Protein AF-0000000077088916 (afdb_homodimer)

Solvent-accessible surface area (backbone atoms only — not comparable to full-atom values): 24197 Å² total; per-residue (Å²): 122,92,85,76,86,77,90,80,79,76,78,78,75,80,79,76,80,74,80,77,79,80,79,78,77,78,74,75,70,61,64,63,54,52,52,54,51,51,52,48,49,51,53,50,50,52,49,49,51,50,51,51,52,49,51,51,49,51,52,51,34,54,51,36,52,51,50,38,54,52,37,53,50,48,33,53,50,29,47,49,47,21,52,50,28,41,50,51,21,52,52,47,25,51,48,24,46,69,51,42,40,49,67,58,50,52,53,51,47,54,38,51,51,49,49,51,52,47,50,54,58,54,65,72,46,55,68,64,60,33,66,72,30,66,67,50,38,52,47,53,48,46,54,51,50,34,50,52,50,45,52,50,48,37,42,75,69,39,32,40,77,51,87,79,61,73,50,36,74,63,42,79,90,57,40,36,78,77,44,76,34,76,54,42,95,80,22,43,68,53,10,22,62,40,78,79,36,86,16,31,24,44,74,93,40,79,67,37,56,23,30,26,23,31,10,28,78,77,126,131,96,74,87,79,72,84,77,78,86,80,77,76,82,80,77,83,76,83,79,79,78,78,82,79,79,76,76,71,61,65,64,54,53,53,53,50,51,53,49,49,52,51,49,52,53,48,50,52,52,50,50,53,47,54,51,51,52,52,52,34,53,52,37,52,50,51,39,54,52,38,52,51,48,33,53,50,29,46,48,48,20,53,48,29,42,52,50,22,53,51,47,26,50,49,23,45,68,52,43,40,48,67,58,49,52,54,50,46,54,36,51,51,47,49,51,52,47,50,53,59,52,64,70,46,55,68,63,59,31,67,72,30,66,66,49,38,52,47,53,49,44,53,52,49,34,50,51,50,45,53,50,50,37,41,74,70,38,32,41,77,51,88,75,60,73,48,36,75,64,43,78,92,56,40,36,79,77,43,76,34,75,52,42,94,82,21,42,67,52,10,23,63,38,79,79,38,85,16,31,24,44,74,93,38,78,66,38,56,24,30,24,25,31,10,26,79,77,126

Organism: NCBI:txid85056

Structure (mmCIF, N/CA/C/O backbone):
data_AF-0000000077088916-model_v1
#
loop_
_entity.id
_entity.type
_entity.pdbx_description
1 polymer 'Co-chaperone GrpE, putative'
#
loop_
_atom_site.group_PDB
_atom_site.id
_atom_site.type_symbol
_atom_site.label_atom_id
_atom_site.label_alt_id
_atom_site.label_comp_id
_atom_site.label_asym_id
_atom_site.label_entity_id
_atom_site.label_seq_id
_atom_site.pdbx_PDB_ins_code
_atom_site.Cartn_x
_atom_site.Cartn_y
_atom_site.Cartn_z
_atom_site.occupancy
_atom_site.B_iso_or_equiv
_atom_site.auth_seq_id
_atom_site.auth_comp_id
_atom_site.auth_asym_id
_atom_site.auth_atom_id
_atom_site.pdbx_PDB_model_num
ATOM 1 N N . MET A 1 1 ? -25.578 124.562 124.375 1 22.97 1 MET A N 1
ATOM 2 C CA . MET A 1 1 ? -25.5 125.562 123.25 1 22.97 1 MET A CA 1
ATOM 3 C C . MET A 1 1 ? -24.906 124.938 122 1 22.97 1 MET A C 1
ATOM 5 O O . MET A 1 1 ? -25.344 125.188 120.938 1 22.97 1 MET A O 1
ATOM 9 N N . ARG A 1 2 ? -23.594 124.562 122.125 1 23.72 2 ARG A N 1
ATOM 10 C CA . ARG A 1 2 ? -23.234 124.875 120.75 1 23.72 2 ARG A CA 1
ATOM 11 C C . ARG A 1 2 ? -24 124 119.75 1 23.72 2 ARG A C 1
ATOM 13 O O . ARG A 1 2 ? -24.453 122.938 120.125 1 23.72 2 ARG A O 1
ATOM 20 N N . ALA A 1 3 ? -23.844 124.5 118.562 1 26.16 3 ALA A N 1
ATOM 21 C CA . ALA A 1 3 ? -24.219 124.812 117.188 1 26.16 3 ALA A CA 1
ATOM 22 C C . ALA A 1 3 ? -24.109 123.562 116.312 1 26.16 3 ALA A C 1
ATOM 24 O O . ALA A 1 3 ? -23.422 122.562 116.625 1 26.16 3 ALA A O 1
ATOM 25 N N . PHE A 1 4 ? -24.641 123.688 115.125 1 28.48 4 PHE A N 1
ATOM 26 C CA . PHE A 1 4 ? -25.391 123.188 114 1 28.48 4 PHE A CA 1
ATOM 27 C C . PHE A 1 4 ? -24.5 122.375 113.062 1 28.48 4 PHE A C 1
ATOM 29 O O . PHE A 1 4 ? -24.969 121.562 112.312 1 28.48 4 PHE A O 1
ATOM 36 N N . ARG A 1 5 ? -23.141 122.688 112.938 1 31.05 5 ARG A N 1
ATOM 37 C CA . ARG A 1 5 ? -22.703 123 111.562 1 31.05 5 ARG A CA 1
ATOM 38 C C . ARG A 1 5 ? -22.484 121.688 110.75 1 31.05 5 ARG A C 1
ATOM 40 O O . ARG A 1 5 ? -21.672 120.875 111.125 1 31.05 5 ARG A O 1
ATOM 47 N N . SER A 1 6 ? -23.594 121.312 110.125 1 28.97 6 SER A N 1
ATOM 48 C CA . SER A 1 6 ? -23.828 120.25 109.188 1 28.97 6 SER A CA 1
ATOM 49 C C . SER A 1 6 ? -22.688 120.125 108.188 1 28.97 6 SER A C 1
ATOM 51 O O . SER A 1 6 ? -21.938 121.062 107.938 1 28.97 6 SER A O 1
ATOM 53 N N . ARG A 1 7 ? -22.672 118.875 107.438 1 31.88 7 ARG A N 1
ATOM 54 C CA . ARG A 1 7 ? -21.969 117.812 106.75 1 31.88 7 ARG A CA 1
ATOM 55 C C . ARG A 1 7 ? -21.484 118.312 105.375 1 31.88 7 ARG A C 1
ATOM 57 O O . ARG A 1 7 ? -21.984 119.312 104.812 1 31.88 7 ARG A O 1
ATOM 64 N N . GLY A 1 8 ? -20.922 117.375 104.438 1 27.23 8 GLY A N 1
ATOM 65 C CA . GLY A 1 8 ? -19.766 116.938 103.625 1 27.23 8 GLY A CA 1
ATOM 66 C C . GLY A 1 8 ? -19.875 117.312 102.188 1 27.23 8 GLY A C 1
ATOM 67 O O . GLY A 1 8 ? -20.938 117.125 101.562 1 27.23 8 GLY A O 1
ATOM 68 N N . ALA A 1 9 ? -19.422 118.438 101.75 1 32 9 ALA A N 1
ATOM 69 C CA . ALA A 1 9 ? -19.422 119.125 100.438 1 32 9 ALA A CA 1
ATOM 70 C C . ALA A 1 9 ? -18.953 118.188 99.312 1 32 9 ALA A C 1
ATOM 72 O O . ALA A 1 9 ? -17.781 117.812 99.312 1 32 9 ALA A O 1
ATOM 73 N N . SER A 1 10 ? -19.672 117 99.125 1 29.8 10 SER A N 1
ATOM 74 C CA . SER A 1 10 ? -19.016 116.062 98.25 1 29.8 10 SER A CA 1
ATOM 75 C C . SER A 1 10 ? -18.75 116.688 96.875 1 29.8 10 SER A C 1
ATOM 77 O O . SER A 1 10 ? -19.609 117.438 96.312 1 29.8 10 SER A O 1
ATOM 79 N N . PHE A 1 11 ? -17.5 117.062 96.625 1 32 11 PHE A N 1
ATOM 80 C CA . PHE A 1 11 ? -16.797 117.688 95.5 1 32 11 PHE A CA 1
ATOM 81 C C . PHE A 1 11 ? -17.141 116.938 94.188 1 32 11 PHE A C 1
ATOM 83 O O . PHE A 1 11 ? -16.906 115.75 94.062 1 32 11 PHE A O 1
ATOM 90 N N . PHE A 1 12 ? -18.328 117.188 93.562 1 32.94 12 PHE A N 1
ATOM 91 C CA . PHE A 1 12 ? -18.781 116.562 92.312 1 32.94 12 PHE A CA 1
ATOM 92 C C . PHE A 1 12 ? -17.812 116.938 91.188 1 32.94 12 PHE A C 1
ATOM 94 O O . PHE A 1 12 ? -17.688 118.062 90.75 1 32.94 12 PHE A O 1
ATOM 101 N N . GLY A 1 13 ? -16.531 116.438 91.312 1 29.89 13 GLY A N 1
ATOM 102 C CA . GLY A 1 13 ? -15.586 116.812 90.25 1 29.89 13 GLY A CA 1
ATOM 103 C C . GLY A 1 13 ? -16.094 116.5 88.875 1 29.89 13 GLY A C 1
ATOM 104 O O . GLY A 1 13 ? -16.859 115.562 88.625 1 29.89 13 GLY A O 1
ATOM 105 N N . GLN A 1 14 ? -16.156 117.5 88 1 36.22 14 GLN A N 1
ATOM 106 C CA . GLN A 1 14 ? -16.562 117.625 86.625 1 36.22 14 GLN A CA 1
ATOM 107 C C . GLN A 1 14 ? -15.734 116.75 85.688 1 36.22 14 GLN A C 1
ATOM 109 O O . GLN A 1 14 ? -14.508 116.75 85.75 1 36.22 14 GLN A O 1
ATOM 114 N N . TRP A 1 15 ? -16.234 115.5 85.312 1 35.16 15 TRP A N 1
ATOM 115 C CA . TRP A 1 15 ? -15.719 114.438 84.438 1 35.16 15 TRP A CA 1
ATOM 116 C C . TRP A 1 15 ? -15.43 115 83.062 1 35.16 15 TRP A C 1
ATOM 118 O O . TRP A 1 15 ? -16.297 115.625 82.438 1 35.16 15 TRP A O 1
ATOM 128 N N . ALA A 1 16 ? -14.297 115.625 82.875 1 36.19 16 ALA A N 1
ATOM 129 C CA . ALA A 1 16 ? -13.867 116.188 81.625 1 36.19 16 ALA A CA 1
ATOM 130 C C . ALA A 1 16 ? -13.922 115.062 80.562 1 36.19 16 ALA A C 1
ATOM 132 O O . ALA A 1 16 ? -13.523 113.938 80.75 1 36.19 16 ALA A O 1
ATOM 133 N N . LEU A 1 17 ? -14.789 115.125 79.562 1 35.72 17 LEU A N 1
ATOM 134 C CA . LEU A 1 17 ? -15.117 114.312 78.438 1 35.72 17 LEU A CA 1
ATOM 135 C C . LEU A 1 17 ? -13.922 114.125 77.5 1 35.72 17 LEU A C 1
ATOM 137 O O . LEU A 1 17 ? -13.43 115.125 76.938 1 35.72 17 LEU A O 1
ATOM 141 N N . VAL A 1 18 ? -12.812 113.5 77.938 1 37.78 18 VAL A N 1
ATOM 142 C CA . VAL A 1 18 ? -11.68 113.375 77 1 37.78 18 VAL A CA 1
ATOM 143 C C . VAL A 1 18 ? -12.125 112.625 75.75 1 37.78 18 VAL A C 1
ATOM 145 O O . VAL A 1 18 ? -12.773 111.625 75.812 1 37.78 18 VAL A O 1
ATOM 148 N N . SER A 1 19 ? -12.266 113.25 74.562 1 37.31 19 SER A N 1
ATOM 149 C CA . SER A 1 19 ? -12.617 112.812 73.25 1 37.31 19 SER A CA 1
ATOM 150 C C . SER A 1 19 ? -11.641 111.75 72.75 1 37.31 19 SER A C 1
ATOM 152 O O . SER A 1 19 ? -10.438 112 72.688 1 37.31 19 SER A O 1
ATOM 154 N N . TYR A 1 20 ? -11.734 110.438 73.125 1 36.53 20 TYR A N 1
ATOM 155 C CA . TYR A 1 20 ? -10.938 109.312 72.688 1 36.53 20 TYR A CA 1
ATOM 156 C C . TYR A 1 20 ? -10.898 109.188 71.188 1 36.53 20 TYR A C 1
ATOM 158 O O . TYR A 1 20 ? -11.938 109.188 70.562 1 36.53 20 TYR A O 1
ATOM 166 N N . ARG A 1 21 ? -9.852 109.688 70.562 1 38.66 21 ARG A N 1
ATOM 167 C CA . ARG A 1 21 ? -9.562 109.562 69.125 1 38.66 21 ARG A CA 1
ATOM 168 C C . ARG A 1 21 ? -9.562 108.062 68.688 1 38.66 21 ARG A C 1
ATOM 170 O O . ARG A 1 21 ? -9.039 107.25 69.438 1 38.66 21 ARG A O 1
ATOM 177 N N . THR A 1 22 ? -10.438 107.625 67.75 1 40.09 22 THR A N 1
ATOM 178 C CA . THR A 1 22 ? -10.781 106.312 67.188 1 40.09 22 THR A CA 1
ATOM 179 C C . THR A 1 22 ? -9.562 105.688 66.562 1 40.09 22 THR A C 1
ATOM 181 O O . THR A 1 22 ? -8.867 106.312 65.75 1 40.09 22 THR A O 1
ATOM 184 N N . PRO A 1 23 ? -8.805 104.75 67.125 1 44.91 23 PRO A N 1
ATOM 185 C CA . PRO A 1 23 ? -7.637 104.062 66.562 1 44.91 23 PRO A CA 1
ATOM 186 C C . PRO A 1 23 ? -7.914 103.5 65.188 1 44.91 23 PRO A C 1
ATOM 188 O O . PRO A 1 23 ? -9.055 103.125 64.875 1 44.91 23 PRO A O 1
ATOM 191 N N . ARG A 1 24 ? -7.168 103.812 64.188 1 43.09 24 ARG A N 1
ATOM 192 C CA . ARG A 1 24 ? -7.145 103.312 62.812 1 43.09 24 ARG A CA 1
ATOM 193 C C . ARG A 1 24 ? -7.105 101.812 62.75 1 43.09 24 ARG A C 1
ATOM 195 O O . ARG A 1 24 ? -6.293 101.188 63.438 1 43.09 24 ARG A O 1
ATOM 202 N N . ALA A 1 25 ? -8.211 101.188 62.375 1 42.19 25 ALA A N 1
ATOM 203 C CA . ALA A 1 25 ? -8.422 99.75 62.125 1 42.19 25 ALA A CA 1
ATOM 204 C C . ALA A 1 25 ? -7.344 99.188 61.188 1 42.19 25 ALA A C 1
ATOM 206 O O . ALA A 1 25 ? -7.156 99.688 60.062 1 42.19 25 ALA A O 1
ATOM 207 N N . TRP A 1 26 ? -6.133 98.75 61.719 1 45.47 26 TRP A N 1
ATOM 208 C CA . TRP A 1 26 ? -5.195 97.938 60.969 1 45.47 26 TRP A CA 1
ATOM 209 C C . TRP A 1 26 ? -5.918 96.812 60.25 1 45.47 26 TRP A C 1
ATOM 211 O O . TRP A 1 26 ? -6.492 95.938 60.906 1 45.47 26 TRP A O 1
ATOM 221 N N . CYS A 1 27 ? -6.754 97.062 59.25 1 46.06 27 CYS A N 1
ATOM 222 C CA . CYS A 1 27 ? -7.359 96.062 58.375 1 46.06 27 CYS A CA 1
ATOM 223 C C . CYS A 1 27 ? -6.355 95 58.031 1 46.06 27 CYS A C 1
ATOM 225 O O . CYS A 1 27 ? -5.242 95.25 57.594 1 46.06 27 CYS A O 1
ATOM 227 N N . SER A 1 28 ? -6.484 93.75 58.719 1 46.12 28 SER A N 1
ATOM 228 C CA . SER A 1 28 ? -5.805 92.5 58.594 1 46.12 28 SER A CA 1
ATOM 229 C C . SER A 1 28 ? -5.734 92 57.156 1 46.12 28 SER A C 1
ATOM 231 O O . SER A 1 28 ? -6.762 91.688 56.531 1 46.12 28 SER A O 1
ATOM 233 N N . ASN A 1 29 ? -4.848 92.562 56.344 1 50.56 29 ASN A N 1
ATOM 234 C CA . ASN A 1 29 ? -4.438 92.062 55.031 1 50.56 29 ASN A CA 1
ATOM 235 C C . ASN A 1 29 ? -4.031 90.625 55.062 1 50.56 29 ASN A C 1
ATOM 237 O O . ASN A 1 29 ? -3.521 90.125 54.062 1 50.56 29 ASN A O 1
ATOM 241 N N . GLN A 1 30 ? -4.215 89.938 56.25 1 52.75 30 GLN A N 1
ATOM 242 C CA . GLN A 1 30 ? -3.717 88.562 56.344 1 52.75 30 GLN A CA 1
ATOM 243 C C . GLN A 1 30 ? -4.695 87.625 55.688 1 52.75 30 GLN A C 1
ATOM 245 O O . GLN A 1 30 ? -4.316 86.5 55.344 1 52.75 30 GLN A O 1
ATOM 250 N N . GLU A 1 31 ? -5.902 88 55.594 1 55.75 31 GLU A N 1
ATOM 251 C CA . GLU A 1 31 ? -6.84 86.938 55.125 1 55.75 31 GLU A CA 1
ATOM 252 C C . GLU A 1 31 ? -6.746 86.75 53.625 1 55.75 31 GLU A C 1
ATOM 254 O O . GLU A 1 31 ? -7.066 85.688 53.125 1 55.75 31 GLU A O 1
ATOM 259 N N . VAL A 1 32 ? -6.246 87.75 52.938 1 53.5 32 VAL A N 1
ATOM 260 C CA . VAL A 1 32 ? -6.238 87.625 51.469 1 53.5 32 VAL A CA 1
ATOM 261 C C . VAL A 1 32 ? -5.031 86.812 51.031 1 53.5 32 VAL A C 1
ATOM 263 O O . VAL A 1 32 ? -5.051 86.188 49.969 1 53.5 32 VAL A O 1
ATOM 266 N N . LYS A 1 33 ? -3.971 86.75 51.844 1 59.06 33 LYS A N 1
ATOM 267 C CA . LYS A 1 33 ? -2.775 86 51.438 1 59.06 33 LYS A CA 1
ATOM 268 C C . LYS A 1 33 ? -2.965 84.5 51.625 1 59.06 33 LYS A C 1
ATOM 270 O O . LYS A 1 33 ? -2.443 83.688 50.844 1 59.06 33 LYS A O 1
ATOM 275 N N . GLU A 1 34 ? -3.863 84.188 52.531 1 56.78 34 GLU A N 1
ATOM 276 C CA . GLU A 1 34 ? -4.023 82.75 52.812 1 56.78 34 GLU A CA 1
ATOM 277 C C . GLU A 1 34 ? -4.883 82.062 51.75 1 56.78 34 GLU A C 1
ATOM 279 O O . GLU A 1 34 ? -4.656 80.875 51.406 1 56.78 34 GLU A O 1
ATOM 284 N N . LYS A 1 35 ? -5.809 82.812 51.219 1 61.09 35 LYS A N 1
ATOM 285 C CA . LYS A 1 35 ? -6.652 82.25 50.188 1 61.09 35 LYS A CA 1
ATOM 286 C C . LYS A 1 35 ? -5.895 82.062 48.875 1 61.09 35 LYS A C 1
ATOM 288 O O . LYS A 1 35 ? -6.105 81.125 48.125 1 61.09 35 LYS A O 1
ATOM 293 N N . GLU A 1 36 ? -5.004 83 48.656 1 58.25 36 GLU A N 1
ATOM 294 C CA . GLU A 1 36 ? -4.207 82.938 47.438 1 58.25 36 GLU A CA 1
ATOM 295 C C . GLU A 1 36 ? -3.229 81.75 47.5 1 58.25 36 GLU A C 1
ATOM 297 O O . GLU A 1 36 ? -2.977 81.062 46.5 1 58.25 36 GLU A O 1
ATOM 302 N N . ASP A 1 37 ? -2.713 81.562 48.719 1 61 37 ASP A N 1
ATOM 303 C CA . ASP A 1 37 ? -1.768 80.438 48.906 1 61 37 ASP A CA 1
ATOM 304 C C . ASP A 1 37 ? -2.477 79.125 48.844 1 61 37 ASP A C 1
ATOM 306 O O . ASP A 1 37 ? -1.909 78.125 48.375 1 61 37 ASP A O 1
ATOM 310 N N . ALA A 1 38 ? -3.707 79 49.312 1 66.44 38 ALA A N 1
ATOM 311 C CA . ALA A 1 38 ? -4.465 77.75 49.281 1 66.44 38 ALA A CA 1
ATOM 312 C C . ALA A 1 38 ? -4.883 77.438 47.844 1 66.44 38 ALA A C 1
ATOM 314 O O . ALA A 1 38 ? -4.848 76.25 47.438 1 66.44 38 ALA A O 1
ATOM 315 N N . ASP A 1 39 ? -5.188 78.5 47.094 1 62.66 39 ASP A N 1
ATOM 316 C CA . ASP A 1 39 ? -5.574 78.312 45.719 1 62.66 39 ASP A CA 1
ATOM 317 C C . ASP A 1 39 ? -4.375 77.875 44.844 1 62.66 39 ASP A C 1
ATOM 319 O O . ASP A 1 39 ? -4.504 77.062 43.938 1 62.66 39 ASP A O 1
ATOM 323 N N . THR A 1 40 ? -3.275 78.438 45.219 1 64.38 40 THR A N 1
ATOM 324 C CA . THR A 1 40 ? -2.053 78.062 44.5 1 64.38 40 THR A CA 1
ATOM 325 C C . THR A 1 40 ? -1.625 76.688 44.844 1 64.38 40 THR A C 1
ATOM 327 O O . THR A 1 40 ? -1.144 75.938 43.969 1 64.38 40 THR A O 1
ATOM 330 N N . LYS A 1 41 ? -1.805 76.188 46.031 1 65.56 41 LYS A N 1
ATOM 331 C CA . LYS A 1 41 ? -1.452 74.875 46.438 1 65.56 41 LYS A CA 1
ATOM 332 C C . LYS A 1 41 ? -2.381 73.812 45.812 1 65.56 41 LYS A C 1
ATOM 334 O O . LYS A 1 41 ? -1.939 72.75 45.375 1 65.56 41 LYS A O 1
ATOM 339 N N . LYS A 1 42 ? -3.613 74.125 45.781 1 65 42 LYS A N 1
ATOM 340 C CA . LYS A 1 42 ? -4.566 73.25 45.125 1 65 42 LYS A CA 1
ATOM 341 C C . LYS A 1 42 ? -4.293 73.125 43.625 1 65 42 LYS A C 1
ATOM 343 O O . LYS A 1 42 ? -4.383 72.062 43.062 1 65 42 LYS A O 1
ATOM 348 N N . ALA A 1 43 ? -3.914 74.188 43.062 1 67.44 43 ALA A N 1
ATOM 349 C CA . ALA A 1 43 ? -3.59 74.25 41.625 1 67.44 43 ALA A CA 1
ATOM 350 C C . ALA A 1 43 ? -2.32 73.438 41.344 1 67.44 43 ALA A C 1
ATOM 352 O O . ALA A 1 43 ? -2.23 72.75 40.344 1 67.44 43 ALA A O 1
ATOM 353 N N . THR A 1 44 ? -1.382 73.562 42.312 1 68.62 44 THR A N 1
ATOM 354 C CA . THR A 1 44 ? -0.138 72.812 42.188 1 68.62 44 THR A CA 1
ATOM 355 C C . THR A 1 44 ? -0.379 71.312 42.375 1 68.62 44 THR A C 1
ATOM 357 O O . THR A 1 44 ? 0.172 70.5 41.625 1 68.62 44 THR A O 1
ATOM 360 N N . GLU A 1 45 ? -1.164 70.938 43.312 1 72.19 45 GLU A N 1
ATOM 361 C CA . GLU A 1 45 ? -1.493 69.5 43.562 1 72.19 45 GLU A CA 1
ATOM 362 C C . GLU A 1 45 ? -2.277 68.938 42.406 1 72.19 45 GLU A C 1
ATOM 364 O O . GLU A 1 45 ? -2.051 67.75 42.031 1 72.19 45 GLU A O 1
ATOM 369 N N . GLU A 1 46 ? -3.182 69.625 41.938 1 73.25 46 GLU A N 1
ATOM 370 C CA . GLU A 1 46 ? -3.961 69.188 40.781 1 73.25 46 GLU A CA 1
ATOM 371 C C . GLU A 1 46 ? -3.08 69 39.531 1 73.25 46 GLU A C 1
ATOM 373 O O . GLU A 1 46 ? -3.271 68.062 38.75 1 73.25 46 GLU A O 1
ATOM 378 N N . SER A 1 47 ? -2.145 69.938 39.438 1 75.25 47 SER A N 1
ATOM 379 C CA . SER A 1 47 ? -1.201 69.875 38.344 1 75.25 47 SER A CA 1
ATOM 380 C C . SER A 1 47 ? -0.296 68.625 38.469 1 75.25 47 SER A C 1
ATOM 382 O O . SER A 1 47 ? -0.013 67.938 37.469 1 75.25 47 SER A O 1
ATOM 384 N N . GLN A 1 48 ? 0.089 68.375 39.625 1 74.5 48 GLN A N 1
ATOM 385 C CA . GLN A 1 48 ? 0.941 67.25 39.875 1 74.5 48 GLN A CA 1
ATOM 386 C C . GLN A 1 48 ? 0.191 65.938 39.656 1 74.5 48 GLN A C 1
ATOM 388 O O . GLN A 1 48 ? 0.75 65 39.094 1 74.5 48 GLN A O 1
ATOM 393 N N . LEU A 1 49 ? -0.993 65.875 40.094 1 74.81 49 LEU A N 1
ATOM 394 C CA . LEU A 1 49 ? -1.825 64.688 39.875 1 74.81 49 LEU A CA 1
ATOM 395 C C . LEU A 1 49 ? -2.053 64.438 38.406 1 74.81 49 LEU A C 1
ATOM 397 O O . LEU A 1 49 ? -2.041 63.281 37.938 1 74.81 49 LEU A O 1
ATOM 401 N N . ARG A 1 50 ? -2.211 65.5 37.688 1 79.56 50 ARG A N 1
ATOM 402 C CA . ARG A 1 50 ? -2.408 65.375 36.25 1 79.56 50 ARG A CA 1
ATOM 403 C C . ARG A 1 50 ? -1.145 64.875 35.562 1 79.56 50 ARG A C 1
ATOM 405 O O . ARG A 1 50 ? -1.216 64.062 34.625 1 79.56 50 ARG A O 1
ATOM 412 N N . GLU A 1 51 ? -0.001 65.312 36.062 1 81.5 51 GLU A N 1
ATOM 413 C CA . GLU A 1 51 ? 1.272 64.938 35.5 1 81.5 51 GLU A CA 1
ATOM 414 C C . GLU A 1 51 ? 1.542 63.438 35.781 1 81.5 51 GLU A C 1
ATOM 416 O O . GLU A 1 51 ? 2.055 62.719 34.938 1 81.5 51 GLU A O 1
ATOM 421 N N . GLU A 1 52 ? 1.171 63 36.969 1 83.94 52 GLU A N 1
ATOM 422 C CA . GLU A 1 52 ? 1.34 61.594 37.344 1 83.94 52 GLU A CA 1
ATOM 423 C C . GLU A 1 52 ? 0.427 60.688 36.5 1 83.94 52 GLU A C 1
ATOM 425 O O . GLU A 1 52 ? 0.835 59.625 36.094 1 83.94 52 GLU A O 1
ATOM 430 N N . THR A 1 53 ? -0.793 61.094 36.375 1 86.56 53 THR A N 1
ATOM 431 C CA . THR A 1 53 ? -1.74 60.312 35.562 1 86.56 53 THR A CA 1
ATOM 432 C C . THR A 1 53 ? -1.281 60.25 34.094 1 86.56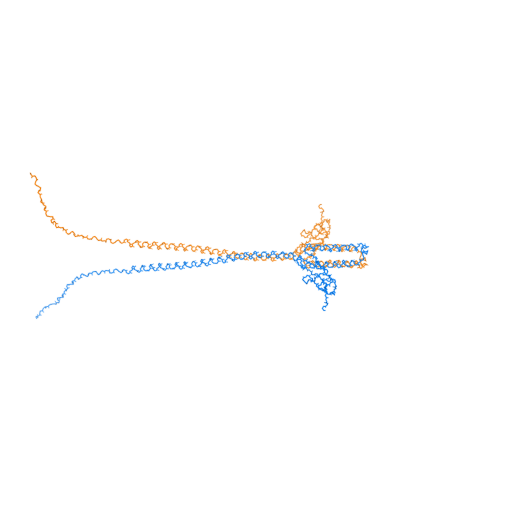 53 THR A C 1
ATOM 434 O O . THR A 1 53 ? -1.411 59.188 33.469 1 86.56 53 THR A O 1
ATOM 437 N N . PHE A 1 54 ? -0.71 61.344 33.656 1 86.38 54 PHE A N 1
ATOM 438 C CA . PHE A 1 54 ? -0.169 61.406 32.281 1 86.38 54 PHE A CA 1
ATOM 439 C C . PHE A 1 54 ? 0.992 60.438 32.156 1 86.38 54 PHE A C 1
ATOM 441 O O . PHE A 1 54 ? 1.066 59.688 31.156 1 86.38 54 PHE A O 1
ATOM 448 N N . ALA A 1 55 ? 1.842 60.438 33.094 1 87.12 55 ALA A N 1
ATOM 449 C CA . ALA A 1 55 ? 2.994 59.562 33.062 1 87.12 55 ALA A CA 1
ATOM 450 C C . ALA A 1 55 ? 2.555 58.094 33.094 1 87.12 55 ALA A C 1
ATOM 452 O O . ALA A 1 55 ? 3.119 57.25 32.406 1 87.12 55 ALA A O 1
ATOM 453 N N . LYS A 1 56 ? 1.584 57.812 33.875 1 90.12 56 LYS A N 1
ATOM 454 C CA . LYS A 1 56 ? 1.055 56.438 34 1 90.12 56 LYS A CA 1
ATOM 455 C C . LYS A 1 56 ? 0.419 56 32.688 1 90.12 56 LYS A C 1
ATOM 457 O O . LYS A 1 56 ? 0.622 54.875 32.25 1 90.12 56 LYS A O 1
ATOM 462 N N . LEU A 1 57 ? -0.344 56.875 32 1 91 57 LEU A N 1
ATOM 463 C CA . LEU A 1 57 ? -1.004 56.562 30.75 1 91 57 LEU A CA 1
ATOM 464 C C . LEU A 1 57 ? 0.021 56.312 29.641 1 91 57 LEU A C 1
ATOM 466 O O . LEU A 1 57 ? -0.152 55.406 28.828 1 91 57 LEU A O 1
ATOM 470 N N . GLU A 1 58 ? 1.074 57.094 29.672 1 90.25 58 GLU A N 1
ATOM 471 C CA . GLU A 1 58 ? 2.139 56.938 28.688 1 90.25 58 GLU A CA 1
ATOM 472 C C . GLU A 1 58 ? 2.846 55.594 28.875 1 90.25 58 GLU A C 1
ATOM 474 O O . GLU A 1 58 ? 3.148 54.906 27.891 1 90.25 58 GLU A O 1
ATOM 479 N N . LYS A 1 59 ? 3.109 55.25 30.094 1 92.81 59 LYS A N 1
ATOM 480 C CA . LYS A 1 59 ? 3.756 53.969 30.391 1 92.81 59 LYS A CA 1
ATOM 481 C C . LYS A 1 59 ? 2.869 52.781 29.984 1 92.81 59 LYS A C 1
ATOM 483 O O . LYS A 1 59 ? 3.354 51.812 29.422 1 92.81 59 LYS A O 1
ATOM 488 N N . GLU A 1 60 ? 1.604 52.875 30.25 1 93.31 60 GLU A N 1
ATOM 489 C CA . GLU A 1 60 ? 0.652 51.812 29.875 1 93.31 60 GLU A CA 1
ATOM 490 C C . GLU A 1 60 ? 0.562 51.688 28.359 1 93.31 60 GLU A C 1
ATOM 492 O O . GLU A 1 60 ? 0.466 50.562 27.828 1 93.31 60 GLU A O 1
ATOM 497 N N . LEU A 1 61 ? 0.614 52.75 27.672 1 93.44 61 LEU A N 1
ATOM 498 C CA . LEU A 1 61 ? 0.556 52.75 26.219 1 93.44 61 LEU A CA 1
ATOM 499 C C . LEU A 1 61 ? 1.81 52.094 25.625 1 93.44 61 LEU A C 1
ATOM 501 O O . LEU A 1 61 ? 1.727 51.312 24.672 1 93.44 61 LEU A O 1
ATOM 505 N N . GLU A 1 62 ? 2.941 52.5 26.219 1 93.38 62 GLU A N 1
ATOM 506 C CA . GLU A 1 62 ? 4.191 51.906 25.766 1 93.38 62 GLU A CA 1
ATOM 507 C C . GLU A 1 62 ? 4.184 50.375 26 1 93.38 62 GLU A C 1
ATOM 509 O O . GLU A 1 62 ? 4.598 49.625 25.125 1 93.38 62 GLU A O 1
ATOM 514 N N . SER A 1 63 ? 3.715 49.969 27.109 1 95.5 63 SER A N 1
ATOM 515 C CA . SER A 1 63 ? 3.602 48.531 27.422 1 95.5 63 SER A CA 1
ATOM 516 C C . SER A 1 63 ? 2.635 47.844 26.484 1 95.5 63 SER A C 1
ATOM 518 O O . SER A 1 63 ? 2.898 46.719 26.031 1 95.5 63 SER A O 1
ATOM 520 N N . ALA A 1 64 ? 1.546 48.469 26.125 1 95.12 64 ALA A N 1
ATOM 521 C CA . ALA A 1 64 ? 0.553 47.906 25.219 1 95.12 64 ALA A CA 1
ATOM 522 C C . ALA A 1 64 ? 1.13 47.75 23.812 1 95.12 64 ALA A C 1
ATOM 524 O O . ALA A 1 64 ? 0.886 46.75 23.141 1 95.12 64 ALA A O 1
ATOM 525 N N . ARG A 1 65 ? 1.898 48.75 23.406 1 94.94 65 ARG A N 1
ATOM 526 C CA . ARG A 1 65 ? 2.521 48.688 22.094 1 94.94 65 ARG A CA 1
ATOM 527 C C . ARG A 1 65 ? 3.541 47.562 22 1 94.94 65 ARG A C 1
ATOM 529 O O . ARG A 1 65 ? 3.643 46.875 20.984 1 94.94 65 ARG A O 1
ATOM 536 N N . GLU A 1 66 ? 4.242 47.375 23.125 1 96.06 66 GLU A N 1
ATOM 537 C CA . GLU A 1 66 ? 5.176 46.25 23.188 1 96.06 66 GLU A CA 1
ATOM 538 C C . GLU A 1 66 ? 4.441 44.906 23.125 1 96.06 66 GLU A C 1
ATOM 540 O O . GLU A 1 66 ? 4.875 44 22.422 1 96.06 66 GLU A O 1
ATOM 545 N N . ASN A 1 67 ? 3.369 44.781 23.844 1 96.56 67 ASN A N 1
ATOM 546 C CA . ASN A 1 67 ? 2.547 43.594 23.812 1 96.56 67 ASN A CA 1
ATOM 547 C C . ASN A 1 67 ? 1.998 43.312 22.406 1 96.56 67 ASN A C 1
ATOM 549 O O . ASN A 1 67 ? 1.983 42.156 21.953 1 96.56 67 ASN A O 1
ATOM 553 N N . ILE A 1 68 ? 1.583 44.312 21.719 1 96.94 68 ILE A N 1
ATOM 554 C CA . ILE A 1 68 ? 1.05 44.188 20.375 1 96.94 68 ILE A CA 1
ATOM 555 C C . ILE A 1 68 ? 2.133 43.656 19.438 1 96.94 68 ILE A C 1
ATOM 557 O O . ILE A 1 68 ? 1.876 42.75 18.625 1 96.94 68 ILE A O 1
ATOM 561 N N . SER A 1 6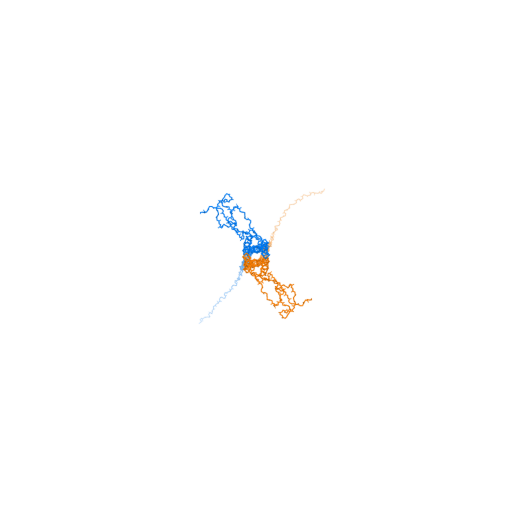9 ? 3.33 44.219 19.578 1 96.94 69 SER A N 1
ATOM 562 C CA . SER A 1 69 ? 4.445 43.75 18.766 1 96.94 69 SER A CA 1
ATOM 563 C C . SER A 1 69 ? 4.754 42.281 19 1 96.94 69 SER A C 1
ATOM 565 O O . SER A 1 69 ? 4.961 41.531 18.047 1 96.94 69 SER A O 1
ATOM 567 N N . GLU A 1 70 ? 4.754 41.844 20.203 1 97.38 70 GLU A N 1
ATOM 568 C CA . GLU A 1 70 ? 5.016 40.469 20.547 1 97.38 70 GLU A CA 1
ATOM 569 C C . GLU A 1 70 ? 3.912 39.531 20.031 1 97.38 70 GLU A C 1
ATOM 571 O O . GLU A 1 70 ? 4.191 38.469 19.516 1 97.38 70 GLU A O 1
ATOM 576 N N . LEU A 1 71 ? 2.701 40 20.188 1 97.44 71 LEU A N 1
ATOM 577 C CA . LEU A 1 71 ? 1.569 39.188 19.734 1 97.44 71 LEU A CA 1
ATOM 578 C C . LEU A 1 71 ? 1.564 39.062 18.219 1 97.44 71 LEU A C 1
ATOM 580 O O . LEU A 1 71 ? 1.214 38 17.688 1 97.44 71 LEU A O 1
ATOM 584 N N . LYS A 1 72 ? 1.957 40.156 17.547 1 97.19 72 LYS A N 1
ATOM 585 C CA . LYS A 1 72 ? 2.043 40.094 16.094 1 97.19 72 LYS A CA 1
ATOM 586 C C . LYS A 1 72 ? 3.078 39.062 15.641 1 97.19 72 LYS A C 1
ATOM 588 O O . LYS A 1 72 ? 2.842 38.312 14.695 1 97.19 72 LYS A O 1
ATOM 593 N N . LYS A 1 73 ? 4.172 39.031 16.328 1 97.38 73 LYS A N 1
ATOM 594 C CA . LYS A 1 73 ? 5.195 38.031 16.047 1 97.38 73 LYS A CA 1
ATOM 595 C C . LYS A 1 73 ? 4.676 36.594 16.312 1 97.38 73 LYS A C 1
ATOM 597 O O . LYS A 1 73 ? 4.918 35.688 15.523 1 97.38 73 LYS A O 1
ATOM 602 N N . GLU A 1 74 ? 3.988 36.5 17.406 1 97 74 GLU A N 1
ATOM 603 C CA . GLU A 1 74 ? 3.443 35.188 17.781 1 97 74 GLU A CA 1
ATOM 604 C C . GLU A 1 74 ? 2.43 34.719 16.75 1 97 74 GLU A C 1
ATOM 606 O O . GLU A 1 74 ? 2.412 33.531 16.406 1 97 74 GLU A O 1
ATOM 611 N N . VAL A 1 75 ? 1.601 35.594 16.266 1 97.06 75 VAL A N 1
ATOM 612 C CA . VAL A 1 75 ? 0.614 35.281 15.25 1 97.06 75 VAL A CA 1
ATOM 613 C C . VAL A 1 75 ? 1.32 34.75 14 1 97.06 75 VAL A C 1
ATOM 615 O O . VAL A 1 75 ? 0.922 33.719 13.438 1 97.06 75 VAL A O 1
ATOM 618 N N . LEU A 1 76 ? 2.344 35.438 13.633 1 96.69 76 LEU A N 1
ATOM 619 C CA . LEU A 1 76 ? 3.098 35.062 12.445 1 96.69 76 LEU A CA 1
ATOM 620 C C . LEU A 1 76 ? 3.746 33.688 12.656 1 96.69 76 LEU A C 1
ATOM 622 O O . LEU A 1 76 ? 3.746 32.844 11.75 1 96.69 76 LEU A O 1
ATOM 626 N N . TYR A 1 77 ? 4.281 33.469 13.836 1 96.44 77 TYR A N 1
ATOM 627 C CA . TYR A 1 77 ? 4.906 32.188 14.18 1 96.44 77 TYR A CA 1
ATOM 628 C C . TYR A 1 77 ? 3.893 31.062 14.125 1 96.44 77 TYR A C 1
ATOM 630 O O . TYR A 1 77 ? 4.148 30.016 13.516 1 96.44 77 TYR A O 1
ATOM 638 N N . ARG A 1 78 ? 2.766 31.266 14.719 1 96.44 78 ARG A N 1
ATOM 639 C CA . ARG A 1 78 ? 1.739 30.219 14.75 1 96.44 78 ARG A CA 1
ATOM 640 C C . ARG A 1 78 ? 1.204 29.953 13.344 1 96.44 78 ARG A C 1
ATOM 642 O O . ARG A 1 78 ? 0.885 28.797 13.016 1 96.44 78 ARG A O 1
ATOM 649 N N . ALA A 1 79 ? 1.095 30.969 12.5 1 96.06 79 ALA A N 1
ATOM 650 C CA . ALA A 1 79 ? 0.666 30.797 11.109 1 96.06 79 ALA A CA 1
ATOM 651 C C . ALA A 1 79 ? 1.666 29.953 10.336 1 96.06 79 ALA A C 1
ATOM 653 O O . ALA A 1 79 ? 1.275 29.062 9.562 1 96.06 79 ALA A O 1
ATOM 654 N N . ALA A 1 80 ? 2.914 30.156 10.57 1 96.75 80 ALA A N 1
ATOM 655 C CA . ALA A 1 80 ? 3.965 29.359 9.938 1 96.75 80 ALA A CA 1
ATOM 656 C C . ALA A 1 80 ? 3.934 27.906 10.43 1 96.75 80 ALA A C 1
ATOM 658 O O . ALA A 1 80 ? 4.125 26.984 9.641 1 96.75 80 ALA A O 1
ATOM 659 N N . ASP A 1 81 ? 3.67 27.812 11.672 1 96.38 81 ASP A N 1
ATOM 660 C CA . ASP A 1 81 ? 3.572 26.469 12.266 1 96.38 81 ASP A CA 1
ATOM 661 C C . ASP A 1 81 ? 2.457 25.656 11.609 1 96.38 81 ASP A C 1
ATOM 663 O O . ASP A 1 81 ? 2.645 24.484 11.289 1 96.38 81 ASP A O 1
ATOM 667 N N . ALA A 1 82 ? 1.37 26.328 11.43 1 96.44 82 ALA A N 1
ATOM 668 C CA . ALA A 1 82 ? 0.234 25.672 10.797 1 96.44 82 ALA A CA 1
ATOM 669 C C . ALA A 1 82 ? 0.564 25.266 9.367 1 96.44 82 ALA A C 1
ATOM 671 O O . ALA A 1 82 ? 0.262 24.141 8.945 1 96.44 82 ALA A O 1
ATOM 672 N N . GLU A 1 83 ? 1.21 26.109 8.648 1 96.5 83 GLU A N 1
ATOM 673 C CA . GLU A 1 83 ? 1.583 25.828 7.27 1 96.5 83 GLU A CA 1
ATOM 674 C C . GLU A 1 83 ? 2.604 24.688 7.203 1 96.5 83 GLU A C 1
ATOM 676 O O . GLU A 1 83 ? 2.508 23.812 6.344 1 96.5 83 GLU A O 1
ATOM 681 N N . ASN A 1 84 ? 3.516 24.734 8.109 1 96.75 84 ASN A N 1
ATOM 682 C CA . ASN A 1 84 ? 4.516 23.672 8.188 1 96.75 84 ASN A CA 1
ATOM 683 C C . ASN A 1 84 ? 3.875 22.312 8.516 1 96.75 84 ASN A C 1
ATOM 685 O O . ASN A 1 84 ? 4.23 21.297 7.93 1 96.75 84 ASN A O 1
ATOM 689 N N . ALA A 1 85 ? 2.922 22.391 9.43 1 96.88 85 ALA A N 1
ATOM 690 C CA . ALA A 1 85 ? 2.211 21.172 9.797 1 96.88 85 ALA A CA 1
ATOM 691 C C . ALA A 1 85 ? 1.488 20.562 8.594 1 96.88 85 ALA A C 1
ATOM 693 O O . ALA A 1 85 ? 1.5 19.344 8.406 1 96.88 85 ALA A O 1
ATOM 694 N N . ARG A 1 86 ? 0.899 21.391 7.785 1 96.94 86 ARG A N 1
ATOM 695 C CA . ARG A 1 86 ? 0.207 20.938 6.586 1 96.94 86 ARG A CA 1
ATOM 696 C C . ARG A 1 86 ? 1.186 20.328 5.59 1 96.94 86 ARG A C 1
ATOM 698 O O . ARG A 1 86 ? 0.911 19.266 5.004 1 96.94 86 ARG A O 1
ATOM 705 N N . ARG A 1 87 ? 2.266 20.969 5.402 1 97.12 87 ARG A N 1
ATOM 706 C CA . ARG A 1 87 ? 3.283 20.469 4.477 1 97.12 87 ARG A CA 1
ATOM 707 C C . ARG A 1 87 ? 3.812 19.109 4.91 1 97.12 87 ARG A C 1
ATOM 709 O O . ARG A 1 87 ? 3.883 18.188 4.102 1 97.12 87 ARG A O 1
ATOM 716 N N . ILE A 1 88 ? 4.125 19 6.176 1 96.19 88 ILE A N 1
ATOM 717 C CA . ILE A 1 88 ? 4.637 17.75 6.723 1 96.19 88 ILE A CA 1
ATOM 718 C C . ILE A 1 88 ? 3.592 16.641 6.562 1 96.19 88 ILE A C 1
ATOM 720 O O . ILE A 1 88 ? 3.916 15.523 6.152 1 96.19 88 ILE A O 1
ATOM 724 N N . GLY A 1 89 ? 2.332 17 6.902 1 96.44 89 GLY A N 1
ATOM 725 C CA . GLY A 1 89 ? 1.254 16.031 6.715 1 96.44 89 GLY A CA 1
ATOM 726 C C . GLY A 1 89 ? 1.15 15.523 5.293 1 96.44 89 GLY A C 1
ATOM 727 O O . GLY A 1 89 ? 1.034 14.312 5.07 1 96.44 89 GLY A O 1
ATOM 728 N N . ARG A 1 90 ? 1.277 16.391 4.312 1 96.44 90 ARG A N 1
ATOM 729 C CA . ARG A 1 90 ? 1.2 16.016 2.906 1 96.44 90 ARG A CA 1
ATOM 730 C C . ARG A 1 90 ? 2.365 15.117 2.516 1 96.44 90 ARG A C 1
ATOM 732 O O . ARG A 1 90 ? 2.176 14.117 1.824 1 96.44 90 ARG A O 1
ATOM 739 N N . ASP A 1 91 ? 3.506 15.461 2.979 1 96.5 91 ASP A N 1
ATOM 740 C CA . ASP A 1 91 ? 4.695 14.672 2.674 1 96.5 91 ASP A CA 1
ATOM 741 C C . ASP A 1 91 ? 4.594 13.273 3.27 1 96.5 91 ASP A C 1
ATOM 743 O O . ASP A 1 91 ? 4.945 12.289 2.615 1 96.5 91 ASP A O 1
ATOM 747 N N . ASP A 1 92 ? 4.148 13.258 4.434 1 96.06 92 ASP A N 1
ATOM 748 C CA . ASP A 1 92 ? 4.027 11.977 5.121 1 96.06 92 ASP A CA 1
ATOM 749 C C . ASP A 1 92 ? 2.984 11.086 4.441 1 96.06 92 ASP A C 1
ATOM 751 O O . ASP A 1 92 ? 3.162 9.867 4.355 1 96.06 92 ASP A O 1
ATOM 755 N N . VAL A 1 93 ? 1.949 11.688 3.98 1 95.44 93 VAL A N 1
ATOM 756 C CA . VAL A 1 93 ? 0.917 10.945 3.266 1 95.44 93 VAL A CA 1
ATOM 757 C C . VAL A 1 93 ? 1.494 10.367 1.974 1 95.44 93 VAL A C 1
ATOM 759 O O . VAL A 1 93 ? 1.257 9.203 1.643 1 95.44 93 VAL A O 1
ATOM 762 N N . GLU A 1 94 ? 2.262 11.109 1.278 1 93.25 94 GLU A N 1
ATOM 763 C CA . GLU A 1 94 ? 2.877 10.664 0.032 1 93.25 94 GLU A CA 1
ATOM 764 C C . GLU A 1 94 ? 3.844 9.508 0.276 1 93.25 94 GLU A C 1
ATOM 766 O O . GLU A 1 94 ? 3.861 8.539 -0.481 1 93.25 94 GLU A O 1
ATOM 771 N N . LYS A 1 95 ? 4.59 9.617 1.304 1 92.25 95 LYS A N 1
ATOM 772 C CA . LYS A 1 95 ? 5.512 8.539 1.658 1 92.25 95 LYS A CA 1
ATOM 773 C C . LYS A 1 95 ? 4.75 7.27 2.018 1 92.25 95 LYS A C 1
ATOM 775 O O . LYS A 1 95 ? 5.137 6.172 1.606 1 92.25 95 LYS A O 1
ATOM 780 N N . ALA A 1 96 ? 3.693 7.48 2.748 1 92.38 96 ALA A N 1
ATOM 781 C CA . ALA A 1 96 ? 2.875 6.332 3.127 1 92.38 96 ALA A CA 1
ATOM 782 C C . ALA A 1 96 ? 2.27 5.66 1.897 1 92.38 96 ALA A C 1
ATOM 784 O O . ALA A 1 96 ? 2.213 4.43 1.819 1 92.38 96 ALA A O 1
ATOM 785 N N . ARG A 1 97 ? 1.862 6.449 0.963 1 88.19 97 ARG A N 1
ATOM 786 C CA . ARG A 1 97 ? 1.278 5.922 -0.266 1 88.19 97 ARG A CA 1
ATOM 787 C C . ARG A 1 97 ? 2.324 5.188 -1.098 1 88.19 97 ARG A C 1
ATOM 789 O O . ARG A 1 97 ? 2.041 4.133 -1.671 1 88.19 97 ARG A O 1
ATOM 796 N N . SER A 1 98 ? 3.502 5.738 -1.106 1 87.25 98 SER A N 1
ATOM 797 C CA . SER A 1 98 ? 4.551 5.199 -1.968 1 87.25 98 SER A CA 1
ATOM 798 C C . SER A 1 98 ? 5.176 3.949 -1.358 1 87.25 98 SER A C 1
ATOM 800 O O . SER A 1 98 ? 5.477 2.988 -2.07 1 87.25 98 SER A O 1
ATOM 802 N N . TYR A 1 99 ? 5.297 3.951 0.004 1 89.19 99 TYR A N 1
ATOM 803 C CA . TYR A 1 99 ? 6.07 2.887 0.636 1 89.19 99 TYR A CA 1
ATOM 804 C C . TYR A 1 99 ? 5.199 2.062 1.574 1 89.19 99 TYR A C 1
ATOM 806 O O . TYR A 1 99 ? 5.668 1.087 2.168 1 89.19 99 TYR A O 1
ATOM 814 N N . GLY A 1 100 ? 3.992 2.525 1.614 1 86.12 100 GLY A N 1
ATOM 815 C CA . GLY A 1 100 ? 3.082 1.79 2.477 1 86.12 100 GLY A CA 1
ATOM 816 C C . GLY A 1 100 ? 2.902 0.342 2.061 1 86.12 100 GLY A C 1
ATOM 817 O O . GLY A 1 100 ? 2.561 -0.509 2.883 1 86.12 100 GLY A O 1
ATOM 818 N N . ILE A 1 101 ? 3.279 0.009 0.82 1 90.94 101 ILE A N 1
ATOM 819 C CA . ILE A 1 101 ? 3.061 -1.342 0.313 1 90.94 101 ILE A CA 1
ATOM 820 C C . ILE A 1 101 ? 4.324 -2.178 0.512 1 90.94 101 ILE A C 1
ATOM 822 O O . ILE A 1 101 ? 4.383 -3.332 0.083 1 90.94 101 ILE A O 1
ATOM 826 N N . SER A 1 102 ? 5.293 -1.65 1.19 1 92.75 102 SER A N 1
ATOM 827 C CA . SER A 1 102 ? 6.578 -2.328 1.32 1 92.75 102 SER A CA 1
ATOM 828 C C . SER A 1 102 ? 6.426 -3.678 2.016 1 92.75 102 SER A C 1
ATOM 830 O O . SER A 1 102 ? 6.93 -4.691 1.528 1 92.75 102 SER A O 1
ATOM 832 N N . SER A 1 103 ? 5.742 -3.65 3.129 1 93 103 SER A N 1
ATOM 833 C CA . SER A 1 103 ? 5.574 -4.902 3.861 1 93 103 SER A CA 1
ATOM 834 C C . SER A 1 103 ? 4.754 -5.906 3.059 1 93 103 SER A C 1
ATOM 836 O O . SER A 1 103 ? 5.105 -7.086 2.99 1 93 103 SER A O 1
ATOM 838 N N . PHE A 1 104 ? 3.729 -5.414 2.441 1 93.31 104 PHE A N 1
ATOM 839 C CA . PHE A 1 104 ? 2.893 -6.242 1.581 1 93.31 104 PHE A CA 1
ATOM 840 C C . PHE A 1 104 ? 3.688 -6.758 0.388 1 93.31 104 PHE A C 1
ATOM 842 O O . PHE A 1 104 ? 3.611 -7.941 0.052 1 93.31 104 PHE A O 1
ATOM 849 N N . GLY A 1 105 ? 4.41 -5.887 -0.206 1 94.94 105 GLY A N 1
ATOM 850 C CA . GLY A 1 105 ? 5.266 -6.277 -1.315 1 94.94 105 GLY A CA 1
ATOM 851 C C . GLY A 1 105 ? 6.246 -7.379 -0.956 1 94.94 105 GLY A C 1
ATOM 852 O O . GLY A 1 105 ? 6.418 -8.336 -1.717 1 94.94 105 GLY A O 1
ATOM 853 N N . LYS A 1 106 ? 6.832 -7.289 0.184 1 94.94 106 LYS A N 1
ATOM 854 C CA . LYS A 1 106 ? 7.781 -8.297 0.648 1 94.94 106 LYS A CA 1
ATOM 855 C C . LYS A 1 106 ? 7.109 -9.656 0.792 1 94.94 106 LYS A C 1
ATOM 857 O O . LYS A 1 106 ? 7.676 -10.68 0.398 1 94.94 106 LYS A O 1
ATOM 862 N N . ASP A 1 107 ? 5.945 -9.633 1.312 1 94.56 107 ASP A N 1
ATOM 863 C CA . ASP A 1 107 ? 5.199 -10.883 1.466 1 94.56 107 ASP A CA 1
ATOM 864 C C . ASP A 1 107 ? 4.832 -11.477 0.108 1 94.56 107 ASP A C 1
ATOM 866 O O . ASP A 1 107 ? 4.848 -12.695 -0.067 1 94.56 107 ASP A O 1
ATOM 870 N N . MET A 1 108 ? 4.539 -10.609 -0.852 1 95.81 108 MET A N 1
ATOM 871 C CA . MET A 1 108 ? 4.199 -11.094 -2.189 1 95.81 108 MET A CA 1
ATOM 872 C C . MET A 1 108 ? 5.414 -11.703 -2.871 1 95.81 108 MET A C 1
ATOM 874 O O . MET A 1 108 ? 5.273 -12.594 -3.713 1 95.81 108 MET A O 1
ATOM 878 N N . LEU A 1 109 ? 6.566 -11.258 -2.463 1 96.31 109 LEU A N 1
ATOM 879 C CA . LEU A 1 109 ? 7.781 -11.805 -3.057 1 96.31 109 LEU A CA 1
ATOM 880 C C . LEU A 1 109 ? 7.957 -13.273 -2.676 1 96.31 109 LEU A C 1
ATOM 882 O O . LEU A 1 109 ? 8.555 -14.047 -3.428 1 96.31 109 LEU A O 1
ATOM 886 N N . GLU A 1 110 ? 7.398 -13.68 -1.585 1 93.62 110 GLU A N 1
ATOM 887 C CA . GLU A 1 110 ? 7.414 -15.086 -1.207 1 93.62 110 GLU A CA 1
ATOM 888 C C . GLU A 1 110 ? 6.609 -15.93 -2.189 1 93.62 110 GLU A C 1
ATOM 890 O O . GLU A 1 110 ? 6.977 -17.078 -2.48 1 93.62 110 GLU A O 1
ATOM 895 N N . VAL A 1 111 ? 5.621 -15.328 -2.672 1 94.5 111 VAL A N 1
ATOM 896 C CA . VAL A 1 111 ? 4.805 -16.016 -3.67 1 94.5 111 VAL A CA 1
ATOM 897 C C . VAL A 1 111 ? 5.582 -16.141 -4.977 1 94.5 111 VAL A C 1
ATOM 899 O O . VAL A 1 111 ? 5.586 -17.203 -5.605 1 94.5 111 VAL A O 1
ATOM 902 N N . VAL A 1 112 ? 6.242 -15.086 -5.34 1 95.56 112 VAL A N 1
ATOM 903 C CA . VAL A 1 112 ? 7.09 -15.109 -6.527 1 95.56 112 VAL A CA 1
ATOM 904 C C . VAL A 1 112 ? 8.117 -16.234 -6.406 1 95.56 112 VAL A C 1
ATOM 906 O O . VAL A 1 112 ? 8.281 -17.031 -7.332 1 95.56 112 VAL A O 1
ATOM 909 N N . ASP A 1 113 ? 8.688 -16.297 -5.219 1 93 113 ASP A N 1
ATOM 910 C CA . ASP A 1 113 ? 9.719 -17.297 -4.992 1 93 113 ASP A CA 1
ATOM 911 C C . ASP A 1 113 ? 9.164 -18.719 -5.148 1 93 113 ASP A C 1
ATOM 913 O O . ASP A 1 113 ? 9.805 -19.578 -5.746 1 93 113 ASP A O 1
ATOM 917 N N . THR A 1 114 ? 8.047 -18.906 -4.641 1 91.19 114 THR A N 1
ATOM 918 C CA . THR A 1 114 ? 7.418 -20.234 -4.691 1 91.19 114 THR A CA 1
ATOM 919 C C . THR A 1 114 ? 7.078 -20.609 -6.133 1 91.19 114 THR A C 1
ATOM 921 O O . THR A 1 114 ? 7.336 -21.734 -6.559 1 91.19 114 THR A O 1
ATOM 924 N N . LEU A 1 115 ? 6.566 -19.672 -6.891 1 92.62 115 LEU A N 1
ATOM 925 C CA . LEU A 1 115 ? 6.211 -19.922 -8.281 1 92.62 115 LEU A CA 1
ATOM 926 C C . LEU A 1 115 ? 7.457 -20.156 -9.125 1 92.62 115 LEU A C 1
ATOM 928 O O . LEU A 1 115 ? 7.469 -21.047 -9.992 1 92.62 115 LEU A O 1
ATOM 932 N N . GLU A 1 116 ? 8.461 -19.375 -8.867 1 91.19 116 GLU A N 1
ATOM 933 C CA . GLU A 1 116 ? 9.711 -19.547 -9.594 1 91.19 116 GLU A CA 1
ATOM 934 C C . GLU A 1 116 ? 10.32 -20.922 -9.32 1 91.19 116 GLU A C 1
ATOM 936 O O . GLU A 1 116 ? 10.828 -21.578 -10.227 1 91.19 116 GLU A O 1
ATOM 941 N N . LYS A 1 117 ? 10.312 -21.344 -8.078 1 87.88 117 LYS A N 1
ATOM 942 C CA . LYS A 1 117 ? 10.805 -22.672 -7.723 1 87.88 117 LYS A CA 1
ATOM 943 C C . LYS A 1 117 ? 10.008 -23.75 -8.438 1 87.88 117 LYS A C 1
ATOM 945 O O . LYS A 1 117 ? 10.586 -24.75 -8.898 1 87.88 117 LYS A O 1
ATOM 950 N N . GLY A 1 118 ? 8.742 -23.547 -8.484 1 84.75 118 GLY A N 1
ATOM 951 C CA . GLY A 1 118 ? 7.902 -24.484 -9.211 1 84.75 118 GLY A CA 1
ATOM 952 C C . GLY A 1 118 ? 8.273 -24.594 -10.68 1 84.75 118 GLY A C 1
ATOM 953 O O . GLY A 1 118 ? 8.375 -25.688 -11.219 1 84.75 118 GLY A O 1
ATOM 954 N N . LEU A 1 119 ? 8.516 -23.484 -11.273 1 88.38 119 LEU A N 1
ATOM 955 C CA . LEU A 1 119 ? 8.875 -23.484 -12.688 1 88.38 119 LEU A CA 1
ATOM 956 C C . LEU A 1 119 ? 10.258 -24.094 -12.898 1 88.38 119 LEU A C 1
ATOM 958 O O . LEU A 1 119 ? 10.5 -24.75 -13.914 1 88.38 119 LEU A O 1
ATOM 962 N N . GLU A 1 120 ? 11.102 -23.828 -11.961 1 86.12 120 GLU A N 1
ATOM 963 C CA . GLU A 1 120 ? 12.43 -24.422 -12.023 1 86.12 120 GLU A CA 1
ATOM 964 C C . GLU A 1 120 ? 12.352 -25.953 -11.977 1 86.12 120 GLU A C 1
ATOM 966 O O . GLU A 1 120 ? 13.055 -26.625 -12.727 1 86.12 120 GLU A O 1
ATOM 971 N N . VAL A 1 121 ? 11.539 -26.5 -11.156 1 80.88 121 VAL A N 1
ATOM 972 C CA . VAL A 1 121 ? 11.367 -27.938 -11.023 1 80.88 121 VAL A CA 1
ATOM 973 C C . VAL A 1 121 ? 10.766 -28.5 -12.312 1 80.88 121 VAL A C 1
ATOM 975 O O . VAL A 1 121 ? 11.188 -29.562 -12.789 1 80.88 121 VAL A O 1
ATOM 978 N N . MET A 1 122 ? 9.867 -27.75 -12.906 1 82.62 122 MET A N 1
ATOM 979 C CA . MET A 1 122 ? 9.211 -28.188 -14.141 1 82.62 122 MET A CA 1
ATOM 980 C C . MET A 1 122 ? 10.195 -28.172 -15.305 1 82.62 122 MET A C 1
ATOM 982 O O . MET A 1 122 ? 10.055 -28.953 -16.25 1 82.62 122 MET A O 1
ATOM 986 N N . SER A 1 123 ? 11.07 -27.234 -15.211 1 83.5 123 SER A N 1
ATOM 987 C CA . SER A 1 123 ? 12.047 -27.109 -16.297 1 83.5 123 SER A CA 1
ATOM 988 C C . SER A 1 123 ? 12.977 -28.328 -16.312 1 83.5 123 SER A C 1
ATOM 990 O O . SER A 1 123 ? 13.625 -28.594 -17.328 1 83.5 123 SER A O 1
ATOM 992 N N . LYS A 1 124 ? 13.031 -29.062 -15.266 1 81.12 124 LYS A N 1
ATOM 993 C CA . LYS A 1 124 ? 13.867 -30.25 -15.195 1 81.12 124 LYS A CA 1
ATOM 994 C C . LYS A 1 124 ? 13.172 -31.453 -15.836 1 81.12 124 LYS A C 1
ATOM 996 O O . LYS A 1 124 ? 13.812 -32.469 -16.141 1 81.12 124 LYS A O 1
ATOM 1001 N N . VAL A 1 125 ? 11.898 -31.375 -16.016 1 76.44 125 VAL A N 1
ATOM 1002 C CA . VAL A 1 125 ? 11.125 -32.406 -16.719 1 76.44 125 VAL A CA 1
ATOM 1003 C C . VAL A 1 125 ? 11.281 -32.219 -18.219 1 76.44 125 VAL A C 1
ATOM 1005 O O . VAL A 1 125 ? 11.344 -31.094 -18.719 1 76.44 125 VAL A O 1
ATOM 1008 N N . SER A 1 126 ? 11.523 -33.312 -18.922 1 74.12 126 SER A N 1
ATOM 1009 C CA . SER A 1 126 ? 11.781 -33.219 -20.344 1 74.12 126 SER A CA 1
ATOM 1010 C C . SER A 1 126 ? 10.664 -32.5 -21.078 1 74.12 126 SER A C 1
ATOM 1012 O O . SER A 1 126 ? 9.492 -32.625 -20.703 1 74.12 126 SER A O 1
ATOM 1014 N N . ALA A 1 127 ? 11.047 -31.641 -21.938 1 76.44 127 ALA A N 1
ATOM 1015 C CA . ALA A 1 127 ? 10.102 -30.891 -22.766 1 76.44 127 ALA A CA 1
ATOM 1016 C C . ALA A 1 127 ? 9.094 -31.828 -23.422 1 76.44 127 ALA A C 1
ATOM 1018 O O . ALA A 1 127 ? 7.918 -31.5 -23.562 1 76.44 127 ALA A O 1
ATOM 1019 N N . GLU A 1 128 ? 9.523 -33 -23.766 1 75.56 128 GLU A N 1
ATOM 1020 C CA . GLU A 1 128 ? 8.68 -34 -24.422 1 75.56 128 GLU A CA 1
ATOM 1021 C C . GLU A 1 128 ? 7.586 -34.5 -23.484 1 75.56 128 GLU A C 1
ATOM 1023 O O . GLU A 1 128 ? 6.445 -34.688 -23.891 1 75.56 128 GLU A O 1
ATOM 1028 N N . GLU A 1 129 ? 7.988 -34.625 -22.266 1 76.25 129 GLU A N 1
ATOM 1029 C CA . GLU A 1 129 ? 7.02 -35.094 -21.266 1 76.25 129 GLU A CA 1
ATOM 1030 C C . GLU A 1 129 ? 5.953 -34.031 -21.016 1 76.25 129 GLU A C 1
ATOM 1032 O O . GLU A 1 129 ? 4.77 -34.344 -20.875 1 76.25 129 GLU A O 1
ATOM 1037 N N . ILE A 1 130 ? 6.387 -32.875 -21.047 1 74 130 ILE A N 1
ATOM 1038 C CA . ILE A 1 130 ? 5.461 -31.766 -20.797 1 74 130 ILE A CA 1
ATOM 1039 C C . ILE A 1 130 ? 4.516 -31.609 -21.984 1 74 130 ILE A C 1
ATOM 1041 O O . ILE A 1 130 ? 3.301 -31.5 -21.812 1 74 130 ILE A O 1
ATOM 1045 N N . GLU A 1 131 ? 5.09 -31.656 -23.141 1 76.06 131 GLU A N 1
ATOM 1046 C CA . GLU A 1 131 ? 4.281 -31.469 -24.344 1 76.06 131 GLU A CA 1
ATOM 1047 C C . GLU A 1 131 ? 3.381 -32.688 -24.594 1 76.06 131 GLU A C 1
ATOM 1049 O O . GLU A 1 131 ? 2.305 -32.531 -25.188 1 76.06 131 GLU A O 1
ATOM 1054 N N . GLY A 1 132 ? 3.906 -33.75 -24.188 1 75.19 132 GLY A N 1
ATOM 1055 C CA . GLY A 1 132 ? 3.16 -35 -24.438 1 75.19 132 GLY A CA 1
ATOM 1056 C C . GLY A 1 132 ? 1.948 -35.125 -23.531 1 75.19 132 GLY A C 1
ATOM 1057 O O . GLY A 1 132 ? 1.05 -35.938 -23.812 1 75.19 132 GLY A O 1
ATOM 1058 N N . ASN A 1 133 ? 2.031 -34.375 -22.422 1 76.69 133 ASN A N 1
ATOM 1059 C CA . ASN A 1 133 ? 0.908 -34.375 -21.5 1 76.69 133 ASN A CA 1
ATOM 1060 C C . ASN A 1 133 ? 0.176 -33.031 -21.531 1 76.69 133 ASN A C 1
ATOM 1062 O O . ASN A 1 133 ? 0.688 -32.031 -21.031 1 76.69 133 ASN A O 1
ATOM 1066 N N . LYS A 1 134 ? -0.969 -32.938 -22.188 1 78.44 134 LYS A N 1
ATOM 1067 C CA . LYS A 1 134 ? -1.747 -31.719 -22.406 1 78.44 134 LYS A CA 1
ATOM 1068 C C . LYS A 1 134 ? -2.025 -31 -21.078 1 78.44 134 LYS A C 1
ATOM 1070 O O . LYS A 1 134 ? -1.953 -29.781 -21.016 1 78.44 134 LYS A O 1
ATOM 1075 N N . ASN A 1 135 ? -2.268 -31.797 -20.078 1 75.5 135 ASN A N 1
ATOM 1076 C CA . ASN A 1 135 ? -2.572 -31.203 -18.781 1 75.5 135 ASN A CA 1
ATOM 1077 C C . ASN A 1 135 ? -1.343 -30.547 -18.156 1 75.5 135 ASN A C 1
ATOM 1079 O O . ASN A 1 135 ? -1.431 -29.438 -17.625 1 75.5 135 ASN A O 1
ATOM 1083 N N . LEU A 1 136 ? -0.191 -31.234 -18.312 1 77.31 136 LEU A N 1
ATOM 1084 C CA . LEU A 1 136 ? 1.05 -30.703 -17.766 1 77.31 136 LEU A CA 1
ATOM 1085 C C . LEU A 1 136 ? 1.449 -29.422 -18.5 1 77.31 136 LEU A C 1
ATOM 1087 O O . LEU A 1 136 ? 1.934 -28.469 -17.891 1 77.31 136 LEU A O 1
ATOM 1091 N N . SER A 1 137 ? 1.192 -29.438 -19.734 1 83.06 137 SER A N 1
ATOM 1092 C CA . SER A 1 137 ? 1.517 -28.266 -20.547 1 83.06 137 SER A CA 1
ATOM 1093 C C . SER A 1 137 ? 0.628 -27.078 -20.188 1 83.06 137 SER A C 1
ATOM 1095 O O . SER A 1 137 ? 1.104 -25.938 -20.094 1 83.06 137 SER A O 1
ATOM 1097 N N . SER A 1 138 ? -0.609 -27.328 -19.984 1 82.62 138 SER A N 1
ATOM 1098 C CA . SER A 1 138 ? -1.552 -26.281 -19.625 1 82.62 138 SER A CA 1
ATOM 1099 C C . SER A 1 138 ? -1.211 -25.688 -18.266 1 82.62 138 SER A C 1
ATOM 1101 O O . SER A 1 138 ? -1.28 -24.469 -18.078 1 82.62 138 SER A O 1
ATOM 1103 N N . ILE A 1 139 ? -0.792 -26.531 -17.406 1 80.88 139 ILE A N 1
ATOM 1104 C CA . ILE A 1 139 ? -0.443 -26.078 -16.062 1 80.88 139 ILE A CA 1
ATOM 1105 C C . ILE A 1 139 ? 0.835 -25.25 -16.125 1 80.88 139 ILE A C 1
ATOM 1107 O O . ILE A 1 139 ? 0.927 -24.188 -15.477 1 80.88 139 ILE A O 1
ATOM 1111 N N . HIS A 1 140 ? 1.776 -25.797 -16.797 1 84.38 140 HIS A N 1
ATOM 1112 C CA . HIS A 1 140 ? 3.025 -25.062 -16.969 1 84.38 140 HIS A CA 1
ATOM 1113 C C . HIS A 1 140 ? 2.768 -23.656 -17.484 1 84.38 140 HIS A C 1
ATOM 1115 O O . HIS A 1 140 ? 3.301 -22.672 -16.953 1 84.38 140 HIS A O 1
ATOM 1121 N N . THR A 1 141 ? 1.948 -23.562 -18.406 1 87.62 141 THR A N 1
ATOM 1122 C CA . THR A 1 141 ? 1.613 -22.266 -19 1 87.62 141 THR A CA 1
ATOM 1123 C C . THR A 1 141 ? 0.881 -21.391 -18 1 87.62 141 THR A C 1
ATOM 1125 O O . THR A 1 141 ? 1.14 -20.188 -17.922 1 87.62 141 THR A O 1
ATOM 1128 N N . GLY A 1 142 ? 0.002 -21.922 -17.25 1 86.25 142 GLY A N 1
ATOM 1129 C CA . GLY A 1 142 ? -0.723 -21.172 -16.234 1 86.25 142 GLY A CA 1
ATOM 1130 C C . GLY A 1 142 ? 0.18 -20.594 -15.164 1 86.25 142 GLY A C 1
ATOM 1131 O O . GLY A 1 142 ? 0.009 -19.438 -14.766 1 86.25 142 GLY A O 1
ATOM 1132 N N . VAL A 1 143 ? 1.084 -21.453 -14.742 1 88.62 143 VAL A N 1
ATOM 1133 C CA . VAL A 1 143 ? 2.014 -21 -13.711 1 88.62 143 VAL A CA 1
ATOM 1134 C C . VAL A 1 143 ? 2.891 -19.875 -14.273 1 88.62 143 VAL A C 1
ATOM 1136 O O . VAL A 1 143 ? 3.127 -18.875 -13.602 1 88.62 143 VAL A O 1
ATOM 1139 N N . LYS A 1 144 ? 3.318 -20.062 -15.461 1 91.81 144 LYS A N 1
ATOM 1140 C CA . LYS A 1 144 ? 4.145 -19.047 -16.109 1 91.81 144 LYS A CA 1
ATOM 1141 C C . LYS A 1 144 ? 3.387 -17.734 -16.266 1 91.81 144 LYS A C 1
ATOM 1143 O O . LYS A 1 144 ? 3.934 -16.672 -15.992 1 91.81 144 LYS A O 1
ATOM 1148 N N . LEU A 1 145 ? 2.178 -17.859 -16.688 1 91.12 145 LEU A N 1
ATOM 1149 C CA . LEU A 1 145 ? 1.349 -16.672 -16.859 1 91.12 145 LEU A CA 1
ATOM 1150 C C . LEU A 1 145 ? 1.094 -15.977 -15.516 1 91.12 145 LEU A C 1
ATOM 1152 O O . LEU A 1 145 ? 1.102 -14.75 -15.43 1 91.12 145 LEU A O 1
ATOM 1156 N N . SER A 1 146 ? 0.842 -16.766 -14.484 1 93.38 146 SER A N 1
ATOM 1157 C CA . SER A 1 146 ? 0.611 -16.203 -13.156 1 93.38 146 SER A CA 1
ATOM 1158 C C . SER A 1 146 ? 1.838 -15.453 -12.656 1 93.38 146 SER A C 1
ATOM 1160 O O . SER A 1 146 ? 1.717 -14.367 -12.086 1 93.38 146 SER A O 1
ATOM 1162 N N . LEU A 1 147 ? 2.98 -16.094 -12.859 1 94.62 147 LEU A N 1
ATOM 1163 C CA . LEU A 1 147 ? 4.223 -15.445 -12.438 1 94.62 147 LEU A CA 1
ATOM 1164 C C . LEU A 1 147 ? 4.445 -14.141 -13.203 1 94.62 147 LEU A C 1
ATOM 1166 O O . LEU A 1 147 ? 4.781 -13.117 -12.609 1 94.62 147 LEU A O 1
ATOM 1170 N N . LYS A 1 148 ? 4.207 -14.164 -14.438 1 96.31 148 LYS A N 1
ATOM 1171 C CA . LYS A 1 148 ? 4.359 -12.977 -15.266 1 96.31 148 LYS A CA 1
ATOM 1172 C C . LYS A 1 148 ? 3.412 -11.867 -14.812 1 96.31 148 LYS A C 1
ATOM 1174 O O . LYS A 1 148 ? 3.812 -10.703 -14.703 1 96.31 148 LYS A O 1
ATOM 1179 N N . LEU A 1 149 ? 2.193 -12.289 -14.578 1 95.62 149 LEU A N 1
ATOM 1180 C CA . LEU A 1 149 ? 1.193 -11.336 -14.109 1 95.62 149 LEU A CA 1
ATOM 1181 C C . LEU A 1 149 ? 1.594 -10.742 -12.766 1 95.62 149 LEU A C 1
ATOM 1183 O O . LEU A 1 149 ? 1.48 -9.531 -12.562 1 95.62 149 LEU A O 1
ATOM 1187 N N . LEU A 1 150 ? 2.053 -11.555 -11.906 1 96.69 150 LEU A N 1
ATOM 1188 C CA . LEU A 1 150 ? 2.492 -11.117 -10.586 1 96.69 150 LEU A CA 1
ATOM 1189 C C . LEU A 1 150 ? 3.645 -10.125 -10.695 1 96.69 150 LEU A C 1
ATOM 1191 O O . LEU A 1 150 ? 3.609 -9.055 -10.086 1 96.69 150 LEU A O 1
ATOM 1195 N N . LEU A 1 151 ? 4.609 -10.453 -11.5 1 96.88 151 LEU A N 1
ATOM 1196 C CA . LEU A 1 151 ? 5.777 -9.594 -11.664 1 96.88 151 LEU A CA 1
ATOM 1197 C C . LEU A 1 151 ? 5.391 -8.273 -12.312 1 96.88 151 LEU A C 1
ATOM 1199 O O . LEU A 1 151 ? 5.895 -7.215 -11.93 1 96.88 151 LEU A O 1
ATOM 1203 N N . ASN A 1 152 ? 4.469 -8.336 -13.266 1 96.88 152 ASN A N 1
ATOM 1204 C CA . ASN A 1 152 ? 3.979 -7.117 -13.898 1 96.88 152 ASN A CA 1
ATOM 1205 C C . ASN A 1 152 ? 3.254 -6.215 -12.906 1 96.88 152 ASN A C 1
ATOM 1207 O O . ASN A 1 152 ? 3.436 -4.996 -12.922 1 96.88 152 ASN A O 1
ATOM 1211 N N . ASN A 1 153 ? 2.43 -6.848 -12.094 1 95.88 153 ASN A N 1
ATOM 1212 C CA . ASN A 1 153 ? 1.704 -6.082 -11.086 1 95.88 153 ASN A CA 1
ATOM 1213 C C . ASN A 1 153 ? 2.652 -5.445 -10.07 1 95.88 153 ASN A C 1
ATOM 1215 O O . ASN A 1 153 ? 2.459 -4.301 -9.664 1 95.88 153 ASN A O 1
ATOM 1219 N N . LEU A 1 154 ? 3.658 -6.168 -9.664 1 96.56 154 LEU A N 1
ATOM 1220 C CA . LEU A 1 154 ? 4.668 -5.625 -8.758 1 96.56 154 LEU A CA 1
ATOM 1221 C C . LEU A 1 154 ? 5.363 -4.422 -9.383 1 96.56 154 LEU A C 1
ATOM 1223 O O . LEU A 1 154 ? 5.516 -3.381 -8.742 1 96.56 154 LEU A O 1
ATOM 1227 N N . ALA A 1 155 ? 5.703 -4.539 -10.641 1 96.25 155 ALA A N 1
ATOM 1228 C CA . ALA A 1 155 ? 6.379 -3.455 -11.352 1 96.25 155 ALA A CA 1
ATOM 1229 C C . ALA A 1 155 ? 5.48 -2.229 -11.469 1 96.25 155 ALA A C 1
ATOM 1231 O O . ALA A 1 155 ? 5.945 -1.095 -11.328 1 96.25 155 ALA A O 1
ATOM 1232 N N . LYS A 1 156 ? 4.242 -2.48 -11.734 1 94.44 156 LYS A N 1
ATOM 1233 C CA . LYS A 1 156 ? 3.25 -1.412 -11.836 1 94.44 156 LYS A CA 1
ATOM 1234 C C . LYS A 1 156 ? 3.221 -0.567 -10.562 1 94.44 156 LYS A C 1
ATOM 1236 O O . LYS A 1 156 ? 2.969 0.638 -10.617 1 94.44 156 LYS A O 1
ATOM 1241 N N . HIS A 1 157 ? 3.553 -1.16 -9.461 1 93.06 157 HIS A N 1
ATOM 1242 C CA . HIS A 1 157 ? 3.473 -0.466 -8.18 1 93.06 157 HIS A CA 1
ATOM 1243 C C . HIS A 1 157 ? 4.859 -0.103 -7.664 1 93.06 157 HIS A C 1
ATOM 1245 O O . HIS A 1 157 ? 5.031 0.151 -6.469 1 93.06 157 HIS A O 1
ATOM 1251 N N . GLY A 1 158 ? 5.832 -0.155 -8.547 1 93.69 158 GLY A N 1
ATOM 1252 C CA . GLY A 1 158 ? 7.152 0.384 -8.266 1 93.69 158 GLY A CA 1
ATOM 1253 C C . GLY A 1 158 ? 8.109 -0.646 -7.695 1 93.69 158 GLY A C 1
ATOM 1254 O O . GLY A 1 158 ? 9.188 -0.299 -7.203 1 93.69 158 GLY A O 1
ATOM 1255 N N . ILE A 1 159 ? 7.711 -1.886 -7.66 1 96.25 159 ILE A N 1
ATOM 1256 C CA . ILE A 1 159 ? 8.586 -2.953 -7.191 1 96.25 159 ILE A CA 1
ATOM 1257 C C . ILE A 1 159 ? 9.227 -3.658 -8.383 1 96.25 159 ILE A C 1
ATOM 1259 O O . ILE A 1 159 ? 8.523 -4.238 -9.219 1 96.25 159 ILE A O 1
ATOM 1263 N N . GLU A 1 160 ? 10.531 -3.625 -8.391 1 96.38 160 GLU A N 1
ATOM 1264 C CA . GLU A 1 160 ? 11.227 -4.164 -9.555 1 96.38 160 GLU A CA 1
ATOM 1265 C C . GLU A 1 160 ? 12.445 -4.984 -9.141 1 96.38 160 GLU A C 1
ATOM 1267 O O . GLU A 1 160 ? 13.031 -4.734 -8.086 1 96.38 160 GLU A O 1
ATOM 1272 N N . LYS A 1 161 ? 12.789 -5.938 -10.039 1 95.88 161 LYS A N 1
ATOM 1273 C CA . LYS A 1 161 ? 13.969 -6.766 -9.797 1 95.88 161 LYS A CA 1
ATOM 1274 C C . LYS A 1 161 ? 15.25 -5.93 -9.836 1 95.88 161 LYS A C 1
ATOM 1276 O O . LYS A 1 161 ? 15.375 -5.016 -10.648 1 95.88 161 LYS A O 1
ATOM 1281 N N . LEU A 1 162 ? 16.078 -6.25 -8.844 1 94.62 162 LEU A N 1
ATOM 1282 C CA . LEU A 1 162 ? 17.406 -5.648 -8.891 1 94.62 162 LEU A CA 1
ATOM 1283 C C . LEU A 1 162 ? 18.328 -6.41 -9.844 1 94.62 162 LEU A C 1
ATOM 1285 O O . LEU A 1 162 ? 18.344 -7.645 -9.836 1 94.62 162 LEU A O 1
ATOM 1289 N N . ASP A 1 163 ? 18.969 -5.73 -10.719 1 90.31 163 ASP A N 1
ATOM 1290 C CA . ASP A 1 163 ? 19.906 -6.355 -11.641 1 90.31 163 ASP A CA 1
ATOM 1291 C C . ASP A 1 163 ? 21.266 -6.559 -10.984 1 90.31 163 ASP A C 1
ATOM 1293 O O . ASP A 1 163 ? 21.984 -5.594 -10.719 1 90.31 163 ASP A O 1
ATOM 1297 N N . VAL A 1 164 ? 21.531 -7.777 -10.625 1 92 164 VAL A N 1
ATOM 1298 C CA . VAL A 1 164 ? 22.844 -8.094 -10.039 1 92 164 VAL A CA 1
ATOM 1299 C C . VAL A 1 164 ? 23.672 -8.883 -11.047 1 92 164 VAL A C 1
ATOM 1301 O O . VAL A 1 164 ? 23.266 -9.961 -11.484 1 92 164 VAL A O 1
ATOM 1304 N N . LYS A 1 165 ? 24.781 -8.359 -11.383 1 91.88 165 LYS A N 1
ATOM 1305 C CA . LYS A 1 165 ? 25.672 -9.039 -12.32 1 91.88 165 LYS A CA 1
ATOM 1306 C C . LYS A 1 165 ? 26.719 -9.867 -11.586 1 91.88 165 LYS A C 1
ATOM 1308 O O . LYS A 1 165 ? 27.422 -9.359 -10.719 1 91.88 165 LYS A O 1
ATOM 1313 N N . VAL A 1 166 ? 26.719 -11.078 -11.977 1 93.44 166 VAL A N 1
ATOM 1314 C CA . VAL A 1 166 ? 27.766 -11.938 -11.438 1 93.44 166 VAL A CA 1
ATOM 1315 C C . VAL A 1 166 ? 29.125 -11.391 -11.836 1 93.44 166 VAL A C 1
ATOM 1317 O O . VAL A 1 166 ? 29.328 -10.969 -12.977 1 93.44 166 VAL A O 1
ATOM 1320 N N . GLY A 1 167 ? 30 -11.312 -10.859 1 92.75 167 GLY A N 1
ATOM 1321 C CA . GLY A 1 167 ? 31.312 -10.766 -11.125 1 92.75 167 GLY A CA 1
ATOM 1322 C C . GLY A 1 167 ? 31.469 -9.336 -10.648 1 92.75 167 GLY A C 1
ATOM 1323 O O . GLY A 1 167 ? 32.594 -8.82 -10.57 1 92.75 167 GLY A O 1
ATOM 1324 N N . SER A 1 168 ? 30.422 -8.75 -10.344 1 93.19 168 SER A N 1
ATOM 1325 C CA . SER A 1 168 ? 30.469 -7.375 -9.867 1 93.19 168 SER A CA 1
ATOM 1326 C C . SER A 1 168 ? 30.938 -7.305 -8.414 1 93.19 168 SER A C 1
ATOM 1328 O O . SER A 1 168 ? 30.969 -8.328 -7.723 1 93.19 168 SER A O 1
ATOM 1330 N N . LYS A 1 169 ? 31.266 -6.09 -8.023 1 94.81 169 LYS A N 1
ATOM 1331 C CA . LYS A 1 169 ? 31.75 -5.895 -6.66 1 94.81 169 LYS A CA 1
ATOM 1332 C C . LYS A 1 169 ? 30.609 -5.984 -5.656 1 94.81 169 LYS A C 1
ATOM 1334 O O . LYS A 1 169 ? 29.516 -5.469 -5.906 1 94.81 169 LYS A O 1
ATOM 1339 N N . PHE A 1 170 ? 30.969 -6.605 -4.578 1 96.25 170 PHE A N 1
ATOM 1340 C CA . PHE A 1 170 ? 30 -6.758 -3.5 1 96.25 170 PHE A CA 1
ATOM 1341 C C . PHE A 1 170 ? 29.766 -5.43 -2.783 1 96.25 170 PHE A C 1
ATOM 1343 O O . PHE A 1 170 ? 30.734 -4.719 -2.469 1 96.25 170 PHE A O 1
ATOM 1350 N N . ASP A 1 171 ? 28.547 -5.078 -2.648 1 95.25 171 ASP A N 1
ATOM 1351 C CA . ASP A 1 171 ? 28.141 -3.898 -1.884 1 95.25 171 ASP A CA 1
ATOM 1352 C C . ASP A 1 171 ? 27.25 -4.281 -0.704 1 95.25 171 ASP A C 1
ATOM 1354 O O . ASP A 1 171 ? 26.094 -4.625 -0.889 1 95.25 171 ASP A O 1
ATOM 1358 N N . PRO A 1 172 ? 27.766 -4.129 0.47 1 93.94 172 PRO A N 1
ATOM 1359 C CA . PRO A 1 172 ? 27 -4.547 1.65 1 93.94 172 PRO A CA 1
ATOM 1360 C C . PRO A 1 172 ? 25.719 -3.742 1.842 1 93.94 172 PRO A C 1
ATOM 1362 O O . PRO A 1 172 ? 24.828 -4.164 2.582 1 93.94 172 PRO A O 1
ATOM 1365 N N . ASN A 1 173 ? 25.578 -2.607 1.217 1 93.88 173 ASN A N 1
ATOM 1366 C CA . ASN A 1 173 ? 24.375 -1.792 1.329 1 93.88 173 ASN A CA 1
ATOM 1367 C C . ASN A 1 173 ? 23.266 -2.299 0.411 1 93.88 173 ASN A C 1
ATOM 1369 O O . ASN A 1 173 ? 22.109 -1.944 0.585 1 93.88 173 ASN A O 1
ATOM 1373 N N . VAL A 1 174 ? 23.656 -3.086 -0.506 1 94.75 174 VAL A N 1
ATOM 1374 C CA . VAL A 1 174 ? 22.703 -3.52 -1.519 1 94.75 174 VAL A CA 1
ATOM 1375 C C . VAL A 1 174 ? 22.547 -5.035 -1.467 1 94.75 174 VAL A C 1
ATOM 1377 O O . VAL A 1 174 ? 21.438 -5.559 -1.634 1 94.75 174 VAL A O 1
ATOM 1380 N N . HIS A 1 175 ? 23.625 -5.668 -1.148 1 96.69 175 HIS A N 1
ATOM 1381 C CA . HIS A 1 175 ? 23.656 -7.121 -1.262 1 96.69 175 HIS A CA 1
ATOM 1382 C C . HIS A 1 175 ? 23.734 -7.777 0.111 1 96.69 175 HIS A C 1
ATOM 1384 O O . HIS A 1 175 ? 24.25 -7.184 1.062 1 96.69 175 HIS A O 1
ATOM 1390 N N . GLU A 1 176 ? 23.188 -8.984 0.155 1 96.38 176 GLU A N 1
ATOM 1391 C CA . GLU A 1 176 ? 23.344 -9.844 1.327 1 96.38 176 GLU A CA 1
ATOM 1392 C C . GLU A 1 176 ? 24.234 -11.047 1.016 1 96.38 176 GLU A C 1
ATOM 1394 O O . GLU A 1 176 ? 23.875 -11.883 0.181 1 96.38 176 GLU A O 1
ATOM 1399 N N . ALA A 1 177 ? 25.281 -11.109 1.732 1 95.75 177 ALA A N 1
ATOM 1400 C CA . ALA A 1 177 ? 26.188 -12.234 1.525 1 95.75 177 ALA A CA 1
ATOM 1401 C C . ALA A 1 177 ? 25.766 -13.453 2.344 1 95.75 177 ALA A C 1
ATOM 1403 O O . ALA A 1 177 ? 25.703 -13.391 3.574 1 95.75 177 ALA A O 1
ATOM 1404 N N . LEU A 1 178 ? 25.516 -14.531 1.633 1 94.31 178 LEU A N 1
ATOM 1405 C CA . LEU A 1 178 ? 25.047 -15.719 2.334 1 94.31 178 LEU A CA 1
ATOM 1406 C C . LEU A 1 178 ? 26.141 -16.781 2.412 1 94.31 178 LEU A C 1
ATOM 1408 O O . LEU A 1 178 ? 26.188 -17.562 3.363 1 94.31 178 LEU A O 1
ATOM 1412 N N . ILE A 1 179 ? 26.953 -16.812 1.312 1 93 179 ILE A N 1
ATOM 1413 C CA . ILE A 1 179 ? 27.984 -17.828 1.29 1 93 179 ILE A CA 1
ATOM 1414 C C . ILE A 1 179 ? 29.281 -17.25 0.733 1 93 179 ILE A C 1
ATOM 1416 O O . ILE A 1 179 ? 29.25 -16.266 -0.015 1 93 179 ILE A O 1
ATOM 1420 N N . LYS A 1 180 ? 30.328 -17.891 1.188 1 93.75 180 LYS A N 1
ATOM 1421 C CA . LYS A 1 180 ? 31.641 -17.547 0.65 1 93.75 180 LYS A CA 1
ATOM 1422 C C . LYS A 1 180 ? 32.156 -18.625 -0.3 1 93.75 180 LYS A C 1
ATOM 1424 O O . LYS A 1 180 ? 31.984 -19.828 -0.032 1 93.75 180 LYS A O 1
ATOM 1429 N N . THR A 1 181 ? 32.594 -18.156 -1.398 1 92.5 181 THR A N 1
ATOM 1430 C CA . THR A 1 181 ? 33.156 -19.094 -2.373 1 92.5 181 THR A CA 1
ATOM 1431 C C . THR A 1 181 ? 34.625 -18.797 -2.635 1 92.5 181 THR A C 1
ATOM 1433 O O . THR A 1 181 ? 35.062 -17.656 -2.477 1 92.5 181 THR A O 1
ATOM 1436 N N . PRO A 1 182 ? 35.344 -19.891 -2.951 1 91.56 182 PRO A N 1
ATOM 1437 C CA . PRO A 1 182 ? 36.75 -19.641 -3.252 1 91.56 182 PRO A CA 1
ATOM 1438 C C . PRO A 1 182 ? 36.938 -18.641 -4.391 1 91.56 182 PRO A C 1
ATOM 1440 O O . PRO A 1 182 ? 36.188 -18.656 -5.363 1 91.56 182 PRO A O 1
ATOM 1443 N N . ALA A 1 183 ? 37.969 -17.828 -4.258 1 91.25 183 ALA A N 1
ATOM 1444 C CA . ALA A 1 183 ? 38.25 -16.844 -5.289 1 91.25 183 ALA A CA 1
ATOM 1445 C C . ALA A 1 183 ? 38.906 -17.5 -6.508 1 91.25 183 ALA A C 1
ATOM 1447 O O . ALA A 1 183 ? 39.688 -18.438 -6.375 1 91.25 183 ALA A O 1
ATOM 1448 N N . THR A 1 184 ? 38.438 -17.109 -7.637 1 90.31 184 THR A N 1
ATOM 1449 C CA . THR A 1 184 ? 39 -17.578 -8.898 1 90.31 184 THR A CA 1
ATOM 1450 C C . THR A 1 184 ? 39.438 -16.391 -9.75 1 90.31 184 THR A C 1
ATOM 1452 O O . THR A 1 184 ? 39.281 -15.242 -9.359 1 90.31 184 THR A O 1
ATOM 1455 N N . SER A 1 185 ? 40.094 -16.703 -10.859 1 89.25 185 SER A N 1
ATOM 1456 C CA . SER A 1 185 ? 40.5 -15.648 -11.773 1 89.25 185 SER A CA 1
ATOM 1457 C C . SER A 1 185 ? 39.312 -14.891 -12.336 1 89.25 185 SER A C 1
ATOM 1459 O O . SER A 1 185 ? 39.375 -13.688 -12.586 1 89.25 185 SER A O 1
ATOM 1461 N N . GLU A 1 186 ? 38.125 -15.508 -12.43 1 90.19 186 GLU A N 1
ATOM 1462 C CA . GLU A 1 186 ? 36.906 -14.922 -12.961 1 90.19 186 GLU A CA 1
ATOM 1463 C C . GLU A 1 186 ? 36.156 -14.109 -11.891 1 90.19 186 GLU A C 1
ATOM 1465 O O . GLU A 1 186 ? 35.562 -13.078 -12.195 1 90.19 186 GLU A O 1
ATOM 1470 N N . PHE A 1 187 ? 36.344 -14.648 -10.688 1 92.38 187 PHE A N 1
ATOM 1471 C CA . PHE A 1 187 ? 35.688 -13.992 -9.57 1 92.38 187 PHE A CA 1
ATOM 1472 C C . PHE A 1 187 ? 36.688 -13.688 -8.453 1 92.38 187 PHE A C 1
ATOM 1474 O O . PHE A 1 187 ? 36.844 -14.461 -7.512 1 92.38 187 PHE A O 1
ATOM 1481 N N . PRO A 1 188 ? 37.312 -12.477 -8.508 1 91.19 188 PRO A N 1
ATOM 1482 C CA . PRO A 1 188 ? 38.281 -12.109 -7.473 1 91.19 188 PRO A CA 1
ATOM 1483 C C . PRO A 1 188 ? 37.656 -11.883 -6.109 1 91.19 188 PRO A C 1
ATOM 1485 O O . PRO A 1 188 ? 36.406 -11.773 -6.02 1 91.19 188 PRO A O 1
ATOM 1488 N N . SER A 1 189 ? 38.469 -11.805 -5.156 1 93.12 189 SER A N 1
ATOM 1489 C CA . SER A 1 189 ? 37.969 -11.586 -3.797 1 93.12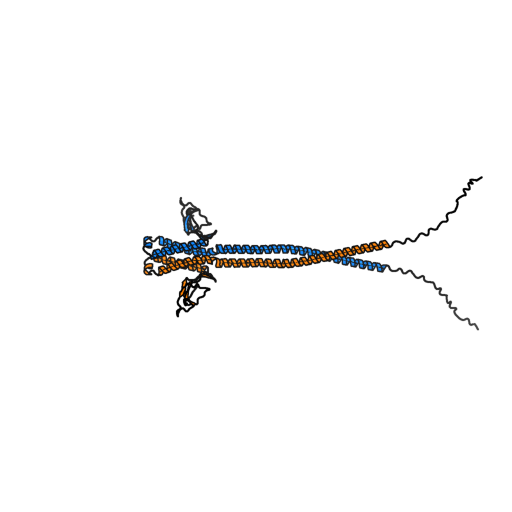 189 SER A CA 1
ATOM 1490 C C . SER A 1 189 ? 37.156 -10.305 -3.701 1 93.12 189 SER A C 1
ATOM 1492 O O . SER A 1 189 ? 37.531 -9.273 -4.246 1 93.12 189 SER A O 1
ATOM 1494 N N . GLY A 1 190 ? 36 -10.461 -3.117 1 94.25 190 GLY A N 1
ATOM 1495 C CA . GLY A 1 190 ? 35.156 -9.305 -2.918 1 94.25 190 GLY A CA 1
ATOM 1496 C C . GLY A 1 190 ? 34.125 -9.133 -4.02 1 94.25 190 GLY A C 1
ATOM 1497 O O . GLY A 1 190 ? 33.375 -8.148 -4.035 1 94.25 190 GLY A O 1
ATOM 1498 N N . HIS A 1 191 ? 34.156 -10.078 -4.926 1 95.69 191 HIS A N 1
ATOM 1499 C CA . HIS A 1 191 ? 33.219 -9.992 -6.027 1 95.69 191 HIS A CA 1
ATOM 1500 C C . HIS A 1 191 ? 32.125 -11.055 -5.902 1 95.69 191 HIS A C 1
ATOM 1502 O O . HIS A 1 191 ? 32.344 -12.086 -5.258 1 95.69 191 HIS A O 1
ATOM 1508 N N . ILE A 1 192 ? 31.031 -10.758 -6.492 1 96.19 192 ILE A N 1
ATOM 1509 C CA . ILE A 1 192 ? 29.875 -11.664 -6.426 1 96.19 192 ILE A CA 1
ATOM 1510 C C . ILE A 1 192 ? 30.109 -12.867 -7.336 1 96.19 192 ILE A C 1
ATOM 1512 O O . ILE A 1 192 ? 30.359 -12.703 -8.531 1 96.19 192 ILE A O 1
ATOM 1516 N N . SER A 1 193 ? 30.031 -14.07 -6.773 1 95.06 193 SER A N 1
ATOM 1517 C CA . SER A 1 193 ? 30.312 -15.289 -7.535 1 95.06 193 SER A CA 1
ATOM 1518 C C . SER A 1 193 ? 29.016 -15.938 -8.023 1 95.06 193 SER A C 1
ATOM 1520 O O . SER A 1 193 ? 29.016 -16.625 -9.047 1 95.06 193 SER A O 1
ATOM 1522 N N . ILE A 1 194 ? 27.984 -15.797 -7.211 1 94.19 194 ILE A N 1
ATOM 1523 C CA . ILE A 1 194 ? 26.703 -16.406 -7.578 1 94.19 194 ILE A CA 1
ATOM 1524 C C . ILE A 1 194 ? 25.562 -15.617 -6.941 1 94.19 194 ILE A C 1
ATOM 1526 O O . ILE A 1 194 ? 25.719 -15.047 -5.859 1 94.19 194 ILE A O 1
ATOM 1530 N N . VAL A 1 195 ? 24.484 -15.594 -7.656 1 94.06 195 VAL A N 1
ATOM 1531 C CA . VAL A 1 195 ? 23.266 -15.008 -7.105 1 94.06 195 VAL A CA 1
ATOM 1532 C C . VAL A 1 195 ? 22.312 -16.125 -6.664 1 94.06 195 VAL A C 1
ATOM 1534 O O . VAL A 1 195 ? 21.859 -16.906 -7.484 1 94.06 195 VAL A O 1
ATOM 1537 N N . LEU A 1 196 ? 22.016 -16.219 -5.379 1 92.06 196 LEU A N 1
ATOM 1538 C CA . LEU A 1 196 ? 21.188 -17.281 -4.816 1 92.06 196 LEU A CA 1
ATOM 1539 C C . LEU A 1 196 ? 19.719 -16.891 -4.852 1 92.06 196 LEU A C 1
ATOM 1541 O O . LEU A 1 196 ? 18.859 -17.734 -5.102 1 92.06 196 LEU A O 1
ATOM 1545 N N . LYS A 1 197 ? 19.5 -15.602 -4.5 1 92.75 197 LYS A N 1
ATOM 1546 C CA . LYS A 1 197 ? 18.141 -15.078 -4.516 1 92.75 197 LYS A CA 1
ATOM 1547 C C . LYS A 1 197 ? 18.094 -13.656 -5.066 1 92.75 197 LYS A C 1
ATOM 1549 O O . LYS A 1 197 ? 18.875 -12.805 -4.656 1 92.75 197 LYS A O 1
ATOM 1554 N N . VAL A 1 198 ? 17.125 -13.484 -5.965 1 94.19 198 VAL A N 1
ATOM 1555 C CA . VAL A 1 198 ? 16.984 -12.188 -6.621 1 94.19 198 VAL A CA 1
ATOM 1556 C C . VAL A 1 198 ? 16.5 -11.148 -5.613 1 94.19 198 VAL A C 1
ATOM 1558 O O . VAL A 1 198 ? 15.672 -11.453 -4.75 1 94.19 198 VAL A O 1
ATOM 1561 N N . GLY A 1 199 ? 17.078 -9.938 -5.703 1 96.75 199 GLY A N 1
ATOM 1562 C CA . GLY A 1 199 ? 16.625 -8.82 -4.895 1 96.75 199 GLY A CA 1
ATOM 1563 C C . GLY A 1 199 ? 15.617 -7.93 -5.609 1 96.75 199 GLY A C 1
ATOM 1564 O O . GLY A 1 199 ? 15.469 -8.016 -6.832 1 96.75 199 GLY A O 1
ATOM 1565 N N . TYR A 1 200 ? 14.945 -7.141 -4.789 1 97.81 200 TYR A N 1
ATOM 1566 C CA . TYR A 1 200 ? 13.93 -6.246 -5.328 1 97.81 200 TYR A CA 1
ATOM 1567 C C . TYR A 1 200 ? 14.031 -4.863 -4.703 1 97.81 200 TYR A C 1
ATOM 1569 O O . TYR A 1 200 ? 14.445 -4.727 -3.549 1 97.81 200 TYR A O 1
ATOM 1577 N N . ARG A 1 201 ? 13.711 -3.898 -5.461 1 96.38 201 ARG A N 1
ATOM 1578 C CA . ARG A 1 201 ? 13.633 -2.529 -4.961 1 96.38 201 ARG A CA 1
ATOM 1579 C C . ARG A 1 201 ? 12.219 -1.98 -5.09 1 96.38 201 ARG A C 1
ATOM 1581 O O . ARG A 1 201 ? 11.438 -2.441 -5.93 1 96.38 201 ARG A O 1
ATOM 1588 N N . ILE A 1 202 ? 11.859 -1.079 -4.25 1 95.25 202 ILE A N 1
ATOM 1589 C CA . ILE A 1 202 ? 10.641 -0.285 -4.352 1 95.25 202 ILE A CA 1
ATOM 1590 C C . ILE A 1 202 ? 11 1.19 -4.52 1 95.25 202 ILE A C 1
ATOM 1592 O O . ILE A 1 202 ? 11.477 1.829 -3.578 1 95.25 202 ILE A O 1
ATOM 1596 N N . LYS A 1 203 ? 10.859 1.644 -5.699 1 92.06 203 LYS A N 1
ATOM 1597 C CA . LYS A 1 203 ? 11.312 2.982 -6.062 1 92.06 203 LYS A CA 1
ATOM 1598 C C . LYS A 1 203 ? 12.797 3.166 -5.75 1 92.06 203 LYS A C 1
ATOM 1600 O O . LYS A 1 203 ? 13.648 2.488 -6.332 1 92.06 203 LYS A O 1
ATOM 1605 N N . GLU A 1 204 ? 13.094 3.914 -4.734 1 90.94 204 GLU A N 1
ATOM 1606 C CA . GLU A 1 204 ? 14.508 4.215 -4.484 1 90.94 204 GLU A CA 1
ATOM 1607 C C . GLU A 1 204 ? 15.039 3.414 -3.301 1 90.94 204 GLU A C 1
ATOM 1609 O O . GLU A 1 204 ? 16.203 3.553 -2.928 1 90.94 204 GLU A O 1
ATOM 1614 N N . ARG A 1 205 ? 14.281 2.5 -2.838 1 93.75 205 ARG A N 1
ATOM 1615 C CA . ARG A 1 205 ? 14.695 1.753 -1.651 1 93.75 205 ARG A CA 1
ATOM 1616 C C . ARG A 1 205 ? 14.789 0.26 -1.95 1 93.75 205 ARG A C 1
ATOM 1618 O O . ARG A 1 205 ? 14.125 -0.238 -2.863 1 93.75 205 ARG A O 1
ATOM 1625 N N . ILE A 1 206 ? 15.664 -0.365 -1.141 1 95.56 206 ILE A N 1
ATOM 1626 C CA . ILE A 1 206 ? 15.781 -1.814 -1.26 1 95.56 206 ILE A CA 1
ATOM 1627 C C . ILE A 1 206 ? 14.648 -2.488 -0.493 1 95.56 206 ILE A C 1
ATOM 1629 O O . ILE A 1 206 ? 14.469 -2.25 0.704 1 95.56 206 ILE A O 1
ATOM 1633 N N . LEU A 1 207 ? 13.867 -3.193 -1.159 1 96.62 207 LEU A N 1
ATOM 1634 C CA . LEU A 1 207 ? 12.781 -3.943 -0.535 1 96.62 207 LEU A CA 1
ATOM 1635 C C . LEU A 1 207 ? 13.281 -5.281 -0.001 1 96.62 207 LEU A C 1
ATOM 1637 O O . LEU A 1 207 ? 12.914 -5.695 1.099 1 96.62 207 LEU A O 1
ATOM 1641 N N . ARG A 1 208 ? 14.023 -5.961 -0.78 1 96.38 208 ARG A N 1
ATOM 1642 C CA . ARG A 1 208 ? 14.703 -7.207 -0.436 1 96.38 208 ARG A CA 1
ATOM 1643 C C . ARG A 1 208 ? 16.078 -7.277 -1.087 1 96.38 208 ARG A C 1
ATOM 1645 O O . ARG A 1 208 ? 16.203 -7.207 -2.312 1 96.38 208 ARG A O 1
ATOM 1652 N N . ALA A 1 209 ? 17.031 -7.426 -0.259 1 96.62 209 ALA A N 1
ATOM 1653 C CA . ALA A 1 209 ? 18.391 -7.492 -0.777 1 96.62 209 ALA A CA 1
ATOM 1654 C C . ALA A 1 209 ? 18.641 -8.82 -1.487 1 96.62 209 ALA A C 1
ATOM 1656 O O . ALA A 1 209 ? 18.203 -9.867 -1.026 1 96.62 209 ALA A O 1
ATOM 1657 N N . PRO A 1 210 ? 19.312 -8.719 -2.648 1 96.88 210 PRO A N 1
ATOM 1658 C CA . PRO A 1 210 ? 19.719 -9.984 -3.264 1 96.88 210 PRO A CA 1
ATOM 1659 C C . PRO A 1 210 ? 20.688 -10.781 -2.393 1 96.88 210 PRO A C 1
ATOM 1661 O O . PRO A 1 210 ? 21.562 -10.203 -1.752 1 96.88 210 PRO A O 1
ATOM 1664 N N . GLN A 1 211 ? 20.375 -11.977 -2.303 1 96.06 211 GLN A N 1
ATOM 1665 C CA . GLN A 1 211 ? 21.281 -12.875 -1.595 1 96.06 211 GLN A CA 1
ATOM 1666 C C . GLN A 1 211 ? 22.328 -13.461 -2.539 1 96.06 211 GLN A C 1
ATOM 1668 O O . GLN A 1 211 ? 21.984 -14.094 -3.541 1 96.06 211 GLN A O 1
ATOM 1673 N N . VAL A 1 212 ? 23.594 -13.227 -2.152 1 96.25 212 VAL A N 1
ATOM 1674 C CA . VAL A 1 212 ? 24.641 -13.547 -3.115 1 96.25 212 VAL A CA 1
ATOM 1675 C C . VAL A 1 212 ? 25.781 -14.297 -2.414 1 96.25 212 VAL A C 1
ATOM 1677 O O . VAL A 1 212 ? 25.859 -14.305 -1.184 1 96.25 212 VAL A O 1
ATOM 1680 N N . GLY A 1 213 ? 26.453 -15.078 -3.25 1 95.69 213 GLY A N 1
ATOM 1681 C CA . GLY A 1 213 ? 27.734 -15.602 -2.834 1 95.69 213 GLY A CA 1
ATOM 1682 C C . GLY A 1 213 ? 28.891 -14.703 -3.211 1 95.69 213 GLY A C 1
ATOM 1683 O O . GLY A 1 213 ? 28.922 -14.148 -4.316 1 95.69 213 GLY A O 1
ATOM 1684 N N . VAL A 1 214 ? 29.844 -14.531 -2.281 1 95.81 214 VAL A N 1
ATOM 1685 C CA . VAL A 1 214 ? 30.953 -13.625 -2.516 1 95.81 214 VAL A CA 1
ATOM 1686 C C . VAL A 1 214 ? 32.25 -14.406 -2.551 1 95.81 214 VAL A C 1
ATOM 1688 O O . VAL A 1 214 ? 32.5 -15.266 -1.693 1 95.81 214 VAL A O 1
ATOM 1691 N N . ALA A 1 215 ? 33.031 -14.055 -3.541 1 95 215 ALA A N 1
ATOM 1692 C CA . ALA A 1 215 ? 34.312 -14.703 -3.668 1 95 215 ALA A CA 1
ATOM 1693 C C . ALA A 1 215 ? 35.281 -14.203 -2.602 1 95 215 ALA A C 1
ATOM 1695 O O . ALA A 1 215 ? 35.406 -13 -2.391 1 95 215 ALA A O 1
ATOM 1696 N N . GLY A 1 216 ? 35.875 -15.125 -1.821 1 88.62 216 GLY A N 1
ATOM 1697 C CA . GLY A 1 216 ? 36.875 -14.734 -0.834 1 88.62 216 GLY A CA 1
ATOM 1698 C C . GLY A 1 216 ? 37.469 -15.914 -0.08 1 88.62 216 GLY A C 1
ATOM 1699 O O . GLY A 1 216 ? 37 -17.047 -0.257 1 88.62 216 GLY A O 1
ATOM 1700 N N . GLU A 1 217 ? 38.656 -15.672 0.559 1 72.69 217 GLU A N 1
ATOM 1701 C CA . GLU A 1 217 ? 39.344 -16.688 1.376 1 72.69 217 GLU A CA 1
ATOM 1702 C C . GLU A 1 217 ? 38.594 -16.922 2.682 1 72.69 217 GLU A C 1
ATOM 1704 O O . GLU A 1 217 ? 37.938 -16 3.215 1 72.69 217 GLU A O 1
ATOM 1709 N N . ASP A 1 218 ? 38 -18.203 2.875 1 62.62 218 ASP A N 1
ATOM 1710 C CA . ASP A 1 218 ? 37.438 -18.531 4.176 1 62.62 218 ASP A CA 1
ATOM 1711 C C . ASP A 1 218 ? 38.219 -17.891 5.309 1 62.62 218 ASP A C 1
ATOM 1713 O O . ASP A 1 218 ? 39.469 -17.828 5.246 1 62.62 218 ASP A O 1
ATOM 1717 N N . GLU A 1 219 ? 37.719 -16.938 5.977 1 48.41 219 GLU A N 1
ATOM 1718 C CA . GLU A 1 219 ? 38.625 -16.688 7.102 1 48.41 219 GLU A CA 1
ATOM 1719 C C . GLU A 1 219 ? 39.125 -17.984 7.715 1 48.41 219 GLU A C 1
ATOM 1721 O O . GLU A 1 219 ? 38.438 -19.016 7.66 1 48.41 219 GLU A O 1
ATOM 1726 N N . MET B 1 1 ? 9.734 169.125 8.039 1 20.7 1 MET B N 1
ATOM 1727 C CA . MET B 1 1 ? 8.773 168.625 9.062 1 20.7 1 MET B CA 1
ATOM 1728 C C . MET B 1 1 ? 9.25 167.375 9.773 1 20.7 1 MET B C 1
ATOM 1730 O O . MET B 1 1 ? 9.297 167.375 11.008 1 20.7 1 MET B O 1
ATOM 1734 N N . ARG B 1 2 ? 8.805 166.125 9.203 1 28.09 2 ARG B N 1
ATOM 1735 C CA . ARG B 1 2 ? 8.32 165 10.109 1 28.09 2 ARG B CA 1
ATOM 1736 C C . ARG B 1 2 ? 9.477 164.25 10.727 1 28.09 2 ARG B C 1
ATOM 1738 O O . ARG B 1 2 ? 10.312 163.75 10.008 1 28.09 2 ARG B O 1
ATOM 1745 N N . ALA B 1 3 ? 9.672 164.375 12.109 1 30.64 3 ALA B N 1
ATOM 1746 C CA . ALA B 1 3 ? 10.602 164.25 13.234 1 30.64 3 ALA B CA 1
ATOM 1747 C C . ALA B 1 3 ? 10.664 162.875 13.742 1 30.64 3 ALA B C 1
ATOM 1749 O O . ALA B 1 3 ? 9.633 162.25 14.07 1 30.64 3 ALA B O 1
ATOM 1750 N N . PHE B 1 4 ? 11.656 162 13.266 1 30.89 4 PHE B N 1
ATOM 1751 C CA . PHE B 1 4 ? 11.992 160.625 13.406 1 30.89 4 PHE B CA 1
ATOM 1752 C C . PHE B 1 4 ? 12.273 160.25 14.859 1 30.89 4 PHE B C 1
ATOM 1754 O O . PHE B 1 4 ? 13.422 160.25 15.297 1 30.89 4 PHE B O 1
ATOM 1761 N N . ARG B 1 5 ? 11.258 160.75 15.883 1 28.52 5 ARG B N 1
ATOM 1762 C CA . ARG B 1 5 ? 11.758 160.75 17.25 1 28.52 5 ARG B CA 1
ATOM 1763 C C . ARG B 1 5 ? 11.93 159.25 17.75 1 28.52 5 ARG B C 1
ATOM 1765 O O . ARG B 1 5 ? 11.125 158.375 17.422 1 28.52 5 ARG B O 1
ATOM 1772 N N . SER B 1 6 ? 13.078 158.875 18.484 1 28.23 6 SER B N 1
ATOM 1773 C CA . SER B 1 6 ? 13.969 157.875 19.047 1 28.23 6 SER B CA 1
ATOM 1774 C C . SER B 1 6 ? 13.344 157.25 20.266 1 28.23 6 SER B C 1
ATOM 1776 O O . SER B 1 6 ? 13.961 156.375 20.891 1 28.23 6 SER B O 1
ATOM 1778 N N . ARG B 1 7 ? 12 157.25 20.656 1 33.97 7 ARG B N 1
ATOM 1779 C CA . ARG B 1 7 ? 11.906 157.25 22.109 1 33.97 7 ARG B CA 1
ATOM 1780 C C . ARG B 1 7 ? 12.031 155.75 22.578 1 33.97 7 ARG B C 1
ATOM 1782 O O . ARG B 1 7 ? 11.148 155 22.312 1 33.97 7 ARG B O 1
ATOM 1789 N N . GLY B 1 8 ? 13.266 155.125 22.641 1 28.77 8 GLY B N 1
ATOM 1790 C CA . GLY B 1 8 ? 13.391 153.625 22.875 1 28.77 8 GLY B CA 1
ATOM 1791 C C . GLY B 1 8 ? 13.086 153.25 24.297 1 28.77 8 GLY B C 1
ATOM 1792 O O . GLY B 1 8 ? 13.875 153.5 25.203 1 28.77 8 GLY B O 1
ATOM 1793 N N . ALA B 1 9 ? 11.906 153.625 24.906 1 31.03 9 ALA B N 1
ATOM 1794 C CA . ALA B 1 9 ? 11.828 153.5 26.344 1 31.03 9 ALA B CA 1
ATOM 1795 C C . ALA B 1 9 ? 11.953 152 26.734 1 31.03 9 ALA B C 1
ATOM 1797 O O . ALA B 1 9 ? 11.648 151.125 25.922 1 31.03 9 ALA B O 1
ATOM 1798 N N . SER B 1 10 ? 12.539 151.75 27.984 1 30.48 10 SER B N 1
ATOM 1799 C CA . SER B 1 10 ? 13.109 150.75 28.875 1 30.48 10 SER B CA 1
ATOM 1800 C C . SER B 1 10 ? 12.039 149.75 29.375 1 30.48 10 SER B C 1
ATOM 1802 O O . SER B 1 10 ? 10.977 150.25 29.844 1 30.48 10 SER B O 1
ATOM 1804 N N . PHE B 1 11 ? 12.039 148.375 29 1 32.09 11 PHE B N 1
ATOM 1805 C CA . PHE B 1 11 ? 11.297 147.125 28.953 1 32.09 11 PHE B CA 1
ATOM 1806 C C . PHE B 1 11 ? 11.195 146.5 30.344 1 32.09 11 PHE B C 1
ATOM 1808 O O . PHE B 1 11 ? 10.75 145.375 30.5 1 32.09 11 PHE B O 1
ATOM 1815 N N . PHE B 1 12 ? 11.227 147.25 31.609 1 32.16 12 PHE B N 1
ATOM 1816 C CA . PHE B 1 12 ? 11.609 146.375 32.75 1 32.16 12 PHE B CA 1
ATOM 1817 C C . PHE B 1 12 ? 10.453 145.5 33.188 1 32.16 12 PHE B C 1
ATOM 1819 O O . PHE B 1 12 ? 10.57 144.75 34.156 1 32.16 12 PHE B O 1
ATOM 1826 N N . GLY B 1 13 ? 9.375 145.125 32.531 1 30.08 13 GLY B N 1
ATOM 1827 C CA . GLY B 1 13 ? 8.242 144.625 33.344 1 30.08 13 GLY B CA 1
ATOM 1828 C C . GLY B 1 13 ? 8.484 143.375 34.031 1 30.08 13 GLY B C 1
ATOM 1829 O O . GLY B 1 13 ? 9.062 142.375 33.438 1 30.08 13 GLY B O 1
ATOM 1830 N N . GLN B 1 14 ? 8.555 143.25 35.375 1 38.56 14 GLN B N 1
ATOM 1831 C CA . GLN B 1 14 ? 8.82 142.125 36.375 1 38.56 14 GLN B CA 1
ATOM 1832 C C . GLN B 1 14 ? 7.824 141 36.219 1 38.56 14 GLN B C 1
ATOM 1834 O O . GLN B 1 14 ? 6.617 141.25 36.156 1 38.56 14 GLN B O 1
ATOM 1839 N N . TRP B 1 15 ? 8.25 139.75 35.781 1 34.19 15 TRP B N 1
ATOM 1840 C CA . TRP B 1 15 ? 7.645 138.5 35.406 1 34.19 15 TRP B CA 1
ATOM 1841 C C . TRP B 1 15 ? 7.07 137.75 36.625 1 34.19 15 TRP B C 1
ATOM 1843 O O . TRP B 1 15 ? 7.727 137.75 37.656 1 34.19 15 TRP B O 1
ATOM 1853 N N . ALA B 1 16 ? 5.77 138 36.906 1 36.59 16 ALA B N 1
ATOM 1854 C CA . ALA B 1 16 ? 4.922 137.375 37.938 1 36.59 16 ALA B CA 1
ATOM 1855 C C . ALA B 1 16 ? 5.086 135.875 38 1 36.59 16 ALA B C 1
ATOM 1857 O O . ALA B 1 16 ? 5.18 135.25 36.969 1 36.59 16 ALA B O 1
ATOM 1858 N N . LEU B 1 17 ? 5.598 135.25 39.062 1 37.09 17 LEU B N 1
ATOM 1859 C CA . LEU B 1 17 ? 5.973 133.875 39.5 1 37.09 17 LEU B CA 1
ATOM 1860 C C . LEU B 1 17 ? 4.762 133 39.5 1 37.09 17 LEU B C 1
ATOM 1862 O O . LEU B 1 17 ? 3.77 133.25 40.188 1 37.09 17 LEU B O 1
ATOM 1866 N N . VAL B 1 18 ? 4.289 132.5 38.344 1 37.78 18 VAL B N 1
ATOM 1867 C CA . VAL B 1 18 ? 3.135 131.625 38.219 1 37.78 18 VAL B CA 1
ATOM 1868 C C . VAL B 1 18 ? 3.404 130.375 38.938 1 37.78 18 VAL B C 1
ATOM 1870 O O . VAL B 1 18 ? 4.438 129.625 38.719 1 37.78 18 VAL B O 1
ATOM 1873 N N . SER B 1 19 ? 2.896 130.125 40.156 1 37.97 19 SER B N 1
ATOM 1874 C CA . SER B 1 19 ? 2.973 128.875 40.969 1 37.97 19 SER B CA 1
ATOM 1875 C C . SER B 1 19 ? 2.432 127.688 40.25 1 37.97 19 SER B C 1
ATOM 1877 O O . SER B 1 19 ? 1.281 127.688 39.812 1 37.97 19 SER B O 1
ATOM 1879 N N . TYR B 1 20 ? 3.184 126.875 39.469 1 36.16 20 TYR B N 1
ATOM 1880 C CA . TYR B 1 20 ? 2.879 125.688 38.656 1 36.16 20 TYR B CA 1
ATOM 1881 C C . TYR B 1 20 ? 2.387 124.562 39.562 1 36.16 20 TYR B C 1
ATOM 1883 O O . TYR B 1 20 ? 3.084 124.125 40.469 1 36.16 20 TYR B O 1
ATOM 1891 N N . ARG B 1 21 ? 1.091 124.562 39.969 1 40.38 21 ARG B N 1
ATOM 1892 C CA . ARG B 1 21 ? 0.495 123.438 40.719 1 40.38 21 ARG B CA 1
ATOM 1893 C C . ARG B 1 21 ? 0.671 122.125 39.938 1 40.38 21 ARG B C 1
ATOM 1895 O O . ARG B 1 21 ? 0.298 122.062 38.781 1 40.38 21 ARG B O 1
ATOM 1902 N N . THR B 1 22 ? 1.651 121.25 40.25 1 40.72 22 THR B N 1
ATOM 1903 C CA . THR B 1 22 ? 2.035 120.062 39.594 1 40.72 22 THR B CA 1
ATOM 1904 C C . THR B 1 22 ? 0.887 119.062 39.594 1 40.72 22 THR B C 1
ATOM 1906 O O . THR B 1 22 ? 0.202 118.875 40.625 1 40.72 22 THR B O 1
ATOM 1909 N N . PRO B 1 23 ? 0.211 118.625 38.531 1 46.19 23 PRO B N 1
ATOM 1910 C CA . PRO B 1 23 ? -0.902 117.688 38.375 1 46.19 23 PRO B CA 1
ATOM 1911 C C . PRO B 1 23 ? -0.592 116.312 38.938 1 46.19 23 PRO B C 1
ATOM 1913 O O . PRO B 1 23 ? 0.574 115.875 39 1 46.19 23 PRO B O 1
ATOM 1916 N N . ARG B 1 24 ? -1.409 115.75 39.75 1 44.34 24 ARG B N 1
ATOM 1917 C CA . ARG B 1 24 ? -1.413 114.375 40.375 1 44.34 24 ARG B CA 1
ATOM 1918 C C . ARG B 1 24 ? -1.282 113.312 39.312 1 44.34 24 ARG B C 1
ATOM 1920 O O . ARG B 1 24 ? -2.02 113.312 38.312 1 44.34 24 ARG B O 1
ATOM 1927 N N . ALA B 1 25 ? -0.151 112.688 39.156 1 42.38 25 ALA B N 1
ATOM 1928 C CA . ALA B 1 25 ? 0.197 111.5 38.312 1 42.38 25 ALA B CA 1
ATOM 1929 C C . ALA B 1 25 ? -0.79 110.375 38.531 1 42.38 25 ALA B C 1
ATOM 1931 O O . ALA B 1 25 ? -0.997 109.938 39.656 1 42.38 25 ALA B O 1
ATOM 1932 N N . TRP B 1 26 ? -1.944 110.312 37.781 1 46.25 26 TRP B N 1
ATOM 1933 C CA . TRP B 1 26 ? -2.773 109.125 37.625 1 46.25 26 TRP B CA 1
ATOM 1934 C C . TRP B 1 26 ? -1.916 107.875 37.375 1 46.25 26 TRP B C 1
ATOM 1936 O O . TRP B 1 26 ? -1.227 107.812 36.344 1 46.25 26 TRP B O 1
ATOM 1946 N N . CYS B 1 27 ? -1.179 107.375 38.344 1 46.34 27 CYS B N 1
ATOM 1947 C CA . CYS B 1 27 ? -0.471 106.062 38.281 1 46.34 27 CYS B CA 1
ATOM 1948 C C . CYS B 1 27 ? -1.318 105 37.594 1 46.34 27 CYS B C 1
ATOM 1950 O O . CYS B 1 27 ? -2.469 104.812 37.969 1 46.34 27 CYS B O 1
ATOM 1952 N N . SER B 1 28 ? -1.071 104.688 36.25 1 46.19 28 SER B N 1
ATOM 1953 C CA . SER B 1 28 ? -1.588 103.75 35.312 1 46.19 28 SER B CA 1
ATOM 1954 C C . SER B 1 28 ? -1.575 102.312 35.906 1 46.19 28 SER B C 1
ATOM 1956 O O . SER B 1 28 ? -0.508 101.75 36.125 1 46.19 28 SER B O 1
ATOM 1958 N N . ASN B 1 29 ? -2.488 102 36.812 1 51.12 29 ASN B N 1
ATOM 1959 C CA . ASN B 1 29 ? -2.809 100.688 37.312 1 51.12 29 ASN B CA 1
ATOM 1960 C C . ASN B 1 29 ? -3.107 99.688 36.156 1 51.12 29 ASN B C 1
ATOM 1962 O O . ASN B 1 29 ? -3.562 98.562 36.375 1 51.12 29 ASN B O 1
ATOM 1966 N N . GLN B 1 30 ? -2.926 100.188 34.875 1 53 30 GLN B N 1
ATOM 1967 C CA . GLN B 1 30 ? -3.334 99.312 33.75 1 53 30 GLN B CA 1
ATOM 1968 C C . GLN B 1 30 ? -2.281 98.25 33.469 1 53 30 GLN B C 1
ATOM 1970 O O . GLN B 1 30 ? -2.572 97.25 32.812 1 53 30 GLN B O 1
ATOM 1975 N N . GLU B 1 31 ? -1.11 98.5 33.906 1 55.69 31 GLU B N 1
ATOM 1976 C CA . GLU B 1 31 ? -0.099 97.562 33.438 1 55.69 31 GLU B CA 1
ATOM 1977 C C . GLU B 1 31 ? -0.16 96.25 34.25 1 55.69 31 GLU B C 1
ATOM 1979 O O . GLU B 1 31 ? 0.237 95.188 33.75 1 55.69 31 GLU B O 1
ATOM 1984 N N . VAL B 1 32 ? -0.726 96.312 35.469 1 54.38 32 VAL B N 1
ATOM 1985 C CA . VAL B 1 32 ? -0.707 95.125 36.312 1 54.38 32 VAL B CA 1
ATOM 1986 C C . VAL B 1 32 ? -1.853 94.188 35.906 1 54.38 32 VAL B C 1
ATOM 1988 O O . VAL B 1 32 ? -1.804 93 36.156 1 54.38 32 VAL B O 1
ATOM 1991 N N . LYS B 1 33 ? -2.914 94.688 35.281 1 59.59 33 LYS B N 1
ATOM 1992 C CA . LYS B 1 33 ? -4.051 93.875 34.906 1 59.59 33 LYS B CA 1
ATOM 1993 C C . LYS B 1 33 ? -3.768 93.062 33.625 1 59.59 33 LYS B C 1
ATOM 1995 O O . LYS B 1 33 ? -4.215 91.938 33.5 1 59.59 33 LYS B O 1
ATOM 2000 N N . GLU B 1 34 ? -2.898 93.625 32.844 1 56.53 34 GLU B N 1
ATOM 2001 C CA . GLU B 1 34 ? -2.652 92.938 31.562 1 56.53 34 GLU B CA 1
ATOM 2002 C C . GLU B 1 34 ? -1.727 91.75 31.75 1 56.53 34 GLU B C 1
ATOM 2004 O O . GLU B 1 34 ? -1.88 90.75 31.062 1 56.53 34 GLU B O 1
ATOM 2009 N N . LYS B 1 35 ? -0.854 91.875 32.719 1 60.91 35 LYS B N 1
ATOM 2010 C CA . LYS B 1 35 ? 0.053 90.75 32.938 1 60.91 35 LYS B CA 1
ATOM 2011 C C . LYS B 1 35 ? -0.665 89.625 33.625 1 60.91 35 LYS B C 1
ATOM 2013 O O . LYS B 1 35 ? -0.375 88.438 33.375 1 60.91 35 LYS B O 1
ATOM 2018 N N . GLU B 1 36 ? -1.618 90 34.438 1 59.25 36 GLU B N 1
ATOM 2019 C CA . GLU B 1 36 ? -2.379 88.938 35.094 1 59.25 36 GLU B CA 1
ATOM 2020 C C . GLU B 1 36 ? -3.279 88.188 34.125 1 59.25 36 GLU B C 1
ATOM 2022 O O . GLU B 1 36 ? -3.461 86.938 34.219 1 59.25 36 GLU B O 1
ATOM 2027 N N . ASP B 1 37 ? -3.809 88.938 33.188 1 61.34 37 ASP B N 1
ATOM 2028 C CA . ASP B 1 37 ? -4.68 88.375 32.188 1 61.34 37 ASP B CA 1
ATOM 2029 C C . ASP B 1 37 ? -3.879 87.5 31.188 1 61.34 37 ASP B C 1
ATOM 2031 O O . ASP B 1 37 ? -4.367 86.5 30.719 1 61.34 37 ASP B O 1
ATOM 2035 N N . ALA B 1 38 ? -2.656 87.875 30.859 1 66.88 38 ALA B N 1
ATOM 2036 C CA . ALA B 1 38 ? -1.812 87.125 29.953 1 66.88 38 ALA B CA 1
ATOM 2037 C C . ALA B 1 38 ? -1.337 85.812 30.625 1 66.88 38 ALA B C 1
ATOM 2039 O O . ALA B 1 38 ? -1.278 84.75 29.984 1 66.88 38 ALA B O 1
ATOM 2040 N N . ASP B 1 39 ? -1.091 85.938 31.906 1 62.72 39 ASP B N 1
ATOM 2041 C CA . ASP B 1 39 ? -0.656 84.812 32.656 1 62.72 39 ASP B CA 1
ATOM 2042 C C . ASP B 1 39 ? -1.807 83.812 32.844 1 62.72 39 ASP B C 1
ATOM 2044 O O . ASP B 1 39 ? -1.602 82.562 32.812 1 62.72 39 ASP B O 1
ATOM 2048 N N . THR B 1 40 ? -2.957 84.312 33 1 65 40 THR B N 1
ATOM 2049 C CA . THR B 1 40 ? -4.133 83.5 33.125 1 65 40 THR B CA 1
ATOM 2050 C C . THR B 1 40 ? -4.477 82.812 31.797 1 65 40 THR B C 1
ATOM 2052 O O . THR B 1 40 ? -4.895 81.688 31.766 1 65 40 THR B O 1
ATOM 2055 N N . LYS B 1 41 ? -4.285 83.5 30.703 1 66.19 41 LYS B N 1
ATOM 2056 C CA . LYS B 1 41 ? -4.555 82.938 29.391 1 66.19 41 LYS B CA 1
ATOM 2057 C C . LYS B 1 41 ? -3.543 81.812 29.031 1 66.19 41 LYS B C 1
ATOM 2059 O O . LYS B 1 41 ? -3.902 80.812 28.469 1 66.19 41 LYS B O 1
ATOM 2064 N N . LYS B 1 42 ? -2.332 82.062 29.328 1 64.81 42 LYS B N 1
ATOM 2065 C CA . LYS B 1 42 ? -1.3 81.062 29.078 1 64.81 42 LYS B CA 1
ATOM 2066 C C . LYS B 1 42 ? -1.528 79.812 29.938 1 64.81 42 LYS B C 1
ATOM 2068 O O . LYS B 1 42 ? -1.344 78.688 29.484 1 64.81 42 LYS B O 1
ATOM 2073 N N . ALA B 1 43 ? -1.99 80 31.109 1 68.62 43 ALA B N 1
ATOM 2074 C CA . ALA B 1 43 ? -2.279 78.875 32 1 68.62 43 ALA B CA 1
ATOM 2075 C C . ALA B 1 43 ? -3.48 78.062 31.531 1 68.62 43 ALA B C 1
ATOM 2077 O O . ALA B 1 43 ? -3.494 76.875 31.625 1 68.62 43 ALA B O 1
ATOM 2078 N N . THR B 1 44 ? -4.445 78.875 30.953 1 69.44 44 THR B N 1
ATOM 2079 C CA . THR B 1 44 ? -5.629 78.188 30.422 1 69.44 44 THR B CA 1
ATOM 2080 C C . THR B 1 44 ? -5.289 77.438 29.141 1 69.44 44 THR B C 1
ATOM 2082 O O . THR B 1 44 ? -5.766 76.312 28.953 1 69.44 44 THR B O 1
ATOM 2085 N N . GLU B 1 45 ? -4.496 78 28.281 1 72.38 45 GLU B N 1
ATOM 2086 C CA . GLU B 1 45 ? -4.078 77.312 27.047 1 72.38 45 GLU B CA 1
ATOM 2087 C C . GLU B 1 45 ? -3.225 76.062 27.344 1 72.38 45 GLU B C 1
ATOM 2089 O O . GLU B 1 45 ? -3.361 75.062 26.672 1 72.38 45 GLU B O 1
ATOM 2094 N N . GLU B 1 46 ? -2.369 76.188 28.234 1 73.31 46 GLU B N 1
ATOM 2095 C CA . GLU B 1 46 ? -1.526 75.062 28.641 1 73.31 46 GLU B CA 1
ATOM 2096 C C . GLU B 1 46 ? -2.359 74 29.266 1 73.31 46 GLU B C 1
ATOM 2098 O O . GLU B 1 46 ? -2.08 72.812 29.047 1 73.31 46 GLU B O 1
ATOM 2103 N N . SER B 1 47 ? -3.367 74.375 30 1 75.56 47 SER B N 1
ATOM 2104 C CA . SER B 1 47 ? -4.273 73.438 30.609 1 75.56 47 SER B CA 1
ATOM 2105 C C . SER B 1 47 ? -5.09 72.688 29.547 1 75.56 47 SER B C 1
ATOM 2107 O O . SER B 1 47 ? -5.289 71.5 29.625 1 75.56 47 SER B O 1
ATOM 2109 N N . GLN B 1 48 ? -5.496 73.438 28.594 1 75.25 48 GLN B N 1
ATOM 2110 C CA . GLN B 1 48 ? -6.273 72.812 27.5 1 75.25 48 GLN B CA 1
ATOM 2111 C C . GLN B 1 48 ? -5.422 71.875 26.672 1 75.25 48 GLN B C 1
ATOM 2113 O O . GLN B 1 48 ? -5.898 70.812 26.266 1 75.25 48 GLN B O 1
ATOM 2118 N N . LEU B 1 49 ? -4.25 72.25 26.391 1 74.94 49 LEU B N 1
ATOM 2119 C CA . LEU B 1 49 ? -3.328 71.438 25.641 1 74.94 49 LEU B CA 1
ATOM 2120 C C . LEU B 1 49 ? -3.041 70.125 26.391 1 74.94 49 LEU B C 1
ATOM 2122 O O . LEU B 1 49 ? -2.957 69.062 25.781 1 74.94 49 LEU B O 1
ATOM 2126 N N . ARG B 1 50 ? -2.943 70.25 27.672 1 79.88 50 ARG B N 1
ATOM 2127 C CA . ARG B 1 50 ? -2.695 69.062 28.5 1 79.88 50 ARG B CA 1
ATOM 2128 C C . ARG B 1 50 ? -3.9 68.125 28.5 1 79.88 50 ARG B C 1
ATOM 2130 O O . ARG B 1 50 ? -3.742 66.938 28.453 1 79.88 50 ARG B O 1
ATOM 2137 N N . GLU B 1 51 ? -5.082 68.75 28.469 1 81.75 51 GLU B N 1
ATOM 2138 C CA . GLU B 1 51 ? -6.305 67.938 28.453 1 81.75 51 GLU B CA 1
ATOM 2139 C C . GLU B 1 51 ? -6.477 67.25 27.125 1 81.75 51 GLU B C 1
ATOM 2141 O O . GLU B 1 51 ? -6.902 66.062 27.078 1 81.75 51 GLU B O 1
ATOM 2146 N N . GLU B 1 52 ? -6.117 67.875 26.062 1 83.94 52 GLU B N 1
ATOM 2147 C CA . GLU B 1 52 ? -6.195 67.312 24.734 1 83.94 52 GLU B CA 1
ATOM 2148 C C . GLU B 1 52 ? -5.195 66.125 24.578 1 83.94 52 GLU B C 1
ATOM 2150 O O . GLU B 1 52 ? -5.512 65.125 23.984 1 83.94 52 GLU B O 1
ATOM 2155 N N . THR B 1 53 ? -3.998 66.375 25.016 1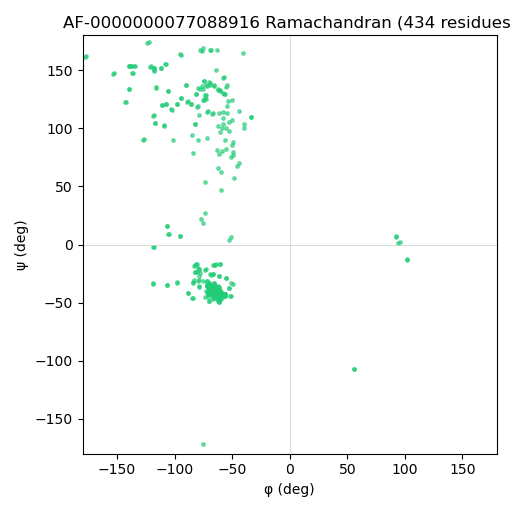 86.56 53 THR B N 1
ATOM 2156 C CA . THR B 1 53 ? -2.973 65.312 24.969 1 86.56 53 THR B CA 1
ATOM 2157 C C . THR B 1 53 ? -3.381 64.125 25.812 1 86.56 53 THR B C 1
ATOM 2159 O O . THR B 1 53 ? -3.158 62.969 25.406 1 86.56 53 THR B O 1
ATOM 2162 N N . PHE B 1 54 ? -4.023 64.438 26.938 1 86.5 54 PHE B N 1
ATOM 2163 C CA . PHE B 1 54 ? -4.523 63.375 27.812 1 86.5 54 PHE B CA 1
ATOM 2164 C C . PHE B 1 54 ? -5.605 62.562 27.109 1 86.5 54 PHE B C 1
ATOM 2166 O O . PHE B 1 54 ? -5.598 61.312 27.156 1 86.5 54 PHE B O 1
ATOM 2173 N N . ALA B 1 55 ? -6.477 63.219 26.5 1 87.38 55 ALA B N 1
ATOM 2174 C CA . ALA B 1 55 ? -7.562 62.562 25.781 1 87.38 55 ALA B CA 1
ATOM 2175 C C . ALA B 1 55 ? -7.023 61.719 24.625 1 87.38 55 ALA B C 1
ATOM 2177 O O . ALA B 1 55 ? -7.504 60.625 24.391 1 87.38 55 ALA B O 1
ATOM 2178 N N . LYS B 1 56 ? -6.055 62.219 23.938 1 90.19 56 LYS B N 1
ATOM 2179 C CA . LYS B 1 56 ? -5.434 61.469 22.844 1 90.19 56 LYS B CA 1
ATOM 2180 C C . LYS B 1 56 ? -4.73 60.219 23.359 1 90.19 56 LYS B C 1
ATOM 2182 O O . LYS B 1 56 ? -4.84 59.156 22.75 1 90.19 56 LYS B O 1
ATOM 2187 N N . LEU B 1 57 ? -4.023 60.312 24.469 1 91.06 57 LEU B N 1
ATOM 2188 C CA . LEU B 1 57 ? -3.303 59.188 25.062 1 91.06 57 LEU B CA 1
ATOM 2189 C C . LEU B 1 57 ? -4.27 58.094 25.516 1 91.06 57 LEU B C 1
ATOM 2191 O O . LEU B 1 57 ? -4.004 56.906 25.344 1 91.06 57 LEU B O 1
ATOM 2195 N N . GLU B 1 58 ? -5.379 58.531 26.078 1 90.19 58 GLU B N 1
ATOM 2196 C CA . GLU B 1 58 ? -6.395 57.594 26.531 1 90.19 58 GLU B CA 1
ATOM 2197 C C . GLU B 1 58 ? -7.012 56.844 25.359 1 90.19 58 GLU B C 1
ATOM 2199 O O . GLU B 1 58 ? -7.23 55.625 25.438 1 90.19 58 GLU B O 1
ATOM 2204 N N . LYS B 1 59 ? -7.277 57.531 24.297 1 92.94 59 LYS B N 1
ATOM 2205 C CA . LYS B 1 59 ? -7.84 56.906 23.094 1 92.94 59 LYS B CA 1
ATOM 2206 C C . LYS B 1 59 ? -6.859 55.938 22.484 1 92.94 59 LYS B C 1
ATOM 2208 O O . LYS B 1 59 ? -7.254 54.844 22.062 1 92.94 59 LYS B O 1
ATOM 2213 N N . GLU B 1 60 ? -5.609 56.281 22.391 1 93.38 60 GLU B N 1
ATOM 2214 C CA . GLU B 1 60 ? -4.574 55.406 21.859 1 93.38 60 GLU B CA 1
ATOM 2215 C C . GLU B 1 60 ? -4.43 54.125 22.719 1 93.38 60 GLU B C 1
ATOM 2217 O O . GLU B 1 60 ? -4.238 53.031 22.203 1 93.38 60 GLU B O 1
ATOM 2222 N N . LEU B 1 61 ? -4.543 54.312 24 1 93.5 61 LEU B N 1
ATOM 2223 C CA . LEU B 1 61 ? -4.438 53.156 24.906 1 93.5 61 LEU B CA 1
ATOM 2224 C C . LEU B 1 61 ? -5.625 52.219 24.75 1 93.5 61 LEU B C 1
ATOM 2226 O O . LEU B 1 61 ? -5.453 51 24.75 1 93.5 61 LEU B O 1
ATOM 2230 N N . GLU B 1 62 ? -6.797 52.844 24.625 1 93.5 62 GLU B N 1
ATOM 2231 C CA . GLU B 1 62 ? -7.984 52.031 24.406 1 93.5 62 GLU B CA 1
ATOM 2232 C C . GLU B 1 62 ? -7.875 51.25 23.094 1 93.5 62 GLU B C 1
ATOM 2234 O O . GLU B 1 62 ? -8.203 50.062 23.047 1 93.5 62 GLU B O 1
ATOM 2239 N N . SER B 1 63 ? -7.426 51.875 22.062 1 95.56 63 SER B N 1
ATOM 2240 C CA . SER B 1 63 ? -7.223 51.219 20.781 1 95.56 63 SER B CA 1
ATOM 2241 C C . SER B 1 63 ? -6.176 50.125 20.875 1 95.56 63 SER B C 1
ATOM 2243 O O . SER B 1 63 ? -6.344 49.062 20.297 1 95.56 63 SER B O 1
ATOM 2245 N N . ALA B 1 64 ? -5.125 50.344 21.625 1 95.12 64 ALA B N 1
ATOM 2246 C CA . ALA B 1 64 ? -4.066 49.344 21.812 1 95.12 64 ALA B CA 1
ATOM 2247 C C . ALA B 1 64 ? -4.586 48.125 22.562 1 95.12 64 ALA B C 1
ATOM 2249 O O . ALA B 1 64 ? -4.246 47 22.203 1 95.12 64 ALA B O 1
ATOM 2250 N N . ARG B 1 65 ? -5.414 48.375 23.547 1 95 65 ARG B N 1
ATOM 2251 C CA . ARG B 1 65 ? -5.988 47.281 24.312 1 95 65 ARG B CA 1
ATOM 2252 C C . ARG B 1 65 ? -6.922 46.438 23.453 1 95 65 ARG B C 1
ATOM 2254 O O . ARG B 1 65 ? -6.945 45.219 23.578 1 95 65 ARG B O 1
ATOM 2261 N N . GLU B 1 66 ? -7.637 47.125 22.578 1 96.06 66 GLU B N 1
ATOM 2262 C CA . GLU B 1 66 ? -8.492 46.406 21.641 1 96.06 66 GLU B CA 1
ATOM 2263 C C . GLU B 1 66 ? -7.664 45.562 20.672 1 96.06 66 GLU B C 1
ATOM 2265 O O . GLU B 1 66 ? -8.008 44.406 20.391 1 96.06 66 GLU B O 1
ATOM 2270 N N . ASN B 1 67 ? -6.609 46.094 20.141 1 96.56 67 ASN B N 1
ATOM 2271 C CA . ASN B 1 67 ? -5.703 45.375 19.266 1 96.56 67 ASN B CA 1
ATOM 2272 C C . ASN B 1 67 ? -5.094 44.156 19.953 1 96.56 67 ASN B C 1
ATOM 2274 O O . ASN B 1 67 ? -4.98 43.094 19.359 1 96.56 67 ASN B O 1
ATOM 2278 N N . ILE B 1 68 ? -4.734 44.281 21.188 1 97 68 ILE B N 1
ATOM 2279 C CA . ILE B 1 68 ? -4.156 43.219 21.969 1 97 68 ILE B CA 1
ATOM 2280 C C . ILE B 1 68 ? -5.168 42.062 22.109 1 97 68 ILE B C 1
ATOM 2282 O O . ILE B 1 68 ? -4.824 40.906 21.938 1 97 68 ILE B O 1
ATOM 2286 N N . SER B 1 69 ? -6.41 42.469 22.391 1 96.94 69 SER B N 1
ATOM 2287 C CA . SER B 1 69 ? -7.465 41.469 22.531 1 96.94 69 SER B CA 1
ATOM 2288 C C . SER B 1 69 ? -7.676 40.688 21.234 1 96.94 69 SER B C 1
ATOM 2290 O O . SER B 1 69 ? -7.801 39.469 21.234 1 96.94 69 SER B O 1
ATOM 2292 N N . GLU B 1 70 ? -7.68 41.344 20.141 1 97.38 70 GLU B N 1
ATOM 2293 C CA . GLU B 1 70 ? -7.859 40.719 18.828 1 97.38 70 GLU B CA 1
ATOM 2294 C C . GLU B 1 70 ? -6.68 39.812 18.484 1 97.38 70 GLU B C 1
ATOM 2296 O O . GLU B 1 70 ? -6.867 38.719 17.969 1 97.38 70 GLU B O 1
ATOM 2301 N N . LEU B 1 71 ? -5.516 40.312 18.766 1 97.38 71 LEU B N 1
ATOM 2302 C CA . LEU B 1 71 ? -4.316 39.531 18.469 1 97.38 71 LEU B CA 1
ATOM 2303 C C . LEU B 1 71 ? -4.254 38.281 19.328 1 97.38 71 LEU B C 1
ATOM 2305 O O . LEU B 1 71 ? -3.811 37.219 18.859 1 97.38 71 LEU B O 1
ATOM 2309 N N . LYS B 1 72 ? -4.699 38.438 20.578 1 97.25 72 LYS B N 1
ATOM 2310 C CA . LYS B 1 72 ? -4.734 37.25 21.453 1 97.25 72 LYS B CA 1
ATOM 2311 C C . LYS B 1 72 ? -5.68 36.188 20.922 1 97.25 72 LYS B C 1
ATOM 2313 O O . LYS B 1 72 ? -5.359 35 20.938 1 97.25 72 LYS B O 1
ATOM 2318 N N . LYS B 1 73 ? -6.793 36.594 20.391 1 97.44 73 LYS B N 1
ATOM 2319 C CA . LYS B 1 73 ? -7.734 35.688 19.766 1 97.44 73 LYS B CA 1
ATOM 2320 C C . LYS B 1 73 ? -7.129 35.031 18.531 1 97.44 73 LYS B C 1
ATOM 2322 O O . LYS B 1 73 ? -7.285 33.844 18.297 1 97.44 73 LYS B O 1
ATOM 2327 N N . GLU B 1 74 ? -6.477 35.875 17.781 1 96.94 74 GLU B N 1
ATOM 2328 C CA . GLU B 1 74 ? -5.855 35.375 16.547 1 96.94 74 GLU B CA 1
ATOM 2329 C C . GLU B 1 74 ? -4.777 34.344 16.859 1 96.94 74 GLU B C 1
ATOM 2331 O O . GLU B 1 74 ? -4.672 33.344 16.156 1 96.94 74 GLU B O 1
ATOM 2336 N N . VAL B 1 75 ? -4 34.594 17.891 1 97.06 75 VAL B N 1
ATOM 2337 C CA . VAL B 1 75 ? -2.961 33.656 18.297 1 97.06 75 VAL B CA 1
ATOM 2338 C C . VAL B 1 75 ? -3.592 32.312 18.656 1 97.06 75 VAL B C 1
ATOM 2340 O O . VAL B 1 75 ? -3.107 31.266 18.234 1 97.06 75 VAL B O 1
ATOM 2343 N N . LEU B 1 76 ? -4.652 32.406 19.406 1 96.69 76 LEU B N 1
ATOM 2344 C CA . LEU B 1 76 ? -5.34 31.188 19.812 1 96.69 76 LEU B CA 1
ATOM 2345 C C . LEU B 1 76 ? -5.898 30.438 18.609 1 96.69 76 LEU B C 1
ATOM 2347 O O . LEU B 1 76 ? -5.812 29.219 18.531 1 96.69 76 LEU B O 1
ATOM 2351 N N . TYR B 1 77 ? -6.457 31.188 17.688 1 96.38 77 TYR B N 1
ATOM 2352 C CA . TYR B 1 77 ? -7.012 30.609 16.453 1 96.38 77 TYR B CA 1
ATOM 2353 C C . TYR B 1 77 ? -5.922 29.922 15.641 1 96.38 77 TYR B C 1
ATOM 2355 O O . TYR B 1 77 ? -6.086 28.781 15.211 1 96.38 77 TYR B O 1
ATOM 2363 N N . ARG B 1 78 ? -4.832 30.594 15.453 1 96.38 78 ARG B N 1
ATOM 2364 C CA . ARG B 1 78 ? -3.742 30.031 14.664 1 96.38 78 ARG B CA 1
ATOM 2365 C C . ARG B 1 78 ? -3.143 28.812 15.344 1 96.38 78 ARG B C 1
ATOM 2367 O O . ARG B 1 78 ? -2.736 27.859 14.68 1 96.38 78 ARG B O 1
ATOM 2374 N N . ALA B 1 79 ? -3.08 28.812 16.688 1 96 79 ALA B N 1
ATOM 2375 C CA . ALA B 1 79 ? -2.598 27.656 17.438 1 96 79 ALA B CA 1
ATOM 2376 C C . ALA B 1 79 ? -3.514 26.453 17.234 1 96 79 ALA B C 1
ATOM 2378 O O . ALA B 1 79 ? -3.041 25.328 17.062 1 96 79 ALA B O 1
ATOM 2379 N N . ALA B 1 80 ? -4.785 26.672 17.188 1 96.75 80 ALA B N 1
ATOM 2380 C CA . ALA B 1 80 ? -5.758 25.609 16.953 1 96.75 80 ALA B CA 1
ATOM 2381 C C . ALA B 1 80 ? -5.648 25.078 15.523 1 96.75 80 ALA B C 1
ATOM 2383 O O . ALA B 1 80 ? -5.754 23.875 15.289 1 96.75 80 ALA B O 1
ATOM 2384 N N . ASP B 1 81 ? -5.426 26 14.664 1 96.38 81 ASP B N 1
ATOM 2385 C CA . ASP B 1 81 ? -5.258 25.625 13.266 1 96.38 81 ASP B CA 1
ATOM 2386 C C . ASP B 1 81 ? -4.074 24.688 13.086 1 96.38 81 ASP B C 1
ATOM 2388 O O . ASP B 1 81 ? -4.168 23.688 12.367 1 96.38 81 ASP B O 1
ATOM 2392 N N . ALA B 1 82 ? -3.025 25.047 13.758 1 96.38 82 ALA B N 1
ATOM 2393 C CA . ALA B 1 82 ? -1.828 24.203 13.68 1 96.38 82 ALA B CA 1
ATOM 2394 C C . ALA B 1 82 ? -2.086 22.828 14.266 1 96.38 82 ALA B C 1
ATOM 2396 O O . ALA B 1 82 ? -1.699 21.812 13.672 1 96.38 82 ALA B O 1
ATOM 2397 N N . GLU B 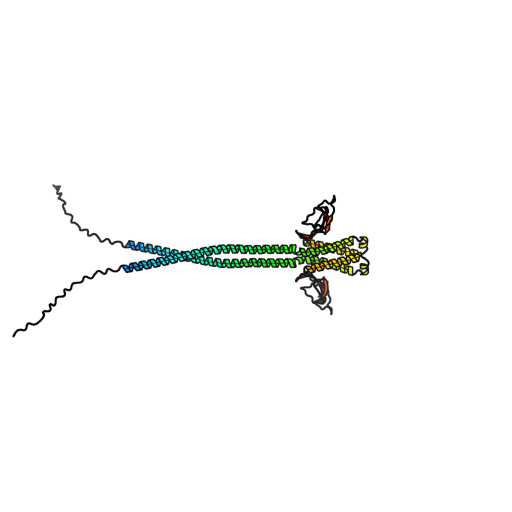1 83 ? -2.77 22.766 15.352 1 96.56 83 GLU B N 1
ATOM 2398 C CA . GLU B 1 83 ? -3.082 21.484 15.984 1 96.56 83 GLU B CA 1
ATOM 2399 C C . GLU B 1 83 ? -4.023 20.656 15.117 1 96.56 83 GLU B C 1
ATOM 2401 O O . GLU B 1 83 ? -3.842 19.438 14.984 1 96.56 83 GLU B O 1
ATOM 2406 N N . ASN B 1 84 ? -4.961 21.312 14.531 1 96.75 84 ASN B N 1
ATOM 2407 C CA . ASN B 1 84 ? -5.887 20.625 13.633 1 96.75 84 ASN B CA 1
ATOM 2408 C C . ASN B 1 84 ? -5.172 20.078 12.398 1 96.75 84 ASN B C 1
ATOM 2410 O O . ASN B 1 84 ? -5.441 18.969 11.969 1 96.75 84 ASN B O 1
ATOM 2414 N N . ALA B 1 85 ? -4.258 20.906 11.914 1 96.88 85 ALA B N 1
ATOM 2415 C CA . ALA B 1 85 ? -3.479 20.469 10.75 1 96.88 85 ALA B CA 1
ATOM 2416 C C . ALA B 1 85 ? -2.682 19.203 11.07 1 96.88 85 ALA B C 1
ATOM 2418 O O . ALA B 1 85 ? -2.607 18.297 10.25 1 96.88 85 ALA B O 1
ATOM 2419 N N . ARG B 1 86 ? -2.121 19.141 12.25 1 97 86 ARG B N 1
ATOM 2420 C CA . ARG B 1 86 ? -1.362 17.969 12.672 1 97 86 ARG B CA 1
ATOM 2421 C C . ARG B 1 86 ? -2.268 16.75 12.805 1 97 86 ARG B C 1
ATOM 2423 O O . ARG B 1 86 ? -1.905 15.656 12.367 1 97 86 ARG B O 1
ATOM 2430 N N . ARG B 1 87 ? -3.389 16.938 13.367 1 97.12 87 ARG B N 1
ATOM 2431 C CA . ARG B 1 87 ? -4.34 15.836 13.547 1 97.12 87 ARG B CA 1
ATOM 2432 C C . ARG B 1 87 ? -4.789 15.281 12.203 1 97.12 87 ARG B C 1
ATOM 2434 O O . ARG B 1 87 ? -4.773 14.07 11.992 1 97.12 87 ARG B O 1
ATOM 2441 N N . ILE B 1 88 ? -5.141 16.172 11.305 1 96.19 88 ILE B N 1
ATOM 2442 C CA . ILE B 1 88 ? -5.586 15.766 9.977 1 96.19 88 ILE B CA 1
ATOM 2443 C C . ILE B 1 88 ? -4.469 15.023 9.258 1 96.19 88 ILE B C 1
ATOM 2445 O O . ILE B 1 88 ? -4.703 13.977 8.641 1 96.19 88 ILE B O 1
ATOM 2449 N N . GLY B 1 89 ? -3.24 15.586 9.352 1 96.44 89 GLY B N 1
ATOM 2450 C CA . GLY B 1 89 ? -2.098 14.914 8.758 1 96.44 89 GLY B CA 1
ATOM 2451 C C . GLY B 1 89 ? -1.912 13.492 9.266 1 96.44 89 GLY B C 1
ATOM 2452 O O . GLY B 1 89 ? -1.707 12.57 8.484 1 96.44 89 GLY B O 1
ATOM 2453 N N . ARG B 1 90 ? -2.062 13.289 10.555 1 96.5 90 ARG B N 1
ATOM 2454 C CA . ARG B 1 90 ? -1.914 11.969 11.156 1 96.5 90 ARG B CA 1
ATOM 2455 C C . ARG B 1 90 ? -3.002 11.016 10.672 1 96.5 90 ARG B C 1
ATOM 2457 O O . ARG B 1 90 ? -2.721 9.859 10.344 1 96.5 90 ARG B O 1
ATOM 2464 N N . ASP B 1 91 ? -4.176 11.508 10.602 1 96.56 91 ASP B N 1
ATOM 2465 C CA . ASP B 1 91 ? -5.297 10.695 10.148 1 96.56 91 ASP B CA 1
ATOM 2466 C C . ASP B 1 91 ? -5.121 10.281 8.695 1 96.56 91 ASP B C 1
ATOM 2468 O O . ASP B 1 91 ? -5.383 9.133 8.328 1 96.56 91 ASP B O 1
ATOM 2472 N N . ASP B 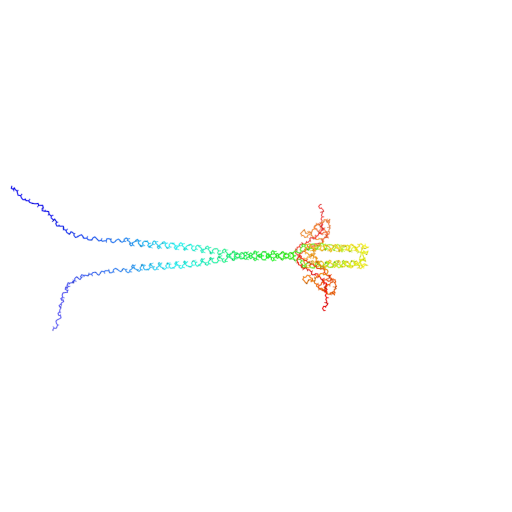1 92 ? -4.707 11.211 7.953 1 96.06 92 ASP B N 1
ATOM 2473 C CA . ASP B 1 92 ? -4.523 10.938 6.531 1 96.06 92 ASP B CA 1
ATOM 2474 C C . ASP B 1 92 ? -3.402 9.93 6.305 1 96.06 92 ASP B C 1
ATOM 2476 O O . ASP B 1 92 ? -3.492 9.086 5.41 1 96.06 92 ASP B O 1
ATOM 2480 N N . VAL B 1 93 ? -2.398 10.023 7.098 1 95.56 93 VAL B N 1
ATOM 2481 C CA . VAL B 1 93 ? -1.297 9.07 7.008 1 95.56 93 VAL B CA 1
ATOM 2482 C C . VAL B 1 93 ? -1.793 7.672 7.363 1 95.56 93 VAL B C 1
ATOM 2484 O O . VAL B 1 93 ? -1.467 6.699 6.68 1 95.56 93 VAL B O 1
ATOM 2487 N N . GLU B 1 94 ? -2.592 7.551 8.344 1 93.31 94 GLU B N 1
ATOM 2488 C CA . GLU B 1 94 ? -3.137 6.266 8.766 1 93.31 94 GLU B CA 1
ATOM 2489 C C . GLU B 1 94 ? -4.031 5.664 7.684 1 93.31 94 GLU B C 1
ATOM 2491 O O . GLU B 1 94 ? -3.959 4.465 7.41 1 93.31 94 GLU B O 1
ATOM 2496 N N . LYS B 1 95 ? -4.812 6.473 7.098 1 92.25 95 LYS B N 1
ATOM 2497 C CA . LYS B 1 95 ? -5.668 6.008 6.008 1 92.25 95 LYS B CA 1
ATOM 2498 C C . LYS B 1 95 ? -4.832 5.539 4.82 1 92.25 95 LYS B C 1
ATOM 2500 O O . LYS B 1 95 ? -5.133 4.504 4.215 1 92.25 95 LYS B O 1
ATOM 2505 N N . ALA B 1 96 ? -3.814 6.309 4.551 1 92.38 96 ALA B N 1
ATOM 2506 C CA . ALA B 1 96 ? -2.932 5.938 3.447 1 92.38 96 ALA B CA 1
ATOM 2507 C C . ALA B 1 96 ? -2.242 4.602 3.723 1 92.38 96 ALA B C 1
ATOM 2509 O O . ALA B 1 96 ? -2.096 3.773 2.822 1 92.38 96 ALA B O 1
ATOM 2510 N N . ARG B 1 97 ? -1.861 4.406 4.945 1 88.25 97 ARG B N 1
ATOM 2511 C CA . ARG B 1 97 ? -1.205 3.16 5.336 1 88.25 97 ARG B CA 1
ATOM 2512 C C . ARG B 1 97 ? -2.172 1.983 5.254 1 88.25 97 ARG B C 1
ATOM 2514 O O . ARG B 1 97 ? -1.801 0.897 4.805 1 88.25 97 ARG B O 1
ATOM 2521 N N . SER B 1 98 ? -3.383 2.236 5.652 1 87.25 98 SER B N 1
ATOM 2522 C CA . SER B 1 98 ? -4.363 1.158 5.746 1 87.25 98 SER B CA 1
ATOM 2523 C C . SER B 1 98 ? -4.922 0.802 4.371 1 87.25 98 SER B C 1
ATOM 2525 O O . SER B 1 98 ? -5.133 -0.374 4.066 1 87.25 98 SER B O 1
ATOM 2527 N N . TYR B 1 99 ? -5.102 1.84 3.512 1 89.31 99 TYR B N 1
ATOM 2528 C CA . TYR B 1 99 ? -5.82 1.608 2.266 1 89.31 99 TYR B CA 1
ATOM 2529 C C . TYR B 1 99 ? -4.93 1.877 1.06 1 89.31 99 TYR B C 1
ATOM 2531 O O . TYR B 1 99 ? -5.352 1.696 -0.085 1 89.31 99 TYR B O 1
ATOM 2539 N N . GLY B 1 100 ? -3.754 2.287 1.432 1 86.31 100 GLY B N 1
ATOM 2540 C CA . GLY B 1 100 ? -2.822 2.559 0.347 1 86.31 100 GLY B CA 1
ATOM 2541 C C . GLY B 1 100 ? -2.541 1.342 -0.514 1 86.31 100 GLY B C 1
ATOM 2542 O O . GLY B 1 100 ? -2.176 1.474 -1.685 1 86.31 100 GLY B O 1
ATOM 2543 N N . ILE B 1 101 ? -2.861 0.141 -0.011 1 91.06 101 ILE B N 1
ATOM 2544 C CA . ILE B 1 101 ? -2.539 -1.082 -0.738 1 91.06 101 ILE B CA 1
ATOM 2545 C C . ILE B 1 101 ? -3.748 -1.529 -1.556 1 91.06 101 ILE B C 1
ATOM 2547 O O . ILE B 1 101 ? -3.721 -2.586 -2.189 1 91.06 101 ILE B O 1
ATOM 2551 N N . SER B 1 102 ? -4.766 -0.73 -1.599 1 92.88 102 SER B N 1
ATOM 2552 C CA . SER B 1 102 ? -6.008 -1.136 -2.248 1 92.88 102 SER B CA 1
ATOM 2553 C C . SER B 1 102 ? -5.789 -1.43 -3.729 1 92.88 102 SER B C 1
ATOM 2555 O O . SER B 1 102 ? -6.207 -2.475 -4.227 1 92.88 102 SER B O 1
ATOM 2557 N N . SER B 1 103 ? -5.145 -0.502 -4.387 1 92.94 103 SER B N 1
ATOM 2558 C CA . SER B 1 103 ? -4.914 -0.703 -5.816 1 92.94 103 SER B CA 1
ATOM 2559 C C . SER B 1 103 ? -4.004 -1.9 -6.066 1 92.94 103 SER B C 1
ATOM 2561 O O . SER B 1 103 ? -4.273 -2.717 -6.953 1 92.94 103 SER B O 1
ATOM 2563 N N . PHE B 1 104 ? -2.994 -2.01 -5.262 1 93.31 104 PHE B N 1
ATOM 2564 C CA . PHE B 1 104 ? -2.078 -3.143 -5.34 1 93.31 104 PHE B CA 1
ATOM 2565 C C . PHE B 1 104 ? -2.797 -4.445 -5.012 1 93.31 104 PHE B C 1
ATOM 2567 O O . PHE B 1 104 ? -2.633 -5.445 -5.719 1 93.31 104 PHE B O 1
ATOM 2574 N N . GLY B 1 105 ? -3.564 -4.402 -3.99 1 94.94 105 GLY B N 1
ATOM 2575 C CA . GLY B 1 105 ? -4.355 -5.566 -3.619 1 94.94 105 GLY B CA 1
ATOM 2576 C C . GLY B 1 105 ? -5.27 -6.043 -4.73 1 94.94 105 GLY B C 1
ATOM 2577 O O . GLY B 1 105 ? -5.355 -7.246 -4.996 1 94.94 105 GLY B O 1
ATOM 2578 N N . LYS B 1 106 ? -5.902 -5.148 -5.398 1 94.94 106 LYS B N 1
ATOM 2579 C CA . LYS B 1 106 ? -6.793 -5.48 -6.504 1 94.94 106 LYS B CA 1
ATOM 2580 C C . LYS B 1 106 ? -6.039 -6.18 -7.633 1 94.94 106 LYS B C 1
ATOM 2582 O O . LYS B 1 106 ? -6.52 -7.164 -8.195 1 94.94 106 LYS B O 1
ATOM 2587 N N . ASP B 1 107 ? -4.891 -5.68 -7.902 1 94.56 107 ASP B N 1
ATOM 2588 C CA . ASP B 1 107 ? -4.07 -6.289 -8.945 1 94.56 107 ASP B CA 1
ATOM 2589 C C . ASP B 1 107 ? -3.623 -7.691 -8.539 1 94.56 107 ASP B C 1
ATOM 2591 O O . ASP B 1 107 ? -3.555 -8.594 -9.375 1 94.56 107 ASP B O 1
ATOM 2595 N N . MET B 1 108 ? -3.355 -7.887 -7.254 1 95.81 108 MET B N 1
ATOM 2596 C CA . MET B 1 108 ? -2.943 -9.203 -6.773 1 95.81 108 MET B CA 1
ATOM 2597 C C . MET B 1 108 ? -4.094 -10.195 -6.863 1 95.81 108 MET B C 1
ATOM 2599 O O . MET B 1 108 ? -3.869 -11.398 -7.031 1 95.81 108 MET B O 1
ATOM 2603 N N . LEU B 1 109 ? -5.293 -9.672 -6.809 1 96.25 109 LEU B N 1
ATOM 2604 C CA . LEU B 1 109 ? -6.449 -10.562 -6.902 1 96.25 109 LEU B CA 1
ATOM 2605 C C . LEU B 1 109 ? -6.539 -11.195 -8.289 1 96.25 109 LEU B C 1
ATOM 2607 O O . LEU B 1 109 ? -7.055 -12.305 -8.438 1 96.25 109 LEU B O 1
ATOM 2611 N N . GLU B 1 110 ? -5.988 -10.555 -9.273 1 93.5 110 GLU B N 1
ATOM 2612 C CA . GLU B 1 110 ? -5.922 -11.148 -10.609 1 93.5 110 GLU B CA 1
ATOM 2613 C C . GLU B 1 110 ? -5.031 -12.383 -10.617 1 93.5 110 GLU B C 1
ATOM 2615 O O . GLU B 1 110 ? -5.309 -13.352 -11.336 1 93.5 110 GLU B O 1
ATOM 2620 N N . VAL B 1 111 ? -4.059 -12.328 -9.812 1 94.56 111 VAL B N 1
ATOM 2621 C CA . VAL B 1 111 ? -3.168 -13.477 -9.688 1 94.56 111 VAL B CA 1
ATOM 2622 C C . VAL B 1 111 ? -3.893 -14.617 -8.984 1 94.56 111 VAL B C 1
ATOM 2624 O O . VAL B 1 111 ? -3.807 -15.773 -9.414 1 94.56 111 VAL B O 1
ATOM 2627 N N . VAL B 1 112 ? -4.617 -14.289 -7.965 1 95.56 112 VAL B N 1
ATOM 2628 C CA . VAL B 1 112 ? -5.422 -15.281 -7.262 1 95.56 112 VAL B CA 1
ATOM 2629 C C . VAL B 1 112 ? -6.375 -15.961 -8.242 1 95.56 112 VAL B C 1
ATOM 2631 O O . VAL B 1 112 ? -6.449 -17.188 -8.289 1 95.56 112 VAL B O 1
ATOM 2634 N N . ASP B 1 113 ? -6.98 -15.117 -9.062 1 93 113 ASP B N 1
ATOM 2635 C CA . ASP B 1 113 ? -7.953 -15.641 -10.008 1 93 113 ASP B CA 1
ATOM 2636 C C . ASP B 1 113 ? -7.297 -16.609 -10.992 1 93 113 ASP B C 1
ATOM 2638 O O . ASP B 1 113 ? -7.859 -17.656 -11.312 1 93 113 ASP B O 1
ATOM 2642 N N . THR B 1 114 ? -6.184 -16.266 -11.43 1 91.25 114 THR B N 1
ATOM 2643 C CA . THR B 1 114 ? -5.473 -17.078 -12.398 1 91.25 114 THR B CA 1
ATOM 2644 C C . THR B 1 114 ? -5.059 -18.422 -11.781 1 91.25 114 THR B C 1
ATOM 2646 O O . THR B 1 114 ? -5.223 -19.469 -12.391 1 91.25 114 THR B O 1
ATOM 2649 N N . LEU B 1 115 ? -4.59 -18.375 -10.555 1 92.69 115 LEU B N 1
ATOM 2650 C CA . LEU B 1 115 ? -4.168 -19.594 -9.875 1 92.69 115 LEU B CA 1
ATOM 2651 C C . LEU B 1 115 ? -5.367 -20.484 -9.562 1 92.69 115 LEU B C 1
ATOM 2653 O O . LEU B 1 115 ? -5.293 -21.703 -9.703 1 92.69 115 LEU B O 1
ATOM 2657 N N . GLU B 1 116 ? -6.43 -19.859 -9.148 1 91.19 116 GLU B N 1
ATOM 2658 C CA . GLU B 1 116 ? -7.645 -20.625 -8.867 1 91.19 116 GLU B CA 1
ATOM 2659 C C . GLU B 1 116 ? -8.164 -21.312 -10.133 1 91.19 116 GLU B C 1
ATOM 2661 O O . GLU B 1 116 ? -8.594 -22.469 -10.086 1 91.19 116 GLU B O 1
ATOM 2666 N N . LYS B 1 117 ? -8.172 -20.609 -11.227 1 87.94 117 LYS B N 1
ATOM 2667 C CA . LYS B 1 117 ? -8.586 -21.188 -12.5 1 87.94 117 LYS B CA 1
ATOM 2668 C C . LYS B 1 117 ? -7.695 -22.375 -12.875 1 87.94 117 LYS B C 1
ATOM 2670 O O . LYS B 1 117 ? -8.188 -23.391 -13.367 1 87.94 117 LYS B O 1
ATOM 2675 N N . GLY B 1 118 ? -6.438 -22.172 -12.633 1 84.81 118 GLY B N 1
ATOM 2676 C CA . GLY B 1 118 ? -5.512 -23.266 -12.875 1 84.81 118 GLY B CA 1
ATOM 2677 C C . GLY B 1 118 ? -5.82 -24.5 -12.055 1 84.81 118 GLY B C 1
ATOM 2678 O O . GLY B 1 118 ? -5.828 -25.625 -12.578 1 84.81 118 GLY B O 1
ATOM 2679 N N . LEU B 1 119 ? -6.109 -24.312 -10.836 1 88.44 119 LEU B N 1
ATOM 2680 C CA . LEU B 1 119 ? -6.426 -25.422 -9.953 1 88.44 119 LEU B CA 1
ATOM 2681 C C . LEU B 1 119 ? -7.746 -26.078 -10.344 1 88.44 119 LEU B C 1
ATOM 2683 O O . LEU B 1 119 ? -7.906 -27.297 -10.227 1 88.44 119 LEU B O 1
ATOM 2687 N N . GLU B 1 120 ? -8.641 -25.25 -10.742 1 86 120 GLU B N 1
ATOM 2688 C CA . GLU B 1 120 ? -9.922 -25.766 -11.211 1 86 120 GLU B CA 1
ATOM 2689 C C . GLU B 1 120 ? -9.75 -26.672 -12.43 1 86 120 GLU B C 1
ATOM 2691 O O . GLU B 1 120 ? -10.375 -27.734 -12.508 1 86 120 GLU B O 1
ATOM 2696 N N . VAL B 1 121 ? -8.93 -26.297 -13.352 1 80.94 121 VAL B N 1
ATOM 2697 C CA . VAL B 1 121 ? -8.664 -27.094 -14.547 1 80.94 121 VAL B CA 1
ATOM 2698 C C . VAL B 1 121 ? -7.977 -28.406 -14.156 1 80.94 121 VAL B C 1
ATOM 2700 O O . VAL B 1 121 ? -8.305 -29.469 -14.695 1 80.94 121 VAL B O 1
ATOM 2703 N N . MET B 1 122 ? -7.109 -28.344 -13.172 1 82.69 122 MET B N 1
ATOM 2704 C CA . MET B 1 122 ? -6.391 -29.531 -12.719 1 82.69 122 MET B CA 1
ATOM 2705 C C . MET B 1 122 ? -7.328 -30.5 -12.008 1 82.69 122 MET B C 1
ATOM 2707 O O . MET B 1 122 ? -7.102 -31.703 -12.016 1 82.69 122 MET B O 1
ATOM 2711 N N . SER B 1 123 ? -8.266 -29.891 -11.359 1 83.56 123 SER B N 1
ATOM 2712 C CA . SER B 1 123 ? -9.211 -30.719 -10.625 1 83.56 123 SER B CA 1
ATOM 2713 C C . SER B 1 123 ? -10.055 -31.562 -11.57 1 83.56 123 SER B C 1
ATOM 2715 O O . SER B 1 123 ? -10.641 -32.562 -11.164 1 83.56 123 SER B O 1
ATOM 2717 N N . LYS B 1 124 ? -10.086 -31.203 -12.797 1 81.19 124 LYS B N 1
ATOM 2718 C CA . LYS B 1 124 ? -10.852 -31.953 -13.797 1 81.19 124 LYS B CA 1
ATOM 2719 C C . LYS B 1 124 ? -10.055 -33.156 -14.312 1 81.19 124 LYS B C 1
ATOM 2721 O O . LYS B 1 124 ? -10.617 -34.062 -14.938 1 81.19 124 LYS B O 1
ATOM 2726 N N . VAL B 1 125 ? -8.781 -33.156 -14.125 1 76.5 125 VAL B N 1
ATOM 2727 C CA . VAL B 1 125 ? -7.922 -34.281 -14.461 1 76.5 125 VAL B CA 1
ATOM 2728 C C . VAL B 1 125 ? -8.039 -35.375 -13.383 1 76.5 125 VAL B C 1
ATOM 2730 O O . VAL B 1 125 ? -8.156 -35.062 -12.195 1 76.5 125 VAL B O 1
ATOM 2733 N N . SER B 1 126 ? -8.188 -36.625 -13.797 1 74.25 126 SER B N 1
ATOM 2734 C CA . SER B 1 126 ? -8.398 -37.688 -12.844 1 74.25 126 SER B CA 1
ATOM 2735 C C . SER B 1 126 ? -7.305 -37.719 -11.789 1 74.25 126 SER B C 1
ATOM 2737 O O . SER B 1 126 ? -6.145 -37.438 -12.078 1 74.25 126 SER B O 1
ATOM 2739 N N . ALA B 1 127 ? -7.691 -37.906 -10.562 1 76.88 127 ALA B N 1
ATOM 2740 C CA . ALA B 1 127 ? -6.762 -38.031 -9.445 1 76.88 127 ALA B CA 1
ATOM 2741 C C . ALA B 1 127 ? -5.676 -39.062 -9.734 1 76.88 127 ALA B C 1
ATOM 2743 O O . ALA B 1 127 ? -4.516 -38.875 -9.352 1 76.88 127 ALA B O 1
ATOM 2744 N N . GLU B 1 128 ? -6.027 -40.062 -10.453 1 75.5 128 GLU B N 1
ATOM 2745 C CA . GLU B 1 128 ? -5.098 -41.125 -10.805 1 75.5 128 GLU B CA 1
ATOM 2746 C C . GLU B 1 128 ? -4.008 -40.625 -11.742 1 75.5 128 GLU B C 1
ATOM 2748 O O . GLU B 1 128 ? -2.842 -41 -11.609 1 75.5 128 GLU B O 1
ATOM 2753 N N . GLU B 1 129 ? -4.453 -39.781 -12.609 1 76.06 129 GLU B N 1
ATOM 2754 C CA . GLU B 1 129 ? -3.494 -39.219 -13.555 1 76.06 129 GLU B CA 1
ATOM 2755 C C . GLU B 1 129 ? -2.51 -38.281 -12.859 1 76.06 129 GLU B C 1
ATOM 2757 O O . GLU B 1 129 ? -1.313 -38.312 -13.156 1 76.06 129 GLU B O 1
ATOM 2762 N N . ILE B 1 130 ? -3.016 -37.656 -11.938 1 74.19 130 ILE B N 1
ATOM 2763 C CA . ILE B 1 130 ? -2.176 -36.688 -11.203 1 74.19 130 ILE B CA 1
ATOM 2764 C C . ILE B 1 130 ? -1.203 -37.469 -10.312 1 74.19 130 ILE B C 1
ATOM 2766 O O . ILE B 1 130 ? -0.005 -37.156 -10.289 1 74.19 130 ILE B O 1
ATOM 2770 N N . GLU B 1 131 ? -1.726 -38.438 -9.648 1 76 131 GLU B N 1
ATOM 2771 C CA . GLU B 1 131 ? -0.894 -39.188 -8.719 1 76 131 GLU B CA 1
ATOM 2772 C C . GLU B 1 131 ? 0.095 -40.062 -9.469 1 76 131 GLU B C 1
ATOM 2774 O O . GLU B 1 131 ? 1.179 -40.375 -8.961 1 76 131 GLU B O 1
ATOM 2779 N N . GLY B 1 132 ? -0.382 -40.469 -10.602 1 75.06 132 GLY B N 1
ATOM 2780 C CA . GLY B 1 132 ? 0.453 -41.375 -11.383 1 75.06 132 GLY B CA 1
ATOM 2781 C C . GLY B 1 132 ? 1.646 -40.656 -12.016 1 75.06 132 GLY B C 1
ATOM 2782 O O . GLY B 1 132 ? 2.602 -41.312 -12.438 1 75.06 132 GLY B O 1
ATOM 2783 N N . ASN B 1 133 ? 1.476 -39.344 -12.117 1 76.75 133 ASN B N 1
ATOM 2784 C CA . ASN B 1 133 ? 2.566 -38.531 -12.648 1 76.75 133 ASN B CA 1
ATOM 2785 C C . ASN B 1 133 ? 3.201 -37.688 -11.555 1 76.75 133 ASN B C 1
ATOM 2787 O O . ASN B 1 133 ? 2.602 -36.688 -11.109 1 76.75 133 ASN B O 1
ATOM 2791 N N . LYS B 1 134 ? 4.355 -38.062 -11.023 1 78.38 134 LYS B N 1
ATOM 2792 C CA . LYS B 1 134 ? 5.051 -37.406 -9.914 1 78.38 134 LYS B CA 1
ATOM 2793 C C . LYS B 1 134 ? 5.238 -35.938 -10.172 1 78.38 134 LYS B C 1
ATOM 2795 O O . LYS B 1 134 ? 5.078 -35.094 -9.266 1 78.38 134 LYS B O 1
ATOM 2800 N N . ASN B 1 135 ? 5.504 -35.625 -11.406 1 75.38 135 ASN B N 1
ATOM 2801 C CA . ASN B 1 135 ? 5.723 -34.219 -11.758 1 75.38 135 ASN B CA 1
ATOM 2802 C C . ASN B 1 135 ? 4.434 -33.406 -11.68 1 75.38 135 ASN B C 1
ATOM 2804 O O . ASN B 1 135 ? 4.426 -32.312 -11.156 1 75.38 135 ASN B O 1
ATOM 2808 N N . LEU B 1 136 ? 3.342 -34.031 -12.164 1 77.25 136 LEU B N 1
ATOM 2809 C CA . LEU B 1 136 ? 2.049 -33.375 -12.125 1 77.25 136 LEU B CA 1
ATOM 2810 C C . LEU B 1 136 ? 1.585 -33.156 -10.68 1 77.25 136 LEU B C 1
ATOM 2812 O O . LEU B 1 136 ? 1.017 -32.125 -10.344 1 77.25 136 LEU B O 1
ATOM 2816 N N . SER B 1 137 ? 1.884 -34.094 -9.914 1 83.06 137 SER B N 1
ATOM 2817 C CA . SER B 1 137 ? 1.505 -34.031 -8.508 1 83.06 137 SER B CA 1
ATOM 2818 C C . SER B 1 137 ? 2.295 -32.938 -7.781 1 83.06 137 SER B C 1
ATOM 2820 O O . SER B 1 137 ? 1.737 -32.188 -6.969 1 83.06 137 SER B O 1
ATOM 2822 N N . SER B 1 138 ? 3.545 -32.875 -8.055 1 82.56 138 SER B N 1
ATOM 2823 C CA . SER B 1 138 ? 4.398 -31.859 -7.434 1 82.56 138 SER B CA 1
ATOM 2824 C C . SER B 1 138 ? 3.973 -30.453 -7.836 1 82.56 138 SER B C 1
ATOM 2826 O O . SER B 1 138 ? 3.951 -29.547 -7.008 1 82.56 138 SER B O 1
ATOM 2828 N N . ILE B 1 139 ? 3.586 -30.328 -9.047 1 80.81 139 ILE B N 1
ATOM 2829 C CA . ILE B 1 139 ? 3.162 -29.031 -9.555 1 80.81 139 ILE B CA 1
ATOM 2830 C C . ILE B 1 139 ? 1.83 -28.641 -8.914 1 80.81 139 ILE B C 1
ATOM 2832 O O . ILE B 1 139 ? 1.642 -27.5 -8.508 1 80.81 139 ILE B O 1
ATOM 2836 N N . HIS B 1 140 ? 0.951 -29.578 -8.945 1 84.44 140 HIS B N 1
ATOM 2837 C CA . HIS B 1 140 ? -0.339 -29.344 -8.312 1 84.44 140 HIS B CA 1
ATOM 2838 C C . HIS B 1 140 ? -0.164 -28.859 -6.875 1 84.44 140 HIS B C 1
ATOM 2840 O O . HIS B 1 140 ? -0.782 -27.859 -6.469 1 84.44 140 HIS B O 1
ATOM 2846 N N . THR B 1 141 ? 0.674 -29.453 -6.199 1 87.56 141 THR B N 1
ATOM 2847 C CA . THR B 1 141 ? 0.938 -29.094 -4.812 1 87.56 141 THR B CA 1
ATOM 2848 C C . THR B 1 141 ? 1.57 -27.703 -4.73 1 87.56 141 THR B C 1
ATOM 2850 O O . THR B 1 141 ? 1.223 -26.906 -3.855 1 87.56 141 THR B O 1
ATOM 2853 N N . GLY B 1 142 ? 2.469 -27.391 -5.594 1 86.25 142 GLY B N 1
ATOM 2854 C CA . GLY B 1 142 ? 3.105 -26.078 -5.625 1 86.25 142 GLY B CA 1
ATOM 2855 C C . GLY B 1 142 ? 2.127 -24.953 -5.867 1 86.25 142 GLY B C 1
ATOM 2856 O O . GLY B 1 142 ? 2.205 -23.906 -5.215 1 86.25 142 GLY B O 1
ATOM 2857 N N . VAL B 1 143 ? 1.27 -25.219 -6.848 1 88.75 143 VAL B N 1
ATOM 2858 C CA . VAL B 1 143 ? 0.276 -24.203 -7.164 1 88.75 143 VAL B CA 1
ATOM 2859 C C . VAL B 1 143 ? -0.656 -24 -5.973 1 88.75 143 VAL B C 1
ATOM 2861 O O . VAL B 1 143 ? -0.983 -22.859 -5.617 1 88.75 143 VAL B O 1
ATOM 2864 N N . LYS B 1 144 ? -1.031 -25.062 -5.379 1 91.81 144 LYS B N 1
ATOM 2865 C CA . LYS B 1 144 ? -1.903 -25 -4.207 1 91.81 144 LYS B CA 1
ATOM 2866 C C . LYS B 1 144 ? -1.23 -24.25 -3.064 1 91.81 144 LYS B C 1
ATOM 2868 O O . LYS B 1 144 ? -1.855 -23.406 -2.418 1 91.81 144 LYS B O 1
ATOM 2873 N N . LEU B 1 145 ? -0.014 -24.547 -2.854 1 91.06 145 LEU B N 1
ATOM 2874 C CA . LEU B 1 145 ? 0.738 -23.891 -1.793 1 91.06 145 LEU B CA 1
ATOM 2875 C C . LEU B 1 145 ? 0.905 -22.406 -2.092 1 91.06 145 LEU B C 1
ATOM 2877 O O . LEU B 1 145 ? 0.813 -21.578 -1.188 1 91.06 145 LEU B O 1
ATOM 2881 N N . SER B 1 146 ? 1.181 -22.078 -3.346 1 93.56 146 SER B N 1
ATOM 2882 C CA . SER B 1 146 ? 1.33 -20.688 -3.734 1 93.56 146 SER B CA 1
ATOM 2883 C C . SER B 1 146 ? 0.039 -19.906 -3.506 1 93.56 146 SER B C 1
ATOM 2885 O O . SER B 1 146 ? 0.068 -18.781 -3.012 1 93.56 146 SER B O 1
ATOM 2887 N N . LEU B 1 147 ? -1.052 -20.531 -3.908 1 94.69 147 LEU B N 1
ATOM 2888 C CA . LEU B 1 147 ? -2.348 -19.891 -3.713 1 94.69 147 LEU B CA 1
ATOM 2889 C C . LEU B 1 147 ? -2.631 -19.688 -2.229 1 94.69 147 LEU B C 1
ATOM 2891 O O . LEU B 1 147 ? -3.057 -18.594 -1.818 1 94.69 147 LEU B O 1
ATOM 2895 N N . LYS B 1 148 ? -2.359 -20.641 -1.465 1 96.38 148 LYS B N 1
ATOM 2896 C CA . LYS B 1 148 ? -2.564 -20.547 -0.023 1 96.38 148 LYS B CA 1
ATOM 2897 C C . LYS B 1 148 ? -1.709 -19.438 0.583 1 96.38 148 LYS B C 1
ATOM 2899 O O . LYS B 1 148 ? -2.191 -18.656 1.402 1 96.38 148 LYS B O 1
ATOM 2904 N N . LEU B 1 149 ? -0.47 -19.438 0.157 1 95.62 149 LEU B N 1
ATOM 2905 C CA . LEU B 1 149 ? 0.449 -18.422 0.638 1 95.62 149 LEU B CA 1
ATOM 2906 C C . LEU B 1 149 ? -0.033 -17.031 0.241 1 95.62 149 LEU B C 1
ATOM 2908 O O . LEU B 1 149 ? -0.008 -16.094 1.055 1 95.62 149 LEU B O 1
ATOM 2912 N N . LEU B 1 150 ? -0.461 -16.891 -0.957 1 96.69 150 LEU B N 1
ATOM 2913 C CA . LEU B 1 150 ? -0.971 -15.625 -1.462 1 96.69 150 LEU B CA 1
ATOM 2914 C C . LEU B 1 150 ? -2.184 -15.172 -0.658 1 96.69 150 LEU B C 1
ATOM 2916 O O . LEU B 1 150 ? -2.238 -14.023 -0.208 1 96.69 150 LEU B O 1
ATOM 2920 N N . LEU B 1 151 ? -3.098 -16.062 -0.442 1 96.88 151 LEU B N 1
ATOM 2921 C CA . LEU B 1 151 ? -4.312 -15.727 0.294 1 96.88 151 LEU B CA 1
ATOM 2922 C C . LEU B 1 151 ? -3.992 -15.375 1.743 1 96.88 151 LEU B C 1
ATOM 2924 O O . LEU B 1 151 ? -4.578 -14.445 2.305 1 96.88 151 LEU B O 1
ATOM 2928 N N . ASN B 1 152 ? -3.055 -16.094 2.316 1 96.94 152 ASN B N 1
ATOM 2929 C CA . ASN B 1 152 ? -2.627 -15.797 3.68 1 96.94 152 ASN B CA 1
ATOM 2930 C C . ASN B 1 152 ? -1.992 -14.414 3.779 1 96.94 152 ASN B C 1
ATOM 2932 O O . ASN B 1 152 ? -2.254 -13.672 4.73 1 96.94 152 ASN B O 1
ATOM 2936 N N . ASN B 1 153 ? -1.144 -14.125 2.803 1 95.88 153 ASN B N 1
ATOM 2937 C CA . ASN B 1 153 ? -0.501 -12.812 2.787 1 95.88 153 ASN B CA 1
ATOM 2938 C C . ASN B 1 153 ? -1.521 -11.688 2.611 1 95.88 153 ASN B C 1
ATOM 2940 O O . ASN B 1 153 ? -1.413 -10.641 3.252 1 95.88 153 ASN B O 1
ATOM 2944 N N . LEU B 1 154 ? -2.49 -11.891 1.757 1 96.5 154 LEU B N 1
ATOM 2945 C CA . LEU B 1 154 ? -3.561 -10.914 1.581 1 96.5 154 LEU B CA 1
ATOM 2946 C C . LEU B 1 154 ? -4.316 -10.695 2.887 1 96.5 154 LEU B C 1
ATOM 2948 O O . LEU B 1 154 ? -4.559 -9.555 3.283 1 96.5 154 LEU B O 1
ATOM 2952 N N . ALA B 1 155 ? -4.605 -11.766 3.57 1 96.25 155 ALA B N 1
ATOM 2953 C CA . ALA B 1 155 ? -5.328 -11.688 4.836 1 96.25 155 ALA B CA 1
ATOM 2954 C C . ALA B 1 155 ? -4.512 -10.945 5.891 1 96.25 155 ALA B C 1
ATOM 2956 O O . ALA B 1 155 ? -5.055 -10.156 6.668 1 96.25 155 ALA B O 1
ATOM 2957 N N . LYS B 1 156 ? -3.246 -11.234 5.906 1 94.44 156 LYS B N 1
ATOM 2958 C CA . LYS B 1 156 ? -2.326 -10.578 6.832 1 94.44 156 LYS B CA 1
ATOM 2959 C C . LYS B 1 156 ? -2.393 -9.062 6.691 1 94.44 156 LYS B C 1
ATOM 2961 O O . LYS B 1 156 ? -2.217 -8.336 7.672 1 94.44 156 LYS B O 1
ATOM 2966 N N . HIS B 1 157 ? -2.723 -8.586 5.531 1 93.06 157 HIS B N 1
ATOM 2967 C CA . HIS B 1 157 ? -2.73 -7.152 5.27 1 93.06 157 HIS B CA 1
ATOM 2968 C C . HIS B 1 157 ? -4.156 -6.613 5.18 1 93.06 157 HIS B C 1
ATOM 2970 O O . HIS B 1 157 ? -4.387 -5.543 4.617 1 93.06 157 HIS B O 1
ATOM 2976 N N . GLY B 1 158 ? -5.098 -7.406 5.664 1 93.69 158 GLY B N 1
ATOM 2977 C CA . GLY B 1 158 ? -6.457 -6.938 5.863 1 93.69 158 GLY B CA 1
ATOM 2978 C C . GLY B 1 158 ? -7.363 -7.203 4.676 1 93.69 158 GLY B C 1
ATOM 2979 O O . GLY B 1 158 ? -8.469 -6.672 4.602 1 93.69 158 GLY B O 1
ATOM 2980 N N . ILE B 1 159 ? -6.879 -7.922 3.697 1 96.25 159 ILE B N 1
ATOM 2981 C CA . ILE B 1 159 ? -7.695 -8.281 2.547 1 96.25 159 ILE B CA 1
ATOM 2982 C C . ILE B 1 159 ? -8.25 -9.695 2.73 1 96.25 159 ILE B C 1
ATOM 2984 O O . ILE B 1 159 ? -7.484 -10.656 2.824 1 96.25 159 ILE B O 1
ATOM 2988 N N . GLU B 1 160 ? -9.555 -9.766 2.723 1 96.38 160 GLU B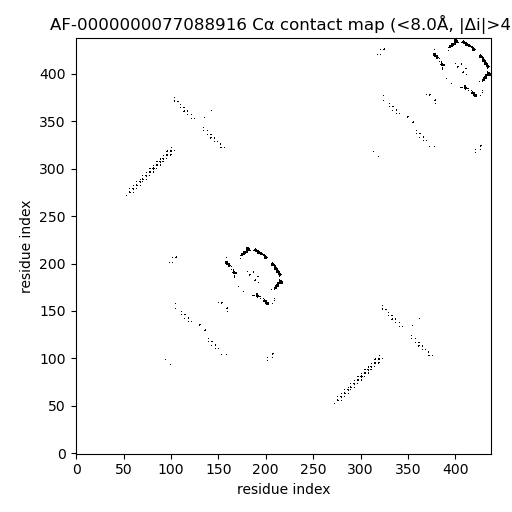 N 1
ATOM 2989 C CA . GLU B 1 160 ? -10.172 -11.055 3.016 1 96.38 160 GLU B CA 1
ATOM 2990 C C . GLU B 1 160 ? -11.352 -11.328 2.08 1 96.38 160 GLU B C 1
ATOM 2992 O O . GLU B 1 160 ? -11.992 -10.391 1.591 1 96.38 160 GLU B O 1
ATOM 2997 N N . LYS B 1 161 ? -11.602 -12.641 1.893 1 95.81 161 LYS B N 1
ATOM 2998 C CA . LYS B 1 161 ? -12.727 -13.055 1.062 1 95.81 161 LYS B CA 1
ATOM 2999 C C . LYS B 1 161 ? -14.055 -12.648 1.691 1 95.81 161 LYS B C 1
ATOM 3001 O O . LYS B 1 161 ? -14.211 -12.711 2.912 1 95.81 161 LYS B O 1
ATOM 3006 N N . LEU B 1 162 ? -14.906 -12.148 0.8 1 94.62 162 LEU B N 1
ATOM 3007 C CA . LEU B 1 162 ? -16.266 -11.891 1.251 1 94.62 162 LEU B CA 1
ATOM 3008 C C . LEU B 1 162 ? -17.094 -13.172 1.234 1 94.62 162 LEU B C 1
ATOM 3010 O O . LEU B 1 162 ? -17.047 -13.938 0.268 1 94.62 162 LEU B O 1
ATOM 3014 N N . ASP B 1 163 ? -17.75 -13.469 2.291 1 90.31 163 ASP B N 1
ATOM 3015 C CA . ASP B 1 163 ? -18.609 -14.641 2.359 1 90.31 163 ASP B CA 1
ATOM 3016 C C . ASP B 1 163 ? -19.984 -14.352 1.751 1 90.31 163 ASP B C 1
ATOM 3018 O O . ASP B 1 163 ? -20.766 -13.594 2.316 1 90.31 163 ASP B O 1
ATOM 3022 N N . VAL B 1 164 ? -20.172 -14.852 0.568 1 91.94 164 VAL B N 1
ATOM 3023 C CA . VAL B 1 164 ? -21.469 -14.68 -0.078 1 91.94 164 VAL B CA 1
ATOM 3024 C C . VAL B 1 164 ? -22.219 -16.016 -0.086 1 91.94 164 VAL B C 1
ATOM 3026 O O . VAL B 1 164 ? -21.719 -17 -0.63 1 91.94 164 VAL B O 1
ATOM 3029 N N . LYS B 1 165 ? -23.359 -16.016 0.507 1 91.94 165 LYS B N 1
ATOM 3030 C CA . LYS B 1 165 ? -24.156 -17.234 0.545 1 91.94 165 LYS B CA 1
ATOM 3031 C C . LYS B 1 165 ? -25.172 -17.25 -0.599 1 91.94 165 LYS B C 1
ATOM 3033 O O . LYS B 1 165 ? -25.953 -16.312 -0.77 1 91.94 165 LYS B O 1
ATOM 3038 N N . VAL B 1 166 ? -25.078 -18.312 -1.294 1 93.5 166 VAL B N 1
ATOM 3039 C CA . VAL B 1 166 ? -26.078 -18.5 -2.33 1 93.5 166 VAL B CA 1
ATOM 3040 C C . VAL B 1 166 ? -27.469 -18.562 -1.698 1 93.5 166 VAL B C 1
ATOM 3042 O O . VAL B 1 166 ? -27.656 -19.188 -0.659 1 93.5 166 VAL B O 1
ATOM 3045 N N . GLY B 1 167 ? -28.375 -17.828 -2.279 1 92.81 167 GLY B N 1
ATOM 3046 C CA . GLY B 1 167 ? -29.719 -17.781 -1.734 1 92.81 167 GLY B CA 1
ATOM 3047 C C . GLY B 1 167 ? -29.984 -16.516 -0.927 1 92.81 167 GLY B C 1
ATOM 3048 O O . GLY B 1 167 ? -31.141 -16.219 -0.604 1 92.81 167 GLY B O 1
ATOM 3049 N N . SER B 1 168 ? -28.984 -15.844 -0.641 1 93.25 168 SER B N 1
ATOM 3050 C CA . SER B 1 168 ? -29.156 -14.617 0.129 1 93.25 168 SER B CA 1
ATOM 3051 C C . SER B 1 168 ? -29.656 -13.477 -0.747 1 93.25 168 SER B C 1
ATOM 3053 O O . SER B 1 168 ? -29.656 -13.586 -1.976 1 93.25 168 SER B O 1
ATOM 3055 N N . LYS B 1 169 ? -30.078 -12.422 -0.057 1 94.88 169 LYS B N 1
ATOM 3056 C CA . LYS B 1 169 ? -30.609 -11.266 -0.78 1 94.88 169 LYS B CA 1
ATOM 3057 C C . LYS B 1 169 ? -29.5 -10.469 -1.446 1 94.88 169 LYS B C 1
ATOM 3059 O O . LYS B 1 169 ? -28.438 -10.266 -0.856 1 94.88 169 LYS B O 1
ATOM 3064 N N . PHE B 1 170 ? -29.859 -10.047 -2.615 1 96.31 170 PHE B N 1
ATOM 3065 C CA . PHE B 1 170 ? -28.906 -9.234 -3.381 1 96.31 170 PHE B CA 1
ATOM 3066 C C . PHE B 1 170 ? -28.797 -7.836 -2.793 1 96.31 170 PHE B C 1
ATOM 3068 O O . PHE B 1 170 ? -29.812 -7.211 -2.471 1 96.31 170 PHE B O 1
ATOM 3075 N N . ASP B 1 171 ? -27.609 -7.441 -2.561 1 95.25 171 ASP B N 1
ATOM 3076 C CA . ASP B 1 171 ? -27.312 -6.082 -2.113 1 95.25 171 ASP B CA 1
ATOM 3077 C C . ASP B 1 171 ? -26.438 -5.344 -3.125 1 95.25 171 ASP B C 1
ATOM 3079 O O . ASP B 1 171 ? -25.25 -5.625 -3.24 1 95.25 171 ASP B O 1
ATOM 3083 N N . PRO B 1 172 ? -26.984 -4.363 -3.754 1 93.88 172 PRO B N 1
ATOM 3084 C CA . PRO B 1 172 ? -26.234 -3.656 -4.797 1 93.88 172 PRO B CA 1
ATOM 3085 C C . PRO B 1 172 ? -25.016 -2.92 -4.254 1 93.88 172 PRO B C 1
ATOM 3087 O O . PRO B 1 172 ? -24.125 -2.551 -5.02 1 93.88 172 PRO B O 1
ATOM 3090 N N . ASN B 1 173 ? -24.938 -2.686 -2.982 1 93.88 173 ASN B N 1
ATOM 3091 C CA . ASN B 1 173 ? -23.797 -2.008 -2.381 1 93.88 173 ASN B CA 1
ATOM 3092 C C . ASN B 1 173 ? -22.625 -2.965 -2.166 1 93.88 173 ASN B C 1
ATOM 3094 O O . ASN B 1 173 ? -21.5 -2.527 -1.966 1 93.88 173 ASN B O 1
ATOM 3098 N N . VAL B 1 174 ? -22.938 -4.195 -2.213 1 94.69 174 VAL B N 1
ATOM 3099 C CA . VAL B 1 174 ? -21.922 -5.188 -1.884 1 94.69 174 VAL B CA 1
ATOM 3100 C C . VAL B 1 174 ? -21.672 -6.09 -3.092 1 94.69 174 VAL B C 1
ATOM 3102 O O . VAL B 1 174 ? -20.531 -6.473 -3.361 1 94.69 174 VAL B O 1
ATOM 3105 N N . HIS B 1 175 ? -22.719 -6.305 -3.816 1 96.69 175 HIS B N 1
ATOM 3106 C CA . HIS B 1 175 ? -22.656 -7.305 -4.875 1 96.69 175 HIS B CA 1
ATOM 3107 C C . HIS B 1 175 ? -22.734 -6.656 -6.254 1 96.69 175 HIS B C 1
ATOM 3109 O O . HIS B 1 175 ? -23.312 -5.578 -6.402 1 96.69 175 HIS B O 1
ATOM 3115 N N . GLU B 1 176 ? -22.109 -7.348 -7.207 1 96.31 176 GLU B N 1
ATOM 3116 C CA . GLU B 1 176 ? -22.25 -6.98 -8.617 1 96.31 176 GLU B CA 1
ATOM 3117 C C . GLU B 1 176 ? -23.047 -8.039 -9.383 1 96.31 176 GLU B C 1
ATOM 3119 O O . GLU B 1 176 ? -22.609 -9.188 -9.492 1 96.31 176 GLU B O 1
ATOM 3124 N N . ALA B 1 177 ? -24.109 -7.598 -9.922 1 95.69 177 ALA B N 1
ATOM 3125 C CA . ALA B 1 177 ? -24.938 -8.523 -10.695 1 95.69 177 ALA B CA 1
ATOM 3126 C C . ALA B 1 177 ? -24.453 -8.625 -12.133 1 95.69 177 ALA B C 1
ATOM 3128 O O . ALA B 1 177 ? -24.438 -7.629 -12.859 1 95.69 177 ALA B O 1
ATOM 3129 N N . LEU B 1 178 ? -24.109 -9.852 -12.516 1 94.31 178 LEU B N 1
ATOM 3130 C CA . LEU B 1 178 ? -23.578 -10.023 -13.867 1 94.31 178 LEU B CA 1
ATOM 3131 C C . LEU B 1 178 ? -24.609 -10.703 -14.766 1 94.31 178 LEU B C 1
ATOM 3133 O O . LEU B 1 178 ? -24.625 -10.461 -15.977 1 94.31 178 LEU B O 1
ATOM 3137 N N . ILE B 1 179 ? -25.375 -11.617 -14.125 1 92.88 179 ILE B N 1
ATOM 3138 C CA . ILE B 1 179 ? -26.344 -12.344 -14.938 1 92.88 179 ILE B CA 1
ATOM 3139 C C . ILE B 1 179 ? -27.656 -12.492 -14.172 1 92.88 179 ILE B C 1
ATOM 3141 O O . ILE B 1 179 ? -27.672 -12.461 -12.938 1 92.88 179 ILE B O 1
ATOM 3145 N N . LYS B 1 180 ? -28.688 -12.617 -14.984 1 93.69 180 LYS B N 1
ATOM 3146 C CA . LYS B 1 180 ? -30 -12.906 -14.422 1 93.69 180 LYS B CA 1
ATOM 3147 C C . LYS B 1 180 ? -30.406 -14.359 -14.68 1 93.69 180 LYS B C 1
ATOM 3149 O O . LYS B 1 180 ? -30.156 -14.891 -15.766 1 93.69 180 LYS B O 1
ATOM 3154 N N . THR B 1 181 ? -30.844 -14.945 -13.633 1 92.56 181 THR B N 1
ATOM 3155 C CA . THR B 1 181 ? -31.297 -16.328 -13.758 1 92.56 181 THR B CA 1
ATOM 3156 C C . THR B 1 181 ? -32.781 -16.438 -13.406 1 92.56 181 THR B C 1
ATOM 3158 O O . THR B 1 181 ? -33.312 -15.625 -12.641 1 92.56 181 THR B O 1
ATOM 3161 N N . PRO B 1 182 ? -33.406 -17.422 -14.062 1 91.5 182 PRO B N 1
ATOM 3162 C CA . PRO B 1 182 ? -34.812 -17.594 -13.727 1 91.5 182 PRO B CA 1
ATOM 3163 C C . PRO B 1 182 ? -35.031 -17.859 -12.234 1 91.5 182 PRO B C 1
ATOM 3165 O O . PRO B 1 182 ? -34.25 -18.562 -11.609 1 91.5 182 PRO B O 1
ATOM 3168 N N . ALA B 1 183 ? -36.094 -17.312 -11.734 1 91.25 183 ALA B N 1
ATOM 3169 C CA . ALA B 1 183 ? -36.438 -17.516 -10.328 1 91.25 183 ALA B CA 1
ATOM 3170 C C . ALA B 1 183 ? -37 -18.906 -10.086 1 91.25 183 ALA B C 1
ATOM 3172 O O . ALA B 1 183 ? -37.719 -19.453 -10.93 1 91.25 183 ALA B O 1
ATOM 3173 N N . THR B 1 184 ? -36.5 -19.516 -9.062 1 90.31 184 THR B N 1
ATOM 3174 C CA . THR B 1 184 ? -37 -20.812 -8.648 1 90.31 184 THR B CA 1
ATOM 3175 C C . THR B 1 184 ? -37.5 -20.766 -7.203 1 90.31 184 THR B C 1
ATOM 3177 O O . THR B 1 184 ? -37.438 -19.734 -6.551 1 90.31 184 THR B O 1
ATOM 3180 N N . SER B 1 185 ? -38.094 -21.859 -6.758 1 89.19 185 SER B N 1
ATOM 3181 C CA . SER B 1 185 ? -38.531 -21.938 -5.375 1 89.19 185 SER B CA 1
ATOM 3182 C C . SER B 1 185 ? -37.375 -21.812 -4.398 1 89.19 185 SER B C 1
ATOM 3184 O O . SER B 1 185 ? -37.531 -21.266 -3.307 1 89.19 185 SER B O 1
ATOM 3186 N N . GLU B 1 186 ? -36.156 -22.188 -4.789 1 90.31 186 GLU B N 1
ATOM 3187 C CA . GLU B 1 186 ? -34.938 -22.156 -3.957 1 90.31 186 GLU B CA 1
ATOM 3188 C C . GLU B 1 186 ? -34.312 -20.766 -3.98 1 90.31 186 GLU B C 1
ATOM 3190 O O . GLU B 1 186 ? -33.781 -20.312 -2.969 1 90.31 186 GLU B O 1
ATOM 3195 N N . PHE B 1 187 ? -34.5 -20.188 -5.16 1 92.38 187 PHE B N 1
ATOM 3196 C CA . PHE B 1 187 ? -33.938 -18.875 -5.344 1 92.38 187 PHE B CA 1
ATOM 3197 C C . PHE B 1 187 ? -35 -17.875 -5.836 1 92.38 187 PHE B C 1
ATOM 3199 O O . PHE B 1 187 ? -35.125 -17.656 -7.039 1 92.38 187 PHE B O 1
ATOM 3206 N N . PRO B 1 188 ? -35.688 -17.188 -4.879 1 91.25 188 PRO B N 1
ATOM 3207 C CA . PRO B 1 188 ? -36.719 -16.219 -5.277 1 91.25 188 PRO B CA 1
ATOM 3208 C C . PRO B 1 188 ? -36.125 -14.984 -5.945 1 91.25 188 PRO B C 1
ATOM 3210 O O . PRO B 1 188 ? -34.906 -14.766 -5.883 1 91.25 188 PRO B O 1
ATOM 3213 N N . SER B 1 189 ? -36.969 -14.25 -6.516 1 93.12 189 SER B N 1
ATOM 3214 C CA . SER B 1 189 ? -36.562 -13.023 -7.188 1 93.12 189 SER B CA 1
ATOM 3215 C C . SER B 1 189 ? -35.812 -12.094 -6.234 1 93.12 189 SER B C 1
ATOM 3217 O O . SER B 1 189 ? -36.25 -11.891 -5.098 1 93.12 189 SER B O 1
ATOM 3219 N N . GLY B 1 190 ? -34.688 -11.656 -6.684 1 94.31 190 GLY B N 1
ATOM 3220 C CA . GLY B 1 190 ? -33.906 -10.727 -5.887 1 94.31 190 GLY B CA 1
ATOM 3221 C C . GLY B 1 190 ? -32.844 -11.406 -5.023 1 94.31 190 GLY B C 1
ATOM 3222 O O . GLY B 1 190 ? -32.188 -10.75 -4.227 1 94.31 190 GLY B O 1
ATOM 3223 N N . HIS B 1 191 ? -32.812 -12.711 -5.191 1 95.62 191 HIS B N 1
ATOM 3224 C CA . HIS B 1 191 ? -31.828 -13.453 -4.402 1 95.62 191 HIS B CA 1
ATOM 3225 C C . HIS B 1 191 ? -30.688 -13.953 -5.273 1 95.62 191 HIS B C 1
ATOM 3227 O O . HIS B 1 191 ? -30.844 -14.109 -6.488 1 95.62 191 HIS B O 1
ATOM 3233 N N . ILE B 1 192 ? -29.578 -14.156 -4.641 1 96.19 192 ILE B N 1
ATOM 3234 C CA . ILE B 1 192 ? -28.375 -14.586 -5.352 1 96.19 192 ILE B CA 1
ATOM 3235 C C . ILE B 1 192 ? -28.5 -16.062 -5.715 1 96.19 192 ILE B C 1
ATOM 3237 O O . ILE B 1 192 ? -28.719 -16.906 -4.844 1 96.19 192 ILE B O 1
ATOM 3241 N N . SER B 1 193 ? -28.359 -16.375 -6.996 1 95.06 193 SER B N 1
ATOM 3242 C CA . SER B 1 193 ? -28.531 -17.75 -7.465 1 95.06 193 SER B CA 1
ATOM 3243 C C . SER B 1 193 ? -27.188 -18.453 -7.625 1 95.06 193 SER B C 1
ATOM 3245 O O . SER B 1 193 ? -27.094 -19.672 -7.516 1 95.06 193 SER B O 1
ATOM 3247 N N . ILE B 1 194 ? -26.188 -17.656 -7.988 1 94.19 194 ILE B N 1
ATOM 3248 C CA . ILE B 1 194 ? -24.859 -18.234 -8.188 1 94.19 194 ILE B CA 1
ATOM 3249 C C . ILE B 1 194 ? -23.781 -17.172 -7.949 1 94.19 194 ILE B C 1
ATOM 3251 O O . ILE B 1 194 ? -24.016 -15.992 -8.188 1 94.19 194 ILE B O 1
ATOM 3255 N N . VAL B 1 195 ? -22.703 -17.656 -7.449 1 94.12 195 VAL B N 1
ATOM 3256 C CA . VAL B 1 195 ? -21.547 -16.781 -7.305 1 94.12 195 VAL B CA 1
ATOM 3257 C C . VAL B 1 195 ? -20.531 -17.062 -8.422 1 94.12 195 VAL B C 1
ATOM 3259 O O . VAL B 1 195 ? -20 -18.172 -8.5 1 94.12 195 VAL B O 1
ATOM 3262 N N . LEU B 1 196 ? -20.281 -16.109 -9.289 1 92 196 LEU B N 1
ATOM 3263 C CA . LEU B 1 196 ? -19.406 -16.281 -10.445 1 92 196 LEU B CA 1
ATOM 3264 C C . LEU B 1 196 ? -17.953 -15.969 -10.078 1 92 196 LEU B C 1
ATOM 3266 O O . LEU B 1 196 ? -17.031 -16.625 -10.555 1 92 196 LEU B O 1
ATOM 3270 N N . LYS B 1 197 ? -17.828 -14.867 -9.289 1 92.75 197 LYS B N 1
ATOM 3271 C CA . LYS B 1 197 ? -16.5 -14.461 -8.836 1 92.75 197 LYS B CA 1
ATOM 3272 C C . LYS B 1 197 ? -16.547 -13.992 -7.383 1 92.75 197 LYS B C 1
ATOM 3274 O O . LYS B 1 197 ? -17.391 -13.18 -7.004 1 92.75 197 LYS B O 1
ATOM 3279 N N . VAL B 1 198 ? -15.547 -14.516 -6.652 1 94.19 198 VAL B N 1
ATOM 3280 C CA . VAL B 1 198 ? -15.477 -14.195 -5.23 1 94.19 198 VAL B CA 1
ATOM 3281 C C . VAL B 1 198 ? -15.094 -12.734 -5.047 1 94.19 198 VAL B C 1
ATOM 3283 O O . VAL B 1 198 ? -14.273 -12.195 -5.801 1 94.19 198 VAL B O 1
ATOM 3286 N N . GLY B 1 199 ? -15.742 -12.07 -4.062 1 96.69 199 GLY B N 1
ATOM 3287 C CA . GLY B 1 199 ? -15.383 -10.711 -3.695 1 96.69 199 GLY B CA 1
ATOM 3288 C C . GLY B 1 199 ? -14.422 -10.648 -2.525 1 96.69 199 GLY B C 1
ATOM 3289 O O . GLY B 1 199 ? -14.219 -11.641 -1.826 1 96.69 199 GLY B O 1
ATOM 3290 N N . TYR B 1 200 ? -13.836 -9.469 -2.396 1 97.81 200 TYR B N 1
ATOM 3291 C CA . TYR B 1 200 ? -12.859 -9.258 -1.331 1 97.81 200 TYR B CA 1
ATOM 3292 C C . TYR B 1 200 ? -13.078 -7.91 -0.653 1 97.81 200 TYR B C 1
ATOM 3294 O O . TYR B 1 200 ? -13.539 -6.957 -1.284 1 97.81 200 TYR B O 1
ATOM 3302 N N . ARG B 1 201 ? -12.789 -7.879 0.573 1 96.38 201 ARG B N 1
ATOM 3303 C CA . ARG B 1 201 ? -12.82 -6.629 1.326 1 96.38 201 ARG B CA 1
ATOM 3304 C C . ARG B 1 201 ? -11.438 -6.289 1.874 1 96.38 201 ARG B C 1
ATOM 3306 O O . ARG B 1 201 ? -10.602 -7.176 2.07 1 96.38 201 ARG B O 1
ATOM 3313 N N . ILE B 1 202 ? -11.18 -5.043 2.053 1 95.31 202 ILE B N 1
ATOM 3314 C CA . ILE B 1 202 ? -10.008 -4.547 2.771 1 95.31 202 ILE B CA 1
ATOM 3315 C C . ILE B 1 202 ? -10.461 -3.775 4.012 1 95.31 202 ILE B C 1
ATOM 3317 O O . ILE B 1 202 ? -11.008 -2.676 3.902 1 95.31 202 ILE B O 1
ATOM 3321 N N . LYS B 1 203 ? -10.305 -4.398 5.117 1 92.06 203 LYS B N 1
ATOM 3322 C CA . LYS B 1 203 ? -10.828 -3.871 6.375 1 92.06 203 LYS B CA 1
ATOM 3323 C C . LYS B 1 203 ? -12.328 -3.611 6.277 1 92.06 203 LYS B C 1
ATOM 3325 O O . LYS B 1 203 ? -13.117 -4.543 6.098 1 92.06 203 LYS B O 1
ATOM 3330 N N . GLU B 1 204 ? -12.711 -2.375 6.207 1 90.94 204 GLU B N 1
ATOM 3331 C CA . GLU B 1 204 ? -14.141 -2.088 6.246 1 90.94 204 GLU B CA 1
ATOM 3332 C C . GLU B 1 204 ? -14.664 -1.705 4.863 1 90.94 204 GLU B C 1
ATOM 3334 O O . GLU B 1 204 ? -15.844 -1.398 4.707 1 90.94 204 GLU B O 1
ATOM 3339 N N . ARG B 1 205 ? -13.867 -1.866 3.879 1 93.75 205 ARG B N 1
ATOM 3340 C CA . ARG B 1 205 ? -14.266 -1.442 2.541 1 93.75 205 ARG B CA 1
ATOM 3341 C C . ARG B 1 205 ? -14.25 -2.615 1.566 1 93.75 205 ARG B C 1
ATOM 3343 O O . ARG B 1 205 ? -13.523 -3.59 1.771 1 93.75 205 ARG B O 1
ATOM 3350 N N . ILE B 1 206 ? -15.117 -2.445 0.557 1 95.56 206 ILE B N 1
ATOM 3351 C CA . ILE B 1 206 ? -15.141 -3.453 -0.497 1 95.56 206 ILE B CA 1
ATOM 3352 C C . ILE B 1 206 ? -13.984 -3.203 -1.471 1 95.56 206 ILE B C 1
ATOM 3354 O O . ILE B 1 206 ? -13.867 -2.107 -2.027 1 95.56 206 ILE B O 1
ATOM 3358 N N . LEU B 1 207 ? -13.141 -4.109 -1.59 1 96.69 207 LEU B N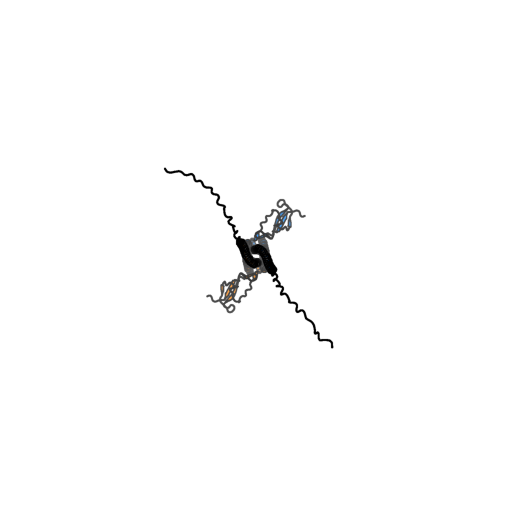 1
ATOM 3359 C CA . LEU B 1 207 ? -12.031 -4.016 -2.533 1 96.69 207 LEU B CA 1
ATOM 3360 C C . LEU B 1 207 ? -12.461 -4.473 -3.922 1 96.69 207 LEU B C 1
ATOM 3362 O O . LEU B 1 207 ? -12.094 -3.854 -4.926 1 96.69 207 LEU B O 1
ATOM 3366 N N . ARG B 1 208 ? -13.133 -5.562 -3.979 1 96.31 208 ARG B N 1
ATOM 3367 C CA . ARG B 1 208 ? -13.742 -6.121 -5.184 1 96.31 208 ARG B CA 1
ATOM 3368 C C . ARG B 1 208 ? -15.086 -6.762 -4.871 1 96.31 208 ARG B C 1
ATOM 3370 O O . ARG B 1 208 ? -15.172 -7.676 -4.051 1 96.31 208 ARG B O 1
ATOM 3377 N N . ALA B 1 209 ? -16.047 -6.277 -5.531 1 96.62 209 ALA B N 1
ATOM 3378 C CA . ALA B 1 209 ? -17.391 -6.812 -5.301 1 96.62 209 ALA B CA 1
ATOM 3379 C C . ALA B 1 209 ? -17.531 -8.211 -5.891 1 96.62 209 ALA B C 1
ATOM 3381 O O . ALA B 1 209 ? -17.031 -8.484 -6.984 1 96.62 209 ALA B O 1
ATOM 3382 N N . PRO B 1 210 ? -18.156 -9.094 -5.109 1 96.88 210 PRO B N 1
ATOM 3383 C CA . PRO B 1 210 ? -18.453 -10.398 -5.719 1 96.88 210 PRO B CA 1
ATOM 3384 C C . PRO B 1 210 ? -19.391 -10.289 -6.918 1 96.88 210 PRO B C 1
ATOM 3386 O O . PRO B 1 210 ? -20.328 -9.484 -6.902 1 96.88 210 PRO B O 1
ATOM 3389 N N . GLN B 1 211 ? -19.016 -10.945 -7.887 1 96.06 211 GLN B N 1
ATOM 3390 C CA . GLN B 1 211 ? -19.875 -11.016 -9.062 1 96.06 211 GLN B CA 1
ATOM 3391 C C . GLN B 1 211 ? -20.859 -12.188 -8.953 1 96.06 211 GLN B C 1
ATOM 3393 O O . GLN B 1 211 ? -20.438 -13.344 -8.812 1 96.06 211 GLN B O 1
ATOM 3398 N N . VAL B 1 212 ? -22.156 -11.828 -9.047 1 96.25 212 VAL B N 1
ATOM 3399 C CA . VAL B 1 212 ? -23.141 -12.844 -8.727 1 96.25 212 VAL B CA 1
ATOM 3400 C C . VAL B 1 212 ? -24.25 -12.852 -9.789 1 96.25 212 VAL B C 1
ATOM 3402 O O . VAL B 1 212 ? -24.359 -11.906 -10.578 1 96.25 212 VAL B O 1
ATOM 3405 N N . GLY B 1 213 ? -24.828 -14.039 -9.883 1 95.62 213 GLY B N 1
ATOM 3406 C CA . GLY B 1 213 ? -26.094 -14.133 -10.594 1 95.62 213 GLY B CA 1
ATOM 3407 C C . GLY B 1 213 ? -27.312 -13.938 -9.695 1 95.62 213 GLY B C 1
ATOM 3408 O O . GLY B 1 213 ? -27.344 -14.461 -8.578 1 95.62 213 GLY B O 1
ATOM 3409 N N . VAL B 1 214 ? -28.297 -13.18 -10.172 1 95.75 214 VAL B N 1
ATOM 3410 C CA . VAL B 1 214 ? -29.453 -12.859 -9.359 1 95.75 214 VAL B CA 1
ATOM 3411 C C . VAL B 1 214 ? -30.703 -13.469 -9.992 1 95.75 214 VAL B C 1
ATOM 3413 O O . VAL B 1 214 ? -30.922 -13.352 -11.203 1 95.75 214 VAL B O 1
ATOM 3416 N N . ALA B 1 215 ? -31.453 -14.062 -9.133 1 95 215 ALA B N 1
ATOM 3417 C CA . ALA B 1 215 ? -32.719 -14.648 -9.594 1 95 215 ALA B CA 1
ATOM 3418 C C . ALA B 1 215 ? -33.75 -13.57 -9.906 1 95 215 ALA B C 1
ATOM 3420 O O . ALA B 1 215 ? -33.938 -12.648 -9.109 1 95 215 ALA B O 1
ATOM 3421 N N . GLY B 1 216 ? -34.281 -13.594 -11.125 1 88.56 216 GLY B N 1
ATOM 3422 C CA . GLY B 1 216 ? -35.344 -12.648 -11.469 1 88.56 216 GLY B CA 1
ATOM 3423 C C . GLY B 1 216 ? -35.906 -12.852 -12.875 1 88.56 216 GLY B C 1
ATOM 3424 O O . GLY B 1 216 ? -35.375 -13.688 -13.625 1 88.56 216 GLY B O 1
ATOM 3425 N N . GLU B 1 217 ? -37.125 -12.281 -13.117 1 72.44 217 GLU B N 1
ATOM 3426 C CA . GLU B 1 217 ? -37.781 -12.328 -14.43 1 72.44 217 GLU B CA 1
ATOM 3427 C C . GLU B 1 217 ? -37.062 -11.43 -15.43 1 72.44 217 GLU B C 1
ATOM 3429 O O . GLU B 1 217 ? -36.5 -10.398 -15.055 1 72.44 217 GLU B O 1
ATOM 3434 N N . ASP B 1 218 ? -36.438 -12.062 -16.531 1 62.41 218 ASP B N 1
ATOM 3435 C CA . ASP B 1 218 ? -35.906 -11.242 -17.625 1 62.41 218 ASP B CA 1
ATOM 3436 C C . ASP B 1 218 ? -36.75 -10.008 -17.844 1 62.41 218 ASP B C 1
ATOM 3438 O O . ASP B 1 218 ? -38 -10.078 -17.766 1 62.41 218 ASP B O 1
ATOM 3442 N N . GLU B 1 219 ? -36.312 -8.867 -17.547 1 47.88 219 GLU B N 1
ATOM 3443 C CA . GLU B 1 219 ? -37.281 -7.887 -18.078 1 47.88 219 GLU B CA 1
ATOM 3444 C C . GLU B 1 219 ? -37.75 -8.273 -19.484 1 47.88 219 GLU B C 1
ATOM 3446 O O . GLU B 1 219 ? -37 -8.922 -20.219 1 47.88 219 GLU B O 1
#

Foldseek 3Di:
DDDDDDDDPPCPPDPPPPPPDDPDPPPPPPVVVVVVVVVVVVVVVVVVVVVVVVVVVVVVVVVVVVVVVVVVVVVVVVVVVVVVVVVVVVVVVVCCLQCVCLVVLLVLVVVLVVLVVVLVVVVVPDPCVCVVDPVSVVVNVVSVVVSVVSQVVCVVSQKHWDDDDFQAADDPQAAAEDEEDAADPSAHARTFHAFPAIWMARHPGTSGHTYTYGHDDDD/DDDPDPCPDDPPDDDPDPPPPDDDPPPPPPVVVVVVVVVVVVVVVVVVVVVVVVVVVVVVVVVVVVVVVVVVVVVVVVVVVVVVVVVVVVVVVVCCLQCVCLVVLLVLVVVLVVLVVVLVVVVVPDPCVCVVDPVSVVVNVVSVVVSVVSQVVCVVSQKHWDDDDFQAADDPQAAAEDEEDAADPSAHARTFHAFPAIWIARHPGTSGHTYTYGHDDDD

InterPro domains:
  IPR000740 GrpE nucleotide exchange factor [MF_01151] (28-216)
  IPR000740 GrpE nucleotide exchange factor [PF01025] (44-215)
  IPR000740 GrpE nucleotide exchange factor [PR00773] (76-92)
  IPR000740 GrpE nucleotide exchange factor [PR00773] (104-119)
  IPR000740 GrpE nucleotide exchange factor [PR00773] (167-182)
  IPR000740 GrpE nucleotide exchange factor [PR00773] (195-214)
  IPR000740 GrpE nucleotide exchange factor [PTHR21237] (33-216)
  IPR000740 GrpE nucleotide exchange factor [cd00446] (70-214)
  IPR009012 GrpE nucleotide exchange factor, head [G3DSA:2.30.22.10] (158-215)
  IPR009012 GrpE nucleotide exchange factor, head [SSF51064] (165-216)
  IPR013805 GrpE nucleotide exchange factor, coiled-coil [G3DSA:3.90.20.20] (29-157)
  IPR013805 GrpE nucleotide exchange factor, coiled-coil [SSF58014] (54-158)

Secondary structure (DSSP, 8-state):
----------------------------THHHHHHHHHHHHHHHHHHHHHHHHHHHHHHHHHHHHHHHHHHHHHHHHHHHHHHHHHHHHHHHHHHHHHHTTHHHHHHHHHHHHHHHHHHHHHHTS-HHHHHH-HHHHHHHHHHHHHHHHHHHHHHHTTEEE----TTSBP-TTT-EEEEEE---SSS-TTBEEEEEE--EEETTEEEEPPEEEEE----/----------------------------THHHHHHHHHHHHHHHHHHHHHHHHHHHHHHHHHHHHHHHHHHHHHHHHHHHHHHHHHHHHHHHHHHHHHHTTHHHHHHHHHHHHHHHHHHHHHHTS-HHHHHH-HHHHHHHHHHHHHHHHHHHHHHHTTEEE----TTSBP-TTT-EEEEEE---SSS-TTBEEEEEE--EEETTEEEEPPEEEEE----

Radius of gyration: 60.77 Å; Cα contacts (8 Å, |Δi|>4): 484; chains: 2; bounding box: 79×210×148 Å

pLDDT: mean 81.49, std 20.71, range [20.7, 97.81]

Sequence (438 aa):
MRAFRSRGASFFGQWALVSYRTPRAWCSNQEVKEKEDADTKKATEESQLREETFAKLEKELESARENISELKKEVLYRAADAENARRIGRDDVEKARSYGISSFGKDMLEVVDTLEKGLEVMSKVSAEEIEGNKNLSSIHTGVKLSLKLLLNNLAKHGIEKLDVKVGSKFDPNVHEALIKTPATSEFPSGHISIVLKVGYRIKERILRAPQVGVAGEDEMRAFRSRGASFFGQWALVSYRTPRAWCSNQEVKEKEDADTKKATEESQLREETFAKLEKELESARENISELKKEVLYRAADAENARRIGRDDVEKARSYGISSFGKDMLEVVDTLEKGLEVMSKVSAEEIEGNKNLSSIHTGVKLSLKLLLNNLAKHGIEKLDVKVGSKFDPNVHEALIKTPATSEFPSGHISIVLKVGYRIKERILRAPQVGVAGEDE